Protein AF-A0A6V8KUE5-F1 (afdb_monomer_lite)

Structure (mmCIF, N/CA/C/O backbone):
data_AF-A0A6V8KUE5-F1
#
_entry.id   AF-A0A6V8KUE5-F1
#
loop_
_atom_site.group_PDB
_atom_site.id
_atom_site.type_symbol
_atom_site.label_atom_id
_atom_site.label_alt_id
_atom_site.label_comp_id
_atom_site.label_asym_id
_atom_site.label_entity_id
_atom_site.label_seq_id
_atom_site.pdbx_PDB_ins_code
_atom_site.Cartn_x
_atom_site.Cartn_y
_atom_site.Cartn_z
_atom_site.occupancy
_atom_site.B_iso_or_equiv
_atom_site.auth_seq_id
_atom_site.auth_comp_id
_atom_site.auth_asym_id
_atom_site.auth_atom_id
_atom_site.pdbx_PDB_model_num
ATOM 1 N N . MET A 1 1 ? 15.309 -4.506 -27.599 1.00 94.94 1 MET A N 1
ATOM 2 C CA . MET A 1 1 ? 16.251 -3.616 -26.887 1.00 94.94 1 MET A CA 1
ATOM 3 C C . MET A 1 1 ? 16.431 -4.130 -25.469 1.00 94.94 1 MET A C 1
ATOM 5 O O . MET A 1 1 ? 15.466 -4.629 -24.911 1.00 94.94 1 MET A O 1
ATOM 9 N N . VAL A 1 2 ? 17.632 -4.019 -24.901 1.00 95.69 2 VAL A N 1
ATOM 10 C CA . VAL A 1 2 ? 17.841 -4.177 -23.454 1.00 95.69 2 VAL A CA 1
ATOM 11 C C . VAL A 1 2 ? 18.150 -2.791 -22.902 1.00 95.69 2 VAL A C 1
ATOM 13 O O . VAL A 1 2 ? 19.095 -2.156 -23.371 1.00 95.69 2 VAL A O 1
ATOM 16 N N . TRP A 1 3 ? 17.320 -2.309 -21.984 1.00 95.88 3 TRP A N 1
ATOM 17 C CA . TRP A 1 3 ? 17.492 -1.045 -21.283 1.00 95.88 3 TRP A CA 1
ATOM 18 C C . TRP A 1 3 ? 17.856 -1.339 -19.831 1.00 95.88 3 TRP A C 1
ATOM 20 O O . TRP A 1 3 ? 16.985 -1.548 -18.994 1.00 95.88 3 TRP A O 1
ATOM 30 N N . GLU A 1 4 ? 19.158 -1.363 -19.559 1.00 93.38 4 GLU A N 1
ATOM 31 C CA . GLU A 1 4 ? 19.677 -1.472 -18.198 1.00 93.38 4 GLU A CA 1
ATOM 32 C C . GLU A 1 4 ? 19.906 -0.065 -17.640 1.00 93.38 4 GLU A C 1
ATOM 34 O O . GLU A 1 4 ? 20.695 0.698 -18.206 1.00 93.38 4 GLU A O 1
ATOM 39 N N . THR A 1 5 ? 19.224 0.298 -16.554 1.00 91.69 5 THR A N 1
ATOM 40 C CA . THR A 1 5 ? 19.422 1.595 -15.884 1.00 91.69 5 THR A CA 1
ATOM 41 C C . THR A 1 5 ? 20.644 1.594 -14.963 1.00 91.69 5 THR A C 1
ATOM 43 O O . THR A 1 5 ? 21.104 2.662 -14.570 1.00 91.69 5 THR A O 1
ATOM 46 N N . GLY A 1 6 ? 21.176 0.410 -14.637 1.00 86.62 6 GLY A N 1
ATOM 47 C CA . GLY A 1 6 ? 22.305 0.215 -13.729 1.00 86.62 6 GLY A CA 1
ATOM 48 C C . GLY A 1 6 ? 21.976 0.547 -12.271 1.00 86.62 6 GLY A C 1
ATOM 49 O O . GLY A 1 6 ? 20.821 0.467 -11.843 1.00 86.62 6 GLY A O 1
ATOM 50 N N . ASP A 1 7 ? 23.013 0.941 -11.530 1.00 85.06 7 ASP A N 1
ATOM 51 C CA . ASP A 1 7 ? 22.971 1.224 -10.087 1.00 85.06 7 ASP A CA 1
ATOM 52 C C . ASP A 1 7 ? 22.337 2.589 -9.755 1.00 85.06 7 ASP A C 1
ATOM 54 O O . ASP A 1 7 ? 22.101 2.904 -8.583 1.00 85.06 7 ASP A O 1
ATOM 58 N N . ASP A 1 8 ? 22.083 3.423 -10.769 1.00 81.62 8 ASP A N 1
ATOM 59 C CA . ASP A 1 8 ? 21.533 4.760 -10.580 1.00 81.62 8 ASP A CA 1
ATOM 60 C C . ASP A 1 8 ? 20.152 4.668 -9.921 1.00 81.62 8 ASP A C 1
ATOM 62 O O . ASP A 1 8 ? 19.253 3.976 -10.397 1.00 81.62 8 ASP A O 1
ATOM 66 N N . VAL A 1 9 ? 19.977 5.384 -8.807 1.00 85.81 9 VAL A N 1
ATOM 67 C CA . VAL A 1 9 ? 18.678 5.467 -8.122 1.00 85.81 9 VAL A CA 1
ATOM 68 C C . VAL A 1 9 ? 17.694 6.234 -8.997 1.00 85.81 9 VAL A C 1
ATOM 70 O O . VAL A 1 9 ? 16.587 5.774 -9.250 1.00 85.81 9 VAL A O 1
ATOM 73 N N . ILE A 1 10 ? 1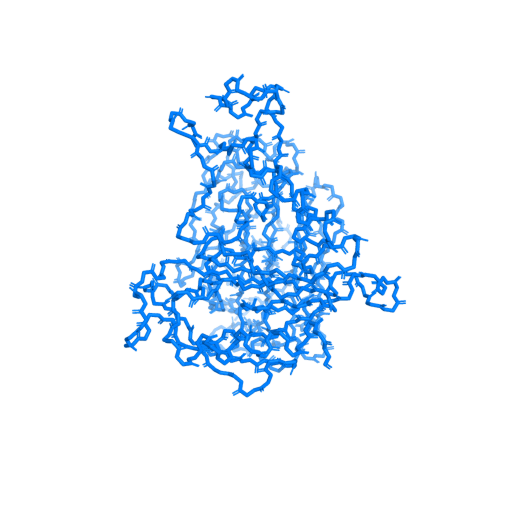8.121 7.408 -9.474 1.00 89.25 10 ILE A N 1
ATOM 74 C CA . ILE A 1 10 ? 17.367 8.302 -10.357 1.00 89.25 10 ILE A CA 1
ATOM 75 C C . ILE A 1 10 ? 18.366 9.070 -11.218 1.00 89.25 10 ILE A C 1
ATOM 77 O O . ILE A 1 10 ? 19.383 9.551 -10.711 1.00 89.25 10 ILE A O 1
ATOM 81 N N . MET A 1 11 ? 18.050 9.253 -12.500 1.00 89.81 11 MET A N 1
ATOM 82 C CA . MET A 1 11 ? 18.863 10.061 -13.408 1.00 89.81 11 MET A CA 1
ATOM 83 C C . MET A 1 11 ? 18.862 11.530 -12.962 1.00 89.81 11 MET A C 1
ATOM 85 O O . MET A 1 11 ? 17.816 12.187 -12.933 1.00 89.81 11 MET A O 1
ATOM 89 N N . ARG A 1 12 ? 20.037 12.044 -12.577 1.00 89.94 12 ARG A N 1
ATOM 90 C CA . ARG A 1 12 ? 20.210 13.403 -12.044 1.00 89.94 12 ARG A CA 1
ATOM 91 C C . ARG A 1 12 ? 21.480 14.062 -12.574 1.00 89.94 12 ARG A C 1
ATOM 93 O O . ARG A 1 12 ? 22.521 13.429 -12.716 1.00 89.94 12 ARG A O 1
ATOM 100 N N . SER A 1 13 ? 21.397 15.366 -12.809 1.00 89.06 13 SER A N 1
ATOM 101 C CA . SER A 1 13 ? 22.536 16.236 -13.086 1.00 89.06 13 SER A CA 1
ATOM 102 C C . SER A 1 13 ? 23.142 16.769 -11.790 1.00 89.06 13 SER A C 1
ATOM 104 O O . SER A 1 13 ? 22.464 16.941 -10.772 1.00 89.06 13 SER A O 1
ATOM 106 N N . GLN A 1 14 ? 24.436 17.088 -11.831 1.00 85.75 14 GLN A N 1
ATOM 107 C CA . GLN A 1 14 ? 25.131 17.694 -10.699 1.00 85.75 14 GLN A CA 1
ATOM 108 C C . GLN A 1 14 ? 24.443 19.003 -10.271 1.00 85.75 14 GLN A C 1
ATOM 110 O O . GLN A 1 14 ? 24.253 19.905 -11.083 1.00 85.75 14 GLN A O 1
ATOM 115 N N . GLY A 1 15 ? 24.116 19.115 -8.981 1.00 82.69 15 GLY A N 1
ATOM 116 C CA . GLY A 1 15 ? 23.504 20.314 -8.396 1.00 82.69 15 GLY A CA 1
ATOM 117 C C . GLY A 1 15 ? 21.974 20.310 -8.335 1.00 82.69 15 GLY A C 1
ATOM 118 O O . GLY A 1 15 ? 21.412 21.234 -7.757 1.00 82.69 15 GLY A O 1
ATOM 119 N N . GLN A 1 16 ? 21.301 19.284 -8.866 1.00 89.00 16 GLN A N 1
ATOM 120 C CA . GLN A 1 16 ? 19.860 19.110 -8.659 1.00 89.00 16 GLN A CA 1
ATOM 121 C C . GLN A 1 16 ? 19.529 18.843 -7.187 1.00 89.00 16 GLN A C 1
ATOM 123 O O . GLN A 1 16 ? 20.305 18.190 -6.486 1.00 89.00 16 GLN A O 1
ATOM 128 N N . VAL A 1 17 ? 18.356 19.281 -6.732 1.00 91.44 17 VAL A N 1
ATOM 129 C CA . VAL A 1 17 ? 17.856 19.080 -5.357 1.00 91.44 17 VAL A CA 1
ATOM 130 C C . VAL A 1 17 ? 17.047 17.777 -5.228 1.00 91.44 17 VAL A C 1
ATOM 132 O O . VAL A 1 17 ? 16.626 17.229 -6.250 1.00 91.44 17 VAL A O 1
ATOM 135 N N . PRO A 1 18 ? 16.875 17.203 -4.018 1.00 92.00 18 PRO A N 1
ATOM 136 C CA . PRO A 1 18 ? 15.968 16.067 -3.806 1.00 92.00 18 PRO A CA 1
ATOM 137 C C . PRO A 1 18 ? 14.569 16.319 -4.391 1.00 92.00 18 PRO A C 1
ATOM 139 O O . PRO A 1 18 ? 14.160 17.468 -4.519 1.00 92.00 18 PRO A O 1
ATOM 142 N N . GLY A 1 19 ? 13.868 15.255 -4.789 1.00 91.31 19 GLY A N 1
ATOM 143 C CA . GLY A 1 19 ? 12.568 15.374 -5.466 1.00 91.31 19 GLY A CA 1
ATOM 144 C C . GLY A 1 19 ? 12.653 15.819 -6.931 1.00 91.31 19 GLY A C 1
ATOM 145 O O . GLY A 1 19 ? 11.630 16.064 -7.554 1.00 91.31 19 GLY A O 1
ATOM 146 N N . THR A 1 20 ? 13.849 15.910 -7.527 1.00 94.44 20 THR A N 1
ATOM 147 C CA . THR A 1 20 ? 14.003 16.278 -8.947 1.00 94.44 20 THR A CA 1
ATOM 148 C C . THR A 1 20 ? 14.795 15.246 -9.751 1.00 94.44 20 THR A C 1
ATOM 150 O O . THR A 1 20 ? 15.644 14.528 -9.214 1.00 94.44 20 THR A O 1
ATOM 153 N N . THR A 1 21 ? 14.527 15.189 -11.055 1.00 94.94 21 THR A N 1
ATOM 154 C CA . THR A 1 21 ? 15.211 14.355 -12.056 1.00 94.94 21 THR A CA 1
ATOM 155 C C . THR A 1 21 ? 15.550 15.187 -13.294 1.00 94.94 21 THR A C 1
ATOM 157 O O . THR A 1 21 ? 15.060 16.309 -13.449 1.00 94.94 21 THR A O 1
ATOM 160 N N . THR A 1 22 ? 16.456 14.710 -14.147 1.00 94.81 22 THR A N 1
ATOM 161 C CA . THR A 1 22 ? 16.773 15.414 -15.395 1.00 94.81 22 THR A CA 1
ATOM 162 C C . THR A 1 22 ? 15.647 15.281 -16.406 1.00 94.81 22 THR A C 1
ATOM 164 O O . THR A 1 22 ? 14.980 14.250 -16.489 1.00 94.81 22 THR A O 1
ATOM 167 N N . ARG A 1 23 ? 15.509 16.272 -17.291 1.00 95.12 23 ARG A N 1
ATOM 168 C CA . ARG A 1 23 ? 14.635 16.147 -18.471 1.00 95.12 23 ARG A CA 1
ATOM 169 C C . ARG A 1 23 ? 14.938 14.895 -19.308 1.00 95.12 23 ARG A C 1
ATOM 171 O O . ARG A 1 23 ? 14.025 14.293 -19.869 1.00 95.12 23 ARG A O 1
ATOM 178 N N . SER A 1 24 ? 16.204 14.480 -19.378 1.00 93.88 24 SER A N 1
ATOM 179 C CA . SER A 1 24 ? 16.615 13.294 -20.138 1.00 93.88 24 SER A CA 1
ATOM 180 C C . SER A 1 24 ? 16.011 11.985 -19.617 1.00 93.88 24 SER A C 1
ATOM 182 O O . SER A 1 24 ? 15.927 11.028 -20.388 1.00 93.88 24 SER A O 1
ATOM 184 N N . ALA A 1 25 ? 15.569 11.930 -18.354 1.00 93.06 25 ALA A N 1
ATOM 185 C CA . ALA A 1 25 ? 14.845 10.779 -17.820 1.00 93.06 25 ALA A CA 1
ATOM 186 C C . ALA A 1 25 ? 13.533 10.562 -18.591 1.00 93.06 25 ALA A C 1
ATOM 188 O O . ALA A 1 25 ? 13.316 9.480 -19.140 1.00 93.06 25 ALA A O 1
ATOM 189 N N . LEU A 1 26 ? 12.730 11.624 -18.741 1.00 95.06 26 LEU A N 1
ATOM 190 C CA . LEU A 1 26 ? 11.504 11.593 -19.537 1.00 95.06 26 LEU A CA 1
ATOM 191 C C . LEU A 1 26 ? 11.799 11.379 -21.026 1.00 95.06 26 LEU A C 1
ATOM 193 O O . LEU A 1 26 ? 11.117 10.603 -21.683 1.00 95.06 26 LEU A O 1
ATOM 197 N N . GLU A 1 27 ? 12.806 12.046 -21.595 1.00 95.69 27 GLU A N 1
ATOM 198 C CA . GLU A 1 27 ? 13.107 11.868 -23.025 1.00 95.69 27 GLU A CA 1
ATOM 199 C C . GLU A 1 27 ? 13.500 10.427 -23.357 1.00 95.69 27 GLU A C 1
ATOM 201 O O . GLU A 1 27 ? 13.099 9.901 -24.395 1.00 95.69 27 GLU A O 1
ATOM 206 N N . THR A 1 28 ? 14.266 9.771 -22.483 1.00 94.88 28 THR A N 1
ATOM 207 C CA . THR A 1 28 ? 14.627 8.359 -22.658 1.00 94.88 28 THR A CA 1
ATOM 208 C C . THR A 1 28 ? 13.376 7.491 -22.649 1.00 94.88 28 THR A C 1
ATOM 210 O O . THR A 1 28 ? 13.173 6.712 -23.576 1.00 94.88 28 THR A O 1
ATOM 213 N N . GLU A 1 29 ? 12.507 7.683 -21.658 1.00 95.31 29 GLU A N 1
ATOM 214 C CA . GLU A 1 29 ? 11.228 6.986 -21.548 1.00 95.31 29 GLU A CA 1
ATOM 215 C C . GLU A 1 29 ? 10.353 7.162 -22.795 1.00 95.31 29 GLU A C 1
ATOM 217 O O . GLU A 1 29 ? 9.912 6.174 -23.379 1.00 95.31 29 GLU A O 1
ATOM 222 N N . LEU A 1 30 ? 10.157 8.400 -23.258 1.00 96.62 30 LEU A N 1
ATOM 223 C CA . LEU A 1 30 ? 9.349 8.688 -24.444 1.00 96.62 30 LEU A CA 1
ATOM 224 C C . LEU A 1 30 ? 9.916 8.012 -25.699 1.00 96.62 30 LEU A C 1
ATOM 226 O O . LEU A 1 30 ? 9.152 7.464 -26.488 1.00 96.62 30 LEU A O 1
ATOM 230 N N . ASN A 1 31 ? 11.242 7.977 -25.857 1.00 97.69 31 ASN A N 1
ATOM 231 C CA . ASN A 1 31 ? 11.876 7.274 -26.974 1.00 97.69 31 ASN A CA 1
ATOM 232 C C . ASN A 1 31 ? 11.668 5.751 -26.897 1.00 97.69 31 ASN A C 1
ATOM 234 O O . ASN A 1 31 ? 11.436 5.110 -27.923 1.00 97.69 31 ASN A O 1
ATOM 238 N N . VAL A 1 32 ? 11.739 5.155 -25.700 1.00 97.81 32 VAL A N 1
ATOM 239 C CA . VAL A 1 32 ? 11.449 3.721 -25.517 1.00 97.81 32 VAL A CA 1
ATOM 240 C C . VAL A 1 32 ? 9.978 3.426 -25.798 1.00 97.81 32 VAL A C 1
ATOM 242 O O . VAL A 1 32 ? 9.667 2.442 -26.469 1.00 97.81 32 VAL A O 1
ATOM 245 N N . ARG A 1 33 ? 9.076 4.290 -25.332 1.00 97.69 33 ARG A N 1
ATOM 246 C CA . ARG A 1 33 ? 7.642 4.193 -25.604 1.00 97.69 33 ARG A CA 1
ATOM 247 C C . ARG A 1 33 ? 7.346 4.250 -27.097 1.00 97.69 33 ARG A C 1
ATOM 249 O O . ARG A 1 33 ? 6.596 3.418 -27.598 1.00 97.69 33 ARG A O 1
ATOM 256 N N . ASP A 1 34 ? 7.949 5.193 -27.814 1.00 98.19 34 ASP A N 1
ATOM 257 C CA . ASP A 1 34 ? 7.776 5.317 -29.261 1.00 98.19 34 ASP A CA 1
ATOM 258 C C . ASP A 1 34 ? 8.316 4.072 -29.985 1.00 98.19 34 ASP A C 1
ATOM 260 O O . ASP A 1 34 ? 7.637 3.524 -30.851 1.00 98.19 34 ASP A O 1
ATOM 264 N N . TYR A 1 35 ? 9.459 3.532 -29.550 1.00 98.44 35 TYR A N 1
ATOM 265 C CA . TYR A 1 35 ? 9.980 2.259 -30.057 1.00 98.44 35 TYR A CA 1
ATOM 266 C C . TYR A 1 35 ? 9.016 1.078 -29.829 1.00 98.44 35 TYR A C 1
ATOM 268 O O . TYR A 1 35 ? 8.836 0.258 -30.731 1.00 98.44 35 TYR A O 1
ATOM 276 N N . LEU A 1 36 ? 8.371 0.983 -28.660 1.00 98.12 36 LEU A N 1
ATOM 277 C CA . LEU A 1 36 ? 7.344 -0.035 -28.394 1.00 98.12 36 LEU A CA 1
ATOM 278 C C . LEU A 1 36 ? 6.107 0.160 -29.278 1.00 98.12 36 LEU A C 1
ATOM 280 O O . LEU A 1 36 ? 5.619 -0.805 -29.863 1.00 98.12 36 LEU A O 1
ATOM 284 N N . ASN A 1 37 ? 5.650 1.402 -29.456 1.00 97.31 37 ASN A N 1
ATOM 285 C CA . ASN A 1 37 ? 4.520 1.726 -30.334 1.00 97.31 37 ASN A CA 1
ATOM 286 C C . ASN A 1 37 ? 4.782 1.349 -31.805 1.00 97.31 37 ASN A C 1
ATOM 288 O O . ASN A 1 37 ? 3.845 1.069 -32.551 1.00 97.31 37 ASN A O 1
ATOM 292 N N . GLU A 1 38 ? 6.048 1.301 -32.224 1.00 97.94 38 GLU A N 1
ATOM 293 C CA . GLU A 1 38 ? 6.480 0.833 -33.547 1.00 97.94 38 GLU A CA 1
ATOM 294 C C . GLU A 1 38 ? 6.637 -0.702 -33.641 1.00 97.94 38 GLU A C 1
ATOM 296 O O . GLU A 1 38 ? 7.093 -1.227 -34.660 1.00 97.94 38 GLU A O 1
ATOM 301 N N . GLY A 1 39 ? 6.239 -1.446 -32.603 1.00 97.31 39 GLY A N 1
ATOM 302 C CA . GLY A 1 39 ? 6.321 -2.908 -32.531 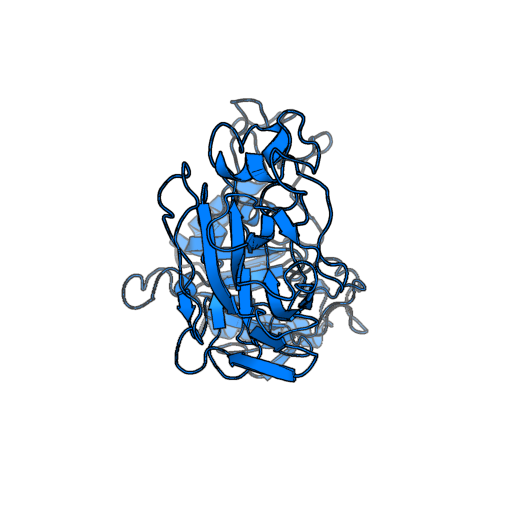1.00 97.31 39 GLY A CA 1
ATOM 303 C C . GLY A 1 39 ? 7.637 -3.434 -31.954 1.00 97.31 39 GLY A C 1
ATOM 304 O O . GLY A 1 39 ? 7.899 -4.643 -32.007 1.00 97.31 39 GLY A O 1
ATOM 305 N N . GLY A 1 40 ? 8.465 -2.543 -31.404 1.00 98.25 40 GLY A N 1
ATOM 306 C CA . GLY A 1 40 ? 9.672 -2.889 -30.670 1.00 98.25 40 GLY A CA 1
ATOM 307 C C . GLY A 1 40 ? 9.404 -3.804 -29.474 1.00 98.25 40 GLY A C 1
ATOM 308 O O . GLY A 1 40 ? 8.268 -4.046 -29.079 1.00 98.25 40 GLY A O 1
ATOM 309 N N . LYS A 1 41 ? 10.484 -4.347 -28.912 1.00 98.50 41 LYS A N 1
ATOM 310 C CA . LYS A 1 41 ? 10.452 -5.243 -27.748 1.00 98.50 41 LYS A CA 1
ATOM 311 C C . LYS A 1 41 ? 11.507 -4.815 -26.749 1.00 98.50 41 LYS A C 1
ATOM 313 O O . LYS A 1 41 ? 12.642 -4.546 -27.169 1.00 98.50 41 LYS A O 1
ATOM 318 N N . VAL A 1 42 ? 11.189 -4.757 -25.460 1.00 98.38 42 VAL A N 1
ATOM 319 C CA . VAL A 1 42 ? 12.138 -4.265 -24.449 1.00 98.38 42 VAL A CA 1
ATOM 320 C C . VAL A 1 42 ? 12.280 -5.211 -23.261 1.00 98.38 42 VAL A C 1
ATOM 322 O O . VAL A 1 42 ? 11.299 -5.683 -22.706 1.00 98.38 42 VAL A O 1
ATOM 325 N N . LEU A 1 43 ? 13.523 -5.459 -22.859 1.00 98.56 43 LEU A N 1
ATOM 326 C CA . LEU A 1 43 ? 13.860 -5.920 -21.516 1.00 98.56 43 LEU A CA 1
ATOM 327 C C . LEU A 1 43 ? 14.360 -4.701 -20.740 1.00 98.56 43 LEU A C 1
ATOM 329 O O . LEU A 1 43 ? 15.356 -4.106 -21.153 1.00 98.56 43 LEU A O 1
ATOM 333 N N . VAL A 1 44 ? 13.666 -4.319 -19.674 1.00 98.06 44 VAL A N 1
ATOM 334 C CA . VAL A 1 44 ? 14.055 -3.240 -18.761 1.00 98.06 44 VAL A CA 1
ATOM 335 C C . VAL A 1 44 ? 14.573 -3.866 -17.473 1.00 98.06 44 VAL A C 1
ATOM 337 O O . VAL A 1 44 ? 13.895 -4.711 -16.888 1.00 98.06 44 VAL A O 1
ATOM 340 N N . GLY A 1 45 ? 15.758 -3.449 -17.040 1.00 95.50 45 GLY A N 1
ATOM 341 C CA . GLY A 1 45 ? 16.377 -3.907 -15.802 1.00 95.50 45 GLY A CA 1
ATOM 342 C C . GLY A 1 45 ? 17.222 -2.824 -15.152 1.00 95.50 45 GLY A C 1
ATOM 343 O O . GLY A 1 45 ? 17.464 -1.762 -15.732 1.00 95.50 45 GLY A O 1
ATOM 344 N N . GLY A 1 46 ? 17.623 -3.070 -13.913 1.00 94.69 46 GLY A N 1
ATOM 345 C CA . GLY A 1 46 ? 18.463 -2.168 -13.133 1.00 94.69 46 GLY A CA 1
ATOM 346 C C . GLY A 1 46 ? 18.058 -2.163 -11.669 1.00 94.69 46 GLY A C 1
ATOM 347 O O . GLY A 1 46 ? 16.927 -2.497 -11.312 1.00 94.69 46 GLY A O 1
ATOM 348 N N . GLN A 1 47 ? 18.979 -1.762 -10.799 1.00 93.69 47 GLN A N 1
ATOM 349 C CA . GLN A 1 47 ? 18.761 -1.814 -9.356 1.00 93.69 47 GLN A CA 1
ATOM 350 C C . GLN A 1 47 ? 17.549 -0.986 -8.892 1.00 93.69 47 GLN A C 1
ATOM 352 O O . GLN A 1 47 ? 16.831 -1.398 -7.981 1.00 93.69 47 GLN A O 1
ATOM 357 N N . ASN A 1 48 ? 17.320 0.168 -9.520 1.00 94.56 48 ASN A N 1
ATOM 358 C CA . ASN A 1 48 ? 16.195 1.064 -9.235 1.00 94.56 48 ASN A CA 1
ATOM 359 C C . ASN A 1 48 ? 15.453 1.426 -10.526 1.00 94.56 48 ASN A C 1
ATOM 361 O O . ASN A 1 48 ? 15.005 2.561 -10.694 1.00 94.56 48 ASN A O 1
ATOM 365 N N . ALA A 1 49 ? 15.391 0.488 -11.476 1.00 95.38 49 ALA A N 1
ATOM 366 C CA . ALA A 1 49 ? 14.873 0.754 -12.809 1.00 95.38 49 ALA A CA 1
ATOM 367 C C . ALA A 1 49 ? 13.504 1.437 -12.738 1.00 95.38 49 ALA A C 1
ATOM 369 O O . ALA A 1 49 ? 12.557 0.869 -12.205 1.00 95.38 49 ALA A O 1
ATOM 370 N N . LEU A 1 50 ? 13.433 2.665 -13.261 1.00 95.25 50 LEU A N 1
ATOM 371 C CA . LEU A 1 50 ? 12.241 3.521 -13.313 1.00 95.25 50 LEU A CA 1
ATOM 372 C C . LEU A 1 50 ? 11.571 3.822 -11.960 1.00 95.25 50 LEU A C 1
ATOM 374 O O . LEU A 1 50 ? 10.385 4.141 -11.923 1.00 95.25 50 LEU A O 1
ATOM 378 N N . LEU A 1 51 ? 12.325 3.791 -10.854 1.00 94.44 51 LEU A N 1
ATOM 379 C CA . LEU A 1 51 ? 11.830 4.162 -9.522 1.00 94.44 51 LEU A CA 1
ATOM 380 C C . LEU A 1 51 ? 11.165 5.549 -9.516 1.00 94.44 51 LEU A C 1
ATOM 382 O O . LEU A 1 51 ? 10.111 5.724 -8.913 1.00 94.44 51 LEU A O 1
ATOM 386 N N . ALA A 1 52 ? 11.755 6.532 -10.206 1.00 92.88 52 ALA A N 1
ATOM 387 C CA . ALA A 1 52 ? 11.221 7.894 -10.238 1.00 92.88 52 ALA A CA 1
ATOM 388 C C . ALA A 1 52 ? 9.840 7.979 -10.906 1.00 92.88 52 ALA A C 1
ATOM 390 O O . ALA A 1 52 ? 8.965 8.683 -10.412 1.00 92.88 52 ALA A O 1
ATOM 391 N N . GLN A 1 53 ? 9.645 7.251 -12.008 1.00 93.31 53 GLN A N 1
ATOM 392 C CA . GLN A 1 53 ? 8.350 7.106 -12.668 1.00 93.31 53 GLN A CA 1
ATOM 393 C C . GLN A 1 53 ? 7.359 6.347 -11.785 1.00 93.31 53 GLN A C 1
ATOM 395 O O . GLN A 1 53 ? 6.209 6.753 -11.651 1.00 93.31 53 GLN A O 1
ATOM 400 N N . GLY A 1 54 ? 7.812 5.242 -11.183 1.00 91.50 54 GLY A N 1
ATOM 401 C CA . GLY A 1 54 ? 6.998 4.385 -10.321 1.00 91.50 54 GLY A CA 1
ATOM 402 C C . GLY A 1 54 ? 6.483 5.102 -9.073 1.00 91.50 54 GLY A C 1
ATOM 403 O O . GLY A 1 54 ? 5.379 4.814 -8.629 1.00 91.50 54 GLY A O 1
ATOM 404 N N . ALA A 1 55 ? 7.230 6.088 -8.568 1.00 89.94 55 ALA A N 1
ATOM 405 C CA . ALA A 1 55 ? 6.819 6.962 -7.467 1.00 89.94 55 ALA A CA 1
ATOM 406 C C . ALA A 1 55 ? 5.769 8.025 -7.864 1.00 89.94 55 ALA A C 1
ATOM 408 O O . ALA A 1 55 ? 5.481 8.920 -7.075 1.00 89.94 55 ALA A O 1
ATOM 409 N N . ASN A 1 56 ? 5.246 7.956 -9.092 1.00 90.31 56 ASN A N 1
ATOM 410 C CA . ASN A 1 56 ? 4.062 8.647 -9.599 1.00 90.31 56 ASN A CA 1
ATOM 411 C C . ASN A 1 56 ? 3.854 10.086 -9.091 1.00 90.31 56 ASN A C 1
ATOM 413 O O . ASN A 1 56 ? 2.972 10.370 -8.285 1.00 90.31 56 ASN A O 1
ATOM 417 N N . GLY A 1 57 ? 4.654 11.016 -9.601 1.00 89.69 57 GLY A N 1
ATOM 418 C CA . GLY A 1 57 ? 4.529 12.439 -9.296 1.00 89.69 57 GLY A CA 1
ATOM 419 C C . GLY A 1 57 ? 5.375 12.926 -8.123 1.00 89.69 57 GLY A C 1
ATOM 420 O O . GLY A 1 57 ? 5.436 14.130 -7.902 1.00 89.69 57 GLY A O 1
ATOM 421 N N . ALA A 1 58 ? 6.108 12.042 -7.440 1.00 90.00 58 ALA A N 1
ATOM 422 C CA . ALA A 1 58 ? 7.054 12.429 -6.389 1.00 90.00 58 ALA A CA 1
ATOM 423 C C . ALA A 1 58 ? 8.365 13.058 -6.914 1.00 90.00 58 ALA A C 1
ATOM 425 O O . ALA A 1 58 ? 9.139 13.628 -6.141 1.00 90.00 58 ALA A O 1
ATOM 426 N N . TYR A 1 59 ? 8.648 12.945 -8.218 1.00 93.56 59 TYR A N 1
ATOM 427 C CA . TYR A 1 59 ? 9.860 13.487 -8.835 1.00 93.56 59 TYR A CA 1
ATOM 428 C C . TYR A 1 59 ? 9.540 14.422 -9.990 1.00 93.56 59 TYR A C 1
ATOM 430 O O . TYR A 1 59 ? 8.735 14.098 -10.857 1.00 93.56 59 TYR A O 1
ATOM 438 N N . PHE A 1 60 ? 10.233 15.558 -10.036 1.00 95.88 60 PHE A N 1
ATOM 439 C CA . PHE A 1 60 ? 9.937 16.640 -10.968 1.00 95.88 60 PHE A CA 1
ATOM 440 C C . PHE A 1 60 ? 11.096 16.920 -11.928 1.00 95.88 60 PHE A C 1
ATOM 442 O O . PHE A 1 60 ? 12.270 16.862 -11.552 1.00 95.88 60 PHE A O 1
ATOM 449 N N . TYR A 1 61 ? 10.779 17.265 -13.174 1.00 95.94 61 TYR A N 1
ATOM 450 C CA . TYR A 1 61 ? 11.753 17.647 -14.200 1.00 95.94 61 TYR A CA 1
ATOM 451 C C . TYR A 1 61 ? 11.386 18.997 -14.821 1.00 95.94 61 TYR A C 1
ATOM 453 O O . TYR A 1 61 ? 10.223 19.396 -14.839 1.00 95.94 61 TYR A O 1
ATOM 461 N N . ASN A 1 62 ? 12.376 19.707 -15.370 1.00 95.75 62 ASN A N 1
ATOM 462 C CA . ASN A 1 62 ? 12.116 20.947 -16.098 1.00 95.75 62 ASN A CA 1
ATOM 463 C C . ASN A 1 62 ? 11.942 20.622 -17.595 1.00 95.75 62 ASN A C 1
ATOM 465 O O . ASN A 1 62 ? 12.923 20.260 -18.252 1.00 95.75 62 ASN A O 1
ATOM 469 N N . PRO A 1 63 ? 10.749 20.792 -18.193 1.00 95.44 63 PRO A N 1
ATOM 470 C CA . PRO A 1 63 ? 10.535 20.531 -19.615 1.00 95.44 63 PRO A CA 1
ATOM 471 C C . PRO A 1 63 ? 11.365 21.458 -20.518 1.00 95.44 63 PRO A C 1
ATOM 473 O O . PRO A 1 63 ? 11.641 21.119 -21.668 1.00 95.44 63 PRO A O 1
ATOM 476 N N . ALA A 1 64 ? 11.812 22.610 -20.015 1.00 94.75 64 ALA A N 1
ATOM 477 C CA . ALA A 1 64 ? 12.668 23.559 -20.720 1.00 94.75 64 ALA A CA 1
ATOM 478 C C . ALA A 1 64 ? 14.164 23.427 -20.370 1.00 94.75 64 ALA A C 1
ATOM 480 O O . ALA A 1 64 ? 14.943 24.285 -20.788 1.00 94.75 64 ALA A O 1
ATOM 481 N N . ALA A 1 65 ? 14.577 22.386 -19.631 1.00 93.12 65 ALA A N 1
ATOM 482 C CA . ALA A 1 65 ? 15.976 22.192 -19.250 1.00 93.12 65 ALA A CA 1
ATOM 483 C C . ALA A 1 65 ? 16.926 22.219 -20.467 1.00 93.12 65 ALA A C 1
ATOM 485 O O . ALA A 1 65 ? 16.568 21.702 -21.535 1.00 93.12 65 ALA A O 1
ATOM 486 N N . PRO A 1 66 ? 18.154 22.764 -20.313 1.00 91.94 66 PRO A N 1
ATOM 487 C CA . PRO A 1 66 ? 18.751 23.306 -19.078 1.00 91.94 66 PRO A CA 1
ATOM 488 C C . PRO A 1 66 ? 18.383 24.782 -18.754 1.00 91.94 66 PRO A C 1
ATOM 490 O O . PRO A 1 66 ? 18.106 25.552 -19.676 1.00 91.94 66 PRO A O 1
ATOM 493 N N . PRO A 1 67 ? 18.485 25.225 -17.474 1.00 91.69 67 PRO A N 1
ATOM 494 C CA . PRO A 1 67 ? 18.918 24.444 -16.310 1.00 91.69 67 PRO A CA 1
ATOM 495 C C . PRO A 1 67 ? 17.830 23.486 -15.809 1.00 91.69 67 PRO A C 1
ATOM 497 O O . PRO A 1 67 ? 16.645 23.688 -16.056 1.00 91.69 67 PRO A O 1
ATOM 500 N N . GLU A 1 68 ? 18.253 22.432 -15.116 1.00 94.56 68 GLU A N 1
ATOM 501 C CA . GLU A 1 68 ? 17.341 21.488 -14.464 1.00 94.56 68 GLU A CA 1
ATOM 502 C C . GLU A 1 68 ? 16.609 22.129 -13.275 1.00 94.56 68 GLU A C 1
ATOM 504 O O . GLU A 1 68 ? 17.011 23.191 -12.793 1.00 94.56 68 GLU A O 1
ATOM 509 N N . CYS A 1 69 ? 15.559 21.466 -12.782 1.00 92.88 69 CYS A N 1
ATOM 510 C CA . CYS A 1 69 ? 14.831 21.906 -11.593 1.00 92.88 69 CYS A CA 1
ATOM 511 C C . CYS A 1 69 ? 15.761 22.063 -10.385 1.00 92.88 69 CYS A C 1
ATOM 513 O O . CYS A 1 69 ? 16.522 21.156 -10.032 1.00 92.88 69 CYS A O 1
ATOM 515 N N . THR A 1 70 ? 15.664 23.224 -9.742 1.00 91.50 70 THR A N 1
ATOM 516 C CA . THR A 1 70 ? 16.330 23.531 -8.469 1.00 91.50 70 THR A CA 1
ATOM 517 C C . THR A 1 70 ? 15.354 23.616 -7.302 1.00 91.50 70 THR A C 1
ATOM 519 O O . THR A 1 70 ? 15.800 23.718 -6.165 1.00 91.50 70 THR A O 1
ATOM 522 N N . ASP A 1 71 ? 14.056 23.593 -7.590 1.00 92.00 71 ASP A N 1
ATOM 523 C CA . ASP A 1 71 ? 12.952 23.615 -6.638 1.00 92.00 71 ASP A CA 1
ATOM 524 C C . ASP A 1 71 ? 11.803 22.788 -7.249 1.00 92.00 71 ASP A C 1
ATOM 526 O O . ASP A 1 71 ? 11.336 23.157 -8.330 1.00 92.00 71 ASP A O 1
ATOM 530 N N . PRO A 1 72 ? 11.416 21.635 -6.667 1.00 89.56 72 PRO A N 1
ATOM 531 C CA . PRO A 1 72 ? 10.326 20.816 -7.198 1.00 89.56 72 PRO A CA 1
ATOM 532 C C . PRO A 1 72 ? 8.957 21.510 -7.113 1.00 89.56 72 PRO A C 1
ATOM 534 O O . PRO A 1 72 ? 8.088 21.183 -7.915 1.00 89.56 72 PRO A O 1
ATOM 537 N N . ASP A 1 73 ? 8.789 22.495 -6.222 1.00 91.31 73 ASP A N 1
ATOM 538 C CA . ASP A 1 73 ? 7.528 23.228 -6.047 1.00 91.31 73 ASP A CA 1
ATOM 539 C C . ASP A 1 73 ? 7.353 24.368 -7.072 1.00 91.31 73 ASP A C 1
ATOM 541 O O . ASP A 1 73 ? 6.309 25.028 -7.123 1.00 91.31 73 ASP A O 1
ATOM 545 N N . ASP A 1 74 ? 8.369 24.630 -7.906 1.00 92.81 74 ASP A N 1
ATOM 546 C CA . ASP A 1 74 ? 8.259 25.601 -8.993 1.00 92.81 74 ASP A CA 1
ATOM 547 C C . ASP A 1 74 ? 7.258 25.096 -10.040 1.00 92.81 74 ASP A C 1
ATOM 549 O O . ASP A 1 74 ? 7.386 24.002 -10.579 1.00 92.81 74 ASP A O 1
ATOM 553 N N . VAL A 1 75 ? 6.289 25.935 -10.405 1.00 92.75 75 VAL A N 1
ATOM 554 C CA . VAL A 1 75 ? 5.270 25.630 -11.423 1.00 92.75 75 VAL A CA 1
ATOM 555 C C . VAL A 1 75 ? 5.844 25.304 -12.808 1.00 92.75 75 VAL A C 1
ATOM 557 O O . VAL A 1 75 ? 5.129 24.779 -13.662 1.00 92.75 75 VAL A O 1
ATOM 560 N N . ALA A 1 76 ? 7.105 25.654 -13.075 1.00 94.12 76 ALA A N 1
ATOM 561 C CA . ALA A 1 76 ? 7.815 25.258 -14.285 1.00 94.12 76 ALA A CA 1
ATOM 562 C C . ALA A 1 76 ? 8.293 23.796 -14.247 1.00 94.12 76 ALA A C 1
ATOM 564 O O . ALA A 1 76 ? 8.552 23.225 -15.306 1.00 94.12 76 ALA A O 1
ATOM 565 N N . CYS A 1 77 ? 8.421 23.202 -13.062 1.00 95.31 77 CYS A N 1
ATOM 566 C CA . CYS A 1 77 ? 8.805 21.816 -12.852 1.00 95.31 77 CYS A CA 1
ATOM 567 C C . CYS A 1 77 ? 7.567 20.920 -12.927 1.00 95.31 77 CYS A C 1
ATOM 569 O O . CYS A 1 77 ? 6.575 21.128 -12.234 1.00 95.31 77 CYS A O 1
ATOM 571 N N . LEU A 1 78 ? 7.605 19.933 -13.820 1.00 96.12 78 LEU A N 1
ATOM 572 C CA . LEU A 1 78 ? 6.483 19.030 -14.056 1.00 96.12 78 LEU A CA 1
ATOM 573 C C . LEU A 1 78 ? 6.737 17.676 -13.393 1.00 96.12 78 LEU A C 1
ATOM 575 O O . LEU A 1 78 ? 7.877 17.200 -13.430 1.00 96.12 78 LEU A O 1
ATOM 579 N N . PRO A 1 79 ? 5.696 17.040 -12.830 1.00 95.12 79 PRO A N 1
ATOM 580 C CA . PRO A 1 79 ? 5.822 15.720 -12.236 1.00 95.12 79 PRO A CA 1
ATOM 581 C C . PRO A 1 79 ? 6.114 14.669 -13.309 1.00 95.12 79 PRO A C 1
ATOM 583 O O . PRO A 1 79 ? 5.565 14.703 -14.415 1.00 95.12 79 PRO A O 1
ATOM 586 N N . LEU A 1 80 ? 6.968 13.714 -12.963 1.00 94.31 80 LEU A N 1
ATOM 587 C CA . LEU A 1 80 ? 7.145 12.471 -13.694 1.00 94.31 80 LEU A CA 1
ATOM 588 C C . LEU A 1 80 ? 6.112 11.464 -13.185 1.00 94.31 80 LEU A C 1
ATOM 590 O O . LEU A 1 80 ? 6.065 11.181 -11.992 1.00 94.31 80 LEU A O 1
ATOM 594 N N . VAL A 1 81 ? 5.276 10.956 -14.084 1.00 93.94 81 VAL A N 1
ATOM 595 C CA . VAL A 1 81 ? 4.129 10.092 -13.756 1.00 93.94 81 VAL A CA 1
ATOM 596 C C . VAL A 1 81 ? 4.389 8.641 -14.159 1.00 93.94 81 VAL A C 1
ATOM 598 O O . VAL A 1 81 ? 5.320 8.354 -14.913 1.00 93.94 81 VAL A O 1
ATOM 601 N N . ASN A 1 82 ? 3.560 7.719 -13.675 1.00 94.12 82 ASN A N 1
ATOM 602 C CA . ASN A 1 82 ? 3.740 6.277 -13.867 1.00 94.12 82 ASN A CA 1
ATOM 603 C C . ASN A 1 82 ? 3.092 5.698 -15.144 1.00 94.12 82 ASN A C 1
ATOM 605 O O . ASN A 1 82 ? 3.120 4.480 -15.321 1.00 94.12 82 ASN A O 1
ATOM 609 N N . ASP A 1 83 ? 2.553 6.524 -16.050 1.00 95.19 83 ASP A N 1
ATOM 610 C CA . ASP A 1 83 ? 1.847 6.066 -17.260 1.00 95.19 83 ASP A CA 1
ATOM 611 C C . ASP A 1 83 ? 2.651 5.039 -18.078 1.00 95.19 83 ASP A C 1
ATOM 613 O O . ASP A 1 83 ? 2.106 4.040 -18.551 1.00 95.19 83 ASP A O 1
ATOM 617 N N . PHE A 1 84 ? 3.954 5.271 -18.269 1.00 97.25 84 PHE A N 1
ATOM 618 C CA . PHE A 1 84 ? 4.788 4.366 -19.058 1.00 97.25 84 PHE A CA 1
ATOM 619 C C . PHE A 1 84 ? 4.997 3.000 -18.374 1.00 97.25 84 PHE A C 1
ATOM 621 O O . PHE A 1 84 ? 4.652 1.988 -18.996 1.00 97.25 84 PHE A O 1
ATOM 628 N N . PRO A 1 85 ? 5.485 2.914 -17.116 1.00 97.31 85 PRO A N 1
ATOM 629 C CA . PRO A 1 85 ? 5.512 1.645 -16.389 1.00 97.31 85 PRO A CA 1
ATOM 630 C C . PRO A 1 85 ? 4.153 0.931 -16.351 1.00 97.31 85 PRO A C 1
ATOM 632 O O . PRO A 1 85 ? 4.084 -0.262 -16.646 1.00 97.31 85 PRO A O 1
ATOM 635 N N . GLN A 1 86 ? 3.072 1.665 -16.079 1.00 96.06 86 GLN A N 1
ATOM 636 C CA . GLN A 1 86 ? 1.731 1.107 -15.930 1.00 96.06 86 GLN A CA 1
ATOM 637 C C . GLN A 1 86 ? 1.188 0.524 -17.235 1.00 96.06 86 GLN A C 1
ATOM 639 O O . GLN A 1 86 ? 0.799 -0.644 -17.280 1.00 96.06 86 GLN A O 1
ATOM 644 N N . TYR A 1 87 ? 1.160 1.303 -18.314 1.00 96.88 87 TYR A N 1
ATOM 645 C CA . TYR A 1 87 ? 0.432 0.910 -19.523 1.00 96.88 87 TYR A CA 1
ATOM 646 C C . TYR A 1 87 ? 1.302 0.248 -20.595 1.00 96.88 87 TYR A C 1
ATOM 648 O O . TYR A 1 87 ? 0.763 -0.491 -21.415 1.00 96.88 87 TYR A O 1
ATOM 656 N N . TRP A 1 88 ? 2.621 0.476 -20.597 1.00 98.00 88 TRP A N 1
ATOM 657 C CA . TRP A 1 88 ? 3.537 -0.155 -21.560 1.00 98.00 88 TRP A CA 1
ATOM 658 C C . TRP A 1 88 ? 4.342 -1.299 -20.960 1.00 98.00 88 TRP A C 1
ATOM 660 O O . TRP A 1 88 ? 4.560 -2.291 -21.649 1.00 98.00 88 TRP A O 1
ATOM 670 N N . LEU A 1 89 ? 4.799 -1.180 -19.709 1.00 98.44 89 LEU A N 1
ATOM 671 C CA . LEU A 1 89 ? 5.575 -2.251 -19.069 1.00 98.44 89 LEU A CA 1
ATOM 672 C C . LEU A 1 89 ? 4.703 -3.236 -18.284 1.00 98.44 89 LEU A C 1
ATOM 674 O O . LEU A 1 89 ? 5.205 -4.269 -17.848 1.00 98.44 89 LEU A O 1
ATOM 678 N N . GLY A 1 90 ? 3.414 -2.927 -18.123 1.00 97.81 90 GLY A N 1
ATOM 679 C CA . GLY A 1 90 ? 2.458 -3.760 -17.404 1.00 97.81 90 GLY A CA 1
ATOM 680 C C . GLY A 1 90 ? 2.604 -3.707 -15.884 1.00 97.81 90 GLY A C 1
ATOM 681 O O . GLY A 1 90 ? 2.007 -4.552 -15.224 1.00 97.81 90 GLY A O 1
ATOM 682 N N . ALA A 1 91 ? 3.373 -2.756 -15.345 1.00 97.38 91 ALA A N 1
ATOM 683 C CA . ALA A 1 91 ? 3.633 -2.557 -13.920 1.00 97.38 91 ALA A CA 1
ATOM 684 C C . ALA A 1 91 ? 2.745 -1.436 -13.367 1.00 97.38 91 ALA A C 1
ATOM 686 O O . ALA A 1 91 ? 3.151 -0.274 -13.344 1.00 97.38 91 ALA A O 1
ATOM 687 N N . HIS A 1 92 ? 1.531 -1.772 -12.933 1.00 94.62 92 HIS A N 1
ATOM 688 C CA . HIS A 1 92 ? 0.580 -0.788 -12.410 1.00 94.62 92 HIS A CA 1
ATOM 689 C C . HIS A 1 92 ? 1.113 -0.063 -11.183 1.00 94.62 92 HIS A C 1
ATOM 691 O O . HIS A 1 92 ? 1.043 1.162 -11.094 1.00 94.62 92 HIS A O 1
ATOM 697 N N . THR A 1 93 ? 1.679 -0.836 -10.260 1.00 91.62 93 THR A N 1
ATOM 698 C CA . THR A 1 93 ? 2.260 -0.315 -9.028 1.00 91.62 93 THR A CA 1
ATOM 699 C C . THR A 1 93 ? 3.689 -0.811 -8.885 1.00 91.62 93 THR A C 1
ATOM 701 O O . THR A 1 93 ? 3.963 -1.992 -9.097 1.00 91.62 93 THR A O 1
ATOM 704 N N . TYR A 1 94 ? 4.585 0.104 -8.516 1.00 93.06 94 TYR A N 1
ATOM 705 C CA . TYR A 1 94 ? 5.971 -0.175 -8.159 1.00 93.06 94 TYR A CA 1
ATOM 706 C C . TYR A 1 94 ? 6.091 -0.250 -6.636 1.00 93.06 94 TYR A C 1
ATOM 708 O O . TYR A 1 94 ? 5.912 0.752 -5.949 1.00 93.06 94 TYR A O 1
ATOM 716 N N . VAL A 1 95 ? 6.431 -1.421 -6.106 1.00 90.31 95 VAL A N 1
ATOM 717 C CA . VAL A 1 95 ? 6.634 -1.644 -4.671 1.00 90.31 95 VAL A CA 1
ATOM 718 C C . VAL A 1 95 ? 8.128 -1.628 -4.378 1.00 90.31 95 VAL A C 1
ATOM 720 O O . VAL A 1 95 ? 8.842 -2.608 -4.616 1.00 90.31 95 VAL A O 1
ATOM 723 N N . SER A 1 96 ? 8.602 -0.491 -3.875 1.00 90.50 96 SER A N 1
ATOM 724 C CA . SER A 1 96 ? 9.999 -0.286 -3.482 1.00 90.50 96 SER A CA 1
ATOM 725 C C . SER A 1 96 ? 10.405 -1.248 -2.363 1.00 90.50 96 SER A C 1
ATOM 727 O O . SER A 1 96 ? 9.662 -1.460 -1.409 1.00 90.50 96 SER A O 1
ATOM 729 N N . GLY A 1 97 ? 11.577 -1.864 -2.487 1.00 89.44 97 GLY A N 1
ATOM 730 C CA . GLY A 1 97 ? 12.099 -2.829 -1.520 1.00 89.44 97 GLY A CA 1
ATOM 731 C C . GLY A 1 97 ? 11.374 -4.175 -1.471 1.00 89.44 97 GLY A C 1
ATOM 732 O O . GLY A 1 97 ? 11.641 -4.952 -0.560 1.00 89.44 97 GLY A O 1
ATOM 733 N N . GLY A 1 98 ? 10.472 -4.486 -2.409 1.00 88.25 98 GLY A N 1
ATOM 734 C CA . GLY A 1 98 ? 9.617 -5.666 -2.271 1.00 88.25 98 GLY A CA 1
ATOM 735 C C . GLY A 1 98 ? 10.375 -7.005 -2.186 1.00 88.25 98 GLY A C 1
ATOM 736 O O . GLY A 1 98 ? 9.970 -7.878 -1.436 1.00 88.25 98 GLY A O 1
ATOM 737 N N . GLY A 1 99 ? 11.532 -7.160 -2.829 1.00 91.38 99 GLY A N 1
ATOM 738 C CA . GLY A 1 99 ? 12.380 -8.356 -2.699 1.00 91.38 99 GLY A CA 1
ATOM 739 C C . GLY A 1 99 ? 13.415 -8.304 -1.564 1.00 91.38 99 GLY A C 1
ATOM 740 O O . GLY A 1 99 ? 14.242 -9.214 -1.461 1.00 91.38 99 GLY A O 1
ATOM 741 N N . THR A 1 100 ? 13.408 -7.259 -0.731 1.00 91.19 100 THR A N 1
ATOM 742 C CA . THR A 1 100 ? 14.417 -7.004 0.307 1.00 91.19 100 THR A CA 1
ATOM 743 C C . THR A 1 100 ? 13.871 -7.377 1.687 1.00 91.19 100 THR A C 1
ATOM 745 O O . THR A 1 100 ? 12.814 -6.913 2.107 1.00 91.19 100 THR A O 1
ATOM 748 N N . ALA A 1 101 ? 14.603 -8.210 2.420 1.00 86.25 101 ALA A N 1
ATOM 749 C CA . ALA A 1 101 ? 14.293 -8.601 3.788 1.00 86.25 101 ALA A CA 1
ATOM 750 C C . ALA A 1 101 ? 14.624 -7.477 4.797 1.00 86.25 101 ALA A C 1
ATOM 752 O O . ALA A 1 101 ? 15.472 -6.624 4.516 1.00 86.25 101 ALA A O 1
ATOM 753 N N . PRO A 1 102 ? 14.049 -7.496 6.018 1.00 81.31 102 PRO A N 1
ATOM 754 C CA . PRO A 1 102 ? 14.313 -6.476 7.042 1.00 81.31 102 PRO A CA 1
ATOM 755 C C . PRO A 1 102 ? 15.785 -6.325 7.459 1.00 81.31 102 PRO A C 1
ATOM 757 O O . PRO A 1 102 ? 16.189 -5.270 7.941 1.00 81.31 102 PRO A O 1
ATOM 760 N N . ASP A 1 103 ? 16.600 -7.369 7.290 1.00 86.38 103 ASP A N 1
ATOM 761 C CA . ASP A 1 103 ? 18.043 -7.340 7.564 1.00 86.38 103 ASP A CA 1
ATOM 762 C C . ASP A 1 103 ? 18.885 -6.829 6.376 1.00 86.38 103 ASP A C 1
ATOM 764 O O . ASP A 1 103 ? 20.116 -6.808 6.449 1.00 86.38 103 ASP A O 1
ATOM 768 N N . GLY A 1 104 ? 18.229 -6.407 5.290 1.00 87.44 104 GLY A N 1
ATOM 769 C CA . GLY A 1 104 ? 18.846 -5.915 4.061 1.00 87.44 104 GLY A CA 1
ATOM 770 C C . GLY A 1 104 ? 19.313 -7.013 3.102 1.00 87.44 104 GLY A C 1
ATOM 771 O O . GLY A 1 104 ? 19.897 -6.692 2.065 1.00 87.44 104 GLY A O 1
ATOM 772 N N . THR A 1 105 ? 19.093 -8.293 3.421 1.00 92.06 105 THR A N 1
ATOM 773 C CA . THR A 1 105 ? 19.324 -9.389 2.469 1.00 92.06 105 THR A CA 1
ATOM 774 C C . THR A 1 105 ? 18.220 -9.443 1.413 1.00 92.06 105 THR A C 1
ATOM 776 O O . THR A 1 105 ? 17.144 -8.885 1.598 1.00 92.06 105 THR A O 1
ATOM 779 N N . HIS A 1 106 ? 18.477 -10.109 0.287 1.00 94.38 106 HIS A N 1
ATOM 780 C CA . HIS A 1 106 ? 17.509 -10.213 -0.810 1.00 94.38 106 HIS A CA 1
ATOM 781 C C . HIS A 1 106 ? 16.943 -11.623 -0.886 1.00 94.38 106 HIS A C 1
ATOM 783 O O . HIS A 1 106 ? 17.698 -12.601 -0.841 1.00 94.38 106 HIS A O 1
ATOM 789 N N . TYR A 1 107 ? 15.628 -11.734 -1.044 1.00 94.75 107 TYR A N 1
ATOM 790 C CA . TYR A 1 107 ? 14.993 -13.025 -1.267 1.00 94.75 107 TYR A CA 1
ATOM 791 C C . TYR A 1 107 ? 15.414 -13.596 -2.634 1.00 94.75 107 TYR A C 1
ATOM 793 O O . TYR A 1 107 ? 15.575 -12.845 -3.601 1.00 94.75 107 TYR A O 1
ATOM 801 N N . PRO A 1 108 ? 15.607 -14.924 -2.758 1.00 96.56 108 PRO A N 1
ATOM 802 C CA . PRO A 1 108 ? 15.750 -15.557 -4.064 1.00 96.56 108 PRO A CA 1
ATOM 803 C C . PRO A 1 108 ? 14.514 -15.300 -4.925 1.00 96.56 108 PRO A C 1
ATOM 805 O O . PRO A 1 108 ? 13.429 -15.053 -4.404 1.00 96.56 108 PRO A O 1
ATOM 808 N N . ILE A 1 109 ? 14.661 -15.420 -6.238 1.00 97.06 109 ILE A N 1
ATOM 809 C CA . ILE A 1 109 ? 13.553 -15.265 -7.179 1.00 97.06 109 ILE A CA 1
ATOM 810 C C . ILE A 1 109 ? 13.358 -16.541 -7.993 1.00 97.06 109 ILE A C 1
ATOM 812 O O . ILE A 1 109 ? 14.327 -17.153 -8.450 1.00 97.06 109 ILE A O 1
ATOM 816 N N . GLN A 1 110 ? 12.106 -16.948 -8.172 1.00 97.81 110 GLN A N 1
ATOM 817 C CA . GLN A 1 110 ? 11.724 -18.096 -8.986 1.00 97.81 110 GLN A CA 1
ATOM 818 C C . GLN A 1 110 ? 10.946 -17.623 -10.208 1.00 97.81 110 GLN A C 1
ATOM 820 O O . GLN A 1 110 ? 9.953 -16.923 -10.076 1.00 97.81 110 GLN A O 1
ATOM 825 N N . GLY A 1 111 ? 11.384 -18.023 -11.399 1.00 97.88 111 GLY A N 1
ATOM 826 C CA . GLY A 1 111 ? 10.673 -17.721 -12.633 1.00 97.88 111 GLY A CA 1
ATOM 827 C C . GLY A 1 111 ? 9.363 -18.501 -12.741 1.00 97.88 111 GLY A C 1
ATOM 828 O O . GLY A 1 111 ? 9.332 -19.714 -12.503 1.00 97.88 111 GLY A O 1
ATOM 829 N N . THR A 1 112 ? 8.315 -17.809 -13.169 1.00 96.69 112 THR A N 1
ATOM 830 C CA . THR A 1 112 ? 6.965 -18.327 -13.431 1.00 96.69 112 THR A CA 1
ATOM 831 C C . THR A 1 112 ? 6.543 -18.021 -14.870 1.00 96.69 112 THR A C 1
ATOM 833 O O . THR A 1 112 ? 7.281 -17.371 -15.614 1.00 96.69 112 THR A O 1
ATOM 836 N N . GLY A 1 113 ? 5.412 -18.586 -15.311 1.00 95.88 113 GLY A N 1
ATOM 837 C CA . GLY A 1 113 ? 4.882 -18.390 -16.666 1.00 95.88 113 GLY A CA 1
ATOM 838 C C . GLY A 1 113 ? 5.947 -18.592 -17.763 1.00 95.88 113 GLY A C 1
ATOM 839 O O . GLY A 1 113 ? 6.540 -19.677 -17.836 1.00 95.88 113 GLY A O 1
ATOM 840 N N . PRO A 1 114 ? 6.241 -17.578 -18.598 1.00 96.94 114 PRO A N 1
ATOM 841 C CA . PRO A 1 114 ? 7.235 -17.675 -19.672 1.00 96.94 114 PRO A CA 1
ATOM 842 C C . PRO A 1 114 ? 8.677 -17.869 -19.173 1.00 96.94 114 PRO A C 1
ATOM 844 O O . PRO A 1 114 ? 9.535 -18.347 -19.917 1.00 96.94 114 PRO A O 1
ATOM 847 N N . LEU A 1 115 ? 8.959 -17.559 -17.906 1.00 98.31 115 LEU A N 1
ATOM 848 C CA . LEU A 1 115 ? 10.272 -17.734 -17.282 1.00 98.31 115 LEU A CA 1
ATOM 849 C C . LEU A 1 115 ? 10.355 -19.002 -16.414 1.00 98.31 115 LEU A C 1
ATOM 851 O O . LEU A 1 115 ? 11.355 -19.214 -15.724 1.00 98.31 115 LEU A O 1
ATOM 855 N N . ALA A 1 116 ? 9.348 -19.881 -16.474 1.00 97.81 116 ALA A N 1
ATOM 856 C CA . ALA A 1 116 ? 9.272 -21.086 -15.655 1.00 97.81 116 ALA A CA 1
ATOM 857 C C . ALA A 1 116 ? 10.563 -21.930 -15.678 1.00 97.81 116 ALA A C 1
ATOM 859 O O . ALA A 1 116 ? 11.135 -22.260 -16.727 1.00 97.81 116 ALA A O 1
ATOM 860 N N . GLY A 1 117 ? 11.019 -22.308 -14.482 1.00 97.00 117 GLY A N 1
ATOM 861 C CA . GLY A 1 117 ? 12.232 -23.104 -14.270 1.00 97.00 117 GLY A CA 1
ATOM 862 C C . GLY A 1 117 ? 13.531 -22.296 -14.200 1.00 97.00 117 GLY A C 1
ATOM 863 O O . GLY A 1 117 ? 14.576 -22.878 -13.902 1.00 97.00 117 GLY A O 1
ATOM 864 N N . TRP A 1 118 ? 13.489 -20.981 -14.429 1.00 98.50 118 TRP A N 1
ATOM 865 C CA . TRP A 1 118 ? 14.582 -20.084 -14.063 1.00 98.50 118 TRP A CA 1
ATOM 866 C C . TRP A 1 118 ? 14.583 -19.824 -12.549 1.00 98.50 118 TRP A C 1
ATOM 868 O O . TRP A 1 118 ? 13.526 -19.780 -11.926 1.00 98.50 118 TRP A O 1
ATOM 878 N N . ASN A 1 119 ? 15.761 -19.670 -11.939 1.00 97.94 119 ASN A N 1
ATOM 879 C CA . ASN A 1 119 ? 15.894 -19.291 -10.530 1.00 97.94 119 ASN A CA 1
ATOM 880 C C . ASN A 1 119 ? 17.081 -18.338 -10.369 1.00 97.94 119 ASN A C 1
ATOM 882 O O . ASN A 1 119 ? 18.169 -18.613 -10.880 1.00 97.94 119 ASN A O 1
ATOM 886 N N . GLY A 1 120 ? 16.875 -17.249 -9.634 1.00 97.19 120 GLY A N 1
ATOM 887 C CA . GLY A 1 120 ? 17.864 -16.215 -9.371 1.00 97.19 120 GLY A CA 1
ATOM 888 C C . GLY A 1 120 ? 18.201 -16.089 -7.890 1.00 97.19 120 GLY A C 1
ATOM 889 O O . GLY A 1 120 ? 17.355 -16.234 -7.011 1.00 97.19 120 GLY A O 1
ATOM 890 N N . THR A 1 121 ? 19.462 -15.786 -7.600 1.00 97.88 121 THR A N 1
ATOM 891 C CA . THR A 1 121 ? 19.902 -15.341 -6.274 1.00 97.88 121 THR A CA 1
ATOM 892 C C . THR A 1 121 ? 20.769 -14.112 -6.475 1.00 97.88 121 THR A C 1
ATOM 894 O O . THR A 1 121 ? 21.806 -14.188 -7.140 1.00 97.88 121 THR A O 1
ATOM 897 N N . LEU A 1 122 ? 20.311 -12.980 -5.945 1.00 97.50 122 LEU A N 1
ATOM 898 C CA . LEU A 1 122 ? 21.009 -11.705 -6.068 1.00 97.50 122 LEU A CA 1
ATOM 899 C C . LEU A 1 122 ? 22.243 -11.697 -5.164 1.00 97.50 122 LEU A C 1
ATOM 901 O O . LEU A 1 122 ? 22.245 -12.301 -4.092 1.00 97.50 122 LEU A O 1
ATOM 905 N N . ASN A 1 123 ? 23.305 -11.033 -5.614 1.00 96.88 123 ASN A N 1
ATOM 906 C CA . ASN A 1 123 ? 24.602 -10.977 -4.938 1.00 96.88 123 ASN A CA 1
ATOM 907 C C . ASN A 1 123 ? 25.235 -12.356 -4.659 1.00 96.88 123 ASN A C 1
ATOM 909 O O . ASN A 1 123 ? 26.083 -12.493 -3.776 1.00 96.88 123 ASN A O 1
ATOM 913 N N . ALA A 1 124 ? 24.860 -13.389 -5.423 1.00 96.12 124 ALA A N 1
ATOM 914 C CA . ALA A 1 124 ? 25.510 -14.694 -5.357 1.00 96.12 124 ALA A CA 1
ATOM 915 C C . ALA A 1 124 ? 26.989 -14.613 -5.783 1.00 96.12 124 ALA A C 1
ATOM 917 O O . ALA A 1 124 ? 27.411 -13.680 -6.474 1.00 96.12 124 ALA A O 1
ATOM 918 N N . GLU A 1 125 ? 27.784 -15.619 -5.404 1.00 96.06 125 GLU A N 1
ATOM 919 C CA . GLU A 1 125 ? 29.195 -15.704 -5.790 1.00 96.06 125 GLU A CA 1
ATOM 920 C C . GLU A 1 125 ? 29.366 -15.564 -7.315 1.00 96.06 125 GLU A C 1
ATOM 922 O O . GLU A 1 125 ? 28.722 -16.257 -8.104 1.00 96.06 125 GLU A O 1
ATOM 927 N N . GLY A 1 126 ? 30.239 -14.644 -7.732 1.00 94.31 126 GLY A N 1
ATOM 928 C CA . GLY A 1 126 ? 30.513 -14.359 -9.143 1.00 94.31 126 GLY A CA 1
ATOM 929 C C . GLY A 1 126 ? 29.596 -13.319 -9.799 1.00 94.31 126 GLY A C 1
ATOM 930 O O . GLY A 1 126 ? 29.854 -12.963 -10.948 1.00 94.31 126 GLY A O 1
ATOM 931 N N . SER A 1 127 ? 28.569 -12.817 -9.105 1.00 95.75 127 SER A N 1
ATOM 932 C CA . SER A 1 127 ? 27.842 -11.595 -9.499 1.00 95.75 127 SER A CA 1
ATOM 933 C C . SER A 1 127 ? 28.681 -10.331 -9.254 1.00 95.75 127 SER A C 1
ATOM 935 O O . SER A 1 127 ? 29.790 -10.405 -8.715 1.00 95.75 127 SER A O 1
ATOM 937 N N . ALA A 1 128 ? 28.157 -9.159 -9.627 1.00 94.62 128 ALA A N 1
ATOM 938 C CA . ALA A 1 128 ? 28.793 -7.884 -9.294 1.00 94.62 128 ALA A CA 1
ATOM 939 C C . ALA A 1 128 ? 28.753 -7.563 -7.784 1.00 94.62 128 ALA A C 1
ATOM 941 O O . ALA A 1 128 ? 29.587 -6.794 -7.305 1.00 94.62 128 ALA A O 1
ATOM 942 N N . GLY A 1 129 ? 27.841 -8.183 -7.022 1.00 94.62 129 GLY A N 1
ATOM 943 C CA . GLY A 1 129 ? 27.739 -8.012 -5.568 1.00 94.62 129 GLY A CA 1
ATOM 944 C C . GLY A 1 129 ? 27.301 -6.611 -5.128 1.00 94.62 129 GLY A C 1
ATOM 945 O O . GLY A 1 129 ? 27.552 -6.230 -3.986 1.00 94.62 129 GLY A O 1
ATOM 946 N N . ASN A 1 130 ? 26.709 -5.834 -6.034 1.00 93.00 130 ASN A N 1
ATOM 947 C CA . ASN A 1 130 ? 26.318 -4.441 -5.837 1.00 93.00 130 ASN A CA 1
ATOM 948 C C . ASN A 1 130 ? 24.800 -4.240 -5.724 1.00 93.00 130 ASN A C 1
ATOM 950 O O . ASN A 1 130 ? 24.386 -3.106 -5.522 1.00 93.00 130 ASN A O 1
ATOM 954 N N . GLN A 1 131 ? 23.976 -5.296 -5.774 1.00 95.25 131 GLN A N 1
ATOM 955 C CA . GLN A 1 131 ? 22.527 -5.152 -5.624 1.00 95.25 131 GLN A CA 1
ATOM 956 C C . GLN A 1 131 ? 22.195 -4.641 -4.216 1.00 95.25 131 GLN A C 1
ATOM 958 O O . GLN A 1 131 ? 22.354 -5.372 -3.235 1.00 95.25 131 GLN A O 1
ATOM 963 N N . ALA A 1 132 ? 21.717 -3.404 -4.112 1.00 93.62 132 ALA A N 1
ATOM 964 C CA . ALA A 1 132 ? 21.357 -2.780 -2.832 1.00 93.62 132 ALA A CA 1
ATOM 965 C C . ALA A 1 132 ? 19.851 -2.519 -2.656 1.00 93.62 132 ALA A C 1
ATOM 967 O O . ALA A 1 132 ? 19.402 -2.264 -1.544 1.00 93.62 132 ALA A O 1
ATOM 968 N N . HIS A 1 133 ? 19.071 -2.597 -3.729 1.00 94.19 133 HIS A N 1
ATOM 969 C CA . HIS A 1 133 ? 17.630 -2.357 -3.725 1.00 94.19 133 HIS A CA 1
ATOM 970 C C . HIS A 1 133 ? 16.935 -3.399 -4.600 1.00 94.19 133 HIS A C 1
ATOM 972 O O . HIS A 1 133 ? 17.554 -3.926 -5.517 1.00 94.19 133 HIS A O 1
ATOM 978 N N . THR A 1 134 ? 15.674 -3.702 -4.332 1.00 95.88 134 THR A N 1
ATOM 979 C CA . THR A 1 134 ? 14.834 -4.536 -5.195 1.00 95.88 134 THR A CA 1
ATOM 980 C C . THR A 1 134 ? 13.449 -3.918 -5.275 1.00 95.88 134 THR A C 1
ATOM 982 O O . THR A 1 134 ? 13.087 -3.112 -4.429 1.00 95.88 134 THR A O 1
ATOM 985 N N . ALA A 1 135 ? 12.654 -4.304 -6.257 1.00 95.12 135 ALA A N 1
ATOM 986 C CA . ALA A 1 135 ? 11.275 -3.887 -6.388 1.00 95.12 135 ALA A CA 1
ATOM 987 C C . ALA A 1 135 ? 10.384 -5.080 -6.685 1.00 95.12 135 ALA A C 1
ATOM 989 O O . ALA A 1 135 ? 10.830 -6.118 -7.175 1.00 95.12 135 ALA A O 1
ATOM 990 N N . SER A 1 136 ? 9.109 -4.907 -6.384 1.00 94.38 136 SER A N 1
ATOM 991 C CA . SER A 1 136 ? 8.058 -5.775 -6.896 1.00 94.38 136 SER A CA 1
ATOM 992 C C . SER A 1 136 ? 7.068 -4.960 -7.696 1.00 94.38 136 SER A C 1
ATOM 994 O O . SER A 1 136 ? 6.986 -3.741 -7.544 1.00 94.38 136 SER A O 1
ATOM 996 N N . PHE A 1 137 ? 6.324 -5.634 -8.551 1.00 95.81 137 PHE A N 1
ATOM 997 C CA . PHE A 1 137 ? 5.313 -5.028 -9.388 1.00 95.81 137 PHE A CA 1
ATOM 998 C C . PHE A 1 137 ? 3.985 -5.696 -9.123 1.00 95.81 137 PHE A C 1
ATOM 1000 O O . PHE A 1 137 ? 3.935 -6.907 -8.919 1.00 95.81 137 PHE A O 1
ATOM 1007 N N . LEU A 1 138 ? 2.921 -4.906 -9.181 1.00 94.25 138 LEU A N 1
ATOM 1008 C CA . LEU A 1 138 ? 1.579 -5.436 -9.355 1.00 94.25 138 LEU A CA 1
ATOM 1009 C C . LEU A 1 138 ? 1.227 -5.297 -10.835 1.00 94.25 138 LEU A C 1
ATOM 1011 O O . LEU A 1 138 ? 1.367 -4.191 -11.381 1.00 94.25 138 LEU A O 1
ATOM 1015 N N . PRO A 1 139 ? 0.800 -6.372 -11.517 1.00 96.38 139 PRO A N 1
ATOM 1016 C CA . PRO A 1 139 ? 0.550 -6.299 -12.936 1.00 96.38 139 PRO A CA 1
ATOM 1017 C C . PRO A 1 139 ? -0.720 -5.489 -13.196 1.00 96.38 139 PRO A C 1
ATOM 1019 O O . PRO A 1 139 ? -1.723 -5.624 -12.498 1.00 96.38 139 PRO A O 1
ATOM 1022 N N . THR A 1 140 ? -0.714 -4.678 -14.248 1.00 96.94 140 THR A N 1
ATOM 1023 C CA . THR A 1 140 ? -1.885 -3.927 -14.728 1.00 96.94 140 THR A CA 1
ATOM 1024 C C . THR A 1 140 ? -3.123 -4.789 -14.920 1.00 96.94 140 THR A C 1
ATOM 1026 O O . THR A 1 140 ? -4.220 -4.327 -14.617 1.00 96.94 140 THR A O 1
ATOM 1029 N N . SER A 1 141 ? -2.969 -6.062 -15.286 1.00 96.06 141 SER A N 1
ATOM 1030 C CA . SER A 1 141 ? -4.097 -7.000 -15.373 1.00 96.06 141 SER A CA 1
ATOM 1031 C C . SER A 1 141 ? -4.780 -7.340 -14.044 1.00 96.06 141 SER A C 1
ATOM 1033 O O . SER A 1 141 ? -5.922 -7.791 -14.066 1.00 96.06 141 SER A O 1
ATOM 1035 N N . SER A 1 142 ? -4.147 -7.078 -12.892 1.00 91.75 142 SER A N 1
ATOM 1036 C CA . SER A 1 142 ? -4.813 -7.178 -11.581 1.00 91.75 142 SER A CA 1
ATOM 1037 C C . SER A 1 142 ? -5.857 -6.078 -11.360 1.00 91.75 142 SER A C 1
ATOM 1039 O O . SER A 1 142 ? -6.773 -6.252 -10.564 1.00 91.75 142 SER A O 1
ATOM 1041 N N . PHE A 1 143 ? -5.739 -4.954 -12.072 1.00 89.94 143 PHE A N 1
ATOM 1042 C CA . PHE A 1 143 ? -6.621 -3.790 -11.926 1.00 89.94 143 PHE A CA 1
ATOM 1043 C C . PHE A 1 143 ? -7.490 -3.546 -13.161 1.00 89.94 143 PHE A C 1
ATOM 1045 O O . PHE A 1 143 ? -8.593 -3.015 -13.050 1.00 89.94 143 PHE A O 1
ATOM 1052 N N . LEU A 1 144 ? -6.999 -3.937 -14.337 1.00 93.62 144 LEU A N 1
ATOM 1053 C CA . LEU A 1 144 ? -7.664 -3.820 -15.629 1.00 93.62 144 LEU A CA 1
ATOM 1054 C C . LEU A 1 144 ? -7.817 -5.227 -16.227 1.00 93.62 144 LEU A C 1
ATOM 1056 O O . LEU A 1 144 ? -6.894 -5.699 -16.895 1.00 93.62 144 LEU A O 1
ATOM 1060 N N . PRO A 1 145 ? -8.955 -5.910 -15.991 1.00 91.94 145 PRO A N 1
ATOM 1061 C CA . PRO A 1 145 ? -9.155 -7.293 -16.414 1.00 91.94 145 PRO A CA 1
ATOM 1062 C C . PRO A 1 145 ? -8.904 -7.490 -17.920 1.00 91.94 145 PRO A C 1
ATOM 1064 O O . PRO A 1 145 ? -9.458 -6.733 -18.723 1.00 91.94 145 PRO A O 1
ATOM 1067 N N . PRO A 1 146 ? -8.104 -8.489 -18.345 1.00 94.31 146 PRO A N 1
ATOM 1068 C CA . PRO A 1 146 ? -7.757 -8.685 -19.758 1.00 94.31 146 PRO A CA 1
ATOM 1069 C C . PRO A 1 146 ? -8.938 -8.928 -20.709 1.00 94.31 146 PRO A C 1
ATOM 1071 O O . PRO A 1 146 ? -8.819 -8.698 -21.911 1.00 94.31 146 PRO A O 1
ATOM 1074 N N . ASP A 1 147 ? -10.076 -9.410 -20.211 1.00 95.88 147 ASP A N 1
ATOM 1075 C CA . ASP A 1 147 ? -11.295 -9.599 -21.001 1.00 95.88 147 ASP A CA 1
ATOM 1076 C C . ASP A 1 147 ? -12.008 -8.277 -21.333 1.00 95.88 147 ASP A C 1
ATOM 1078 O O . ASP A 1 147 ? -12.680 -8.188 -22.365 1.00 95.88 147 ASP A O 1
ATOM 1082 N N . GLU A 1 148 ? -11.805 -7.239 -20.519 1.00 97.31 148 GLU A N 1
ATOM 1083 C CA . GLU A 1 148 ? -12.278 -5.872 -20.764 1.00 97.31 148 GLU A CA 1
ATOM 1084 C C . GLU A 1 148 ? -11.194 -4.976 -21.390 1.00 97.31 148 GLU A C 1
ATOM 1086 O O . GLU A 1 148 ? -11.489 -4.147 -22.257 1.00 97.31 148 GLU A O 1
ATOM 1091 N N . PHE A 1 149 ? -9.931 -5.174 -20.999 1.00 97.38 149 PHE A N 1
ATOM 1092 C CA . PHE A 1 149 ? -8.775 -4.354 -21.372 1.00 97.38 149 PHE A CA 1
ATOM 1093 C C . PHE A 1 149 ? -7.618 -5.193 -21.948 1.00 97.38 149 PHE A C 1
ATOM 1095 O O . PHE A 1 149 ? -6.500 -5.163 -21.424 1.00 97.38 149 PHE A O 1
ATOM 1102 N N . PRO A 1 150 ? -7.827 -5.923 -23.059 1.00 96.38 150 PRO A N 1
ATOM 1103 C CA . PRO A 1 150 ? -6.837 -6.862 -23.592 1.00 96.38 150 PRO A CA 1
ATOM 1104 C C . PRO A 1 150 ? -5.499 -6.210 -23.972 1.00 96.38 150 PRO A C 1
ATOM 1106 O O . PRO A 1 150 ? -4.461 -6.870 -23.960 1.00 96.38 150 PRO A O 1
ATOM 1109 N N . GLN A 1 151 ? -5.493 -4.914 -24.290 1.00 94.94 151 GLN A N 1
ATOM 1110 C CA . GLN A 1 151 ? -4.286 -4.153 -24.616 1.00 94.94 151 GLN A CA 1
ATOM 1111 C C . GLN A 1 151 ? -3.336 -3.945 -23.427 1.00 94.94 151 GLN A C 1
ATOM 1113 O O . GLN A 1 151 ? -2.178 -3.617 -23.651 1.00 94.94 151 GLN A O 1
ATOM 1118 N N . PHE A 1 152 ? -3.810 -4.124 -22.190 1.00 96.94 152 PHE A N 1
ATOM 1119 C CA . PHE A 1 152 ? -3.012 -3.980 -20.966 1.00 96.94 152 PHE A CA 1
ATOM 1120 C C . PHE A 1 152 ? -2.735 -5.328 -20.291 1.00 96.94 152 PHE A C 1
ATOM 1122 O O . PHE A 1 152 ? -2.474 -5.387 -19.088 1.00 96.94 152 PHE A O 1
ATOM 1129 N N . THR A 1 153 ? -2.805 -6.414 -21.069 1.00 97.69 153 THR A N 1
ATOM 1130 C CA . THR A 1 153 ? -2.490 -7.756 -20.580 1.00 97.69 153 THR A CA 1
ATOM 1131 C C . THR A 1 153 ? -1.049 -7.799 -20.075 1.00 97.69 153 THR A C 1
ATOM 1133 O O . THR A 1 153 ? -0.106 -7.532 -20.825 1.00 97.69 153 THR A O 1
ATOM 1136 N N . SER A 1 154 ? -0.890 -8.159 -18.810 1.00 98.06 154 SER A N 1
ATOM 1137 C CA . SER A 1 154 ? 0.383 -8.337 -18.132 1.00 98.06 154 SER A CA 1
ATOM 1138 C C . SER A 1 154 ? 0.268 -9.432 -17.079 1.00 98.06 154 SER A C 1
ATOM 1140 O O . SER A 1 154 ? -0.811 -9.684 -16.550 1.00 98.06 154 SER A O 1
ATOM 1142 N N . GLU A 1 155 ? 1.377 -10.097 -16.789 1.00 97.19 155 GLU A N 1
ATOM 1143 C CA . GLU A 1 155 ? 1.435 -11.178 -15.802 1.00 97.19 155 GLU A CA 1
ATOM 1144 C C . GLU A 1 155 ? 2.751 -11.119 -15.026 1.00 97.19 155 GLU A C 1
ATOM 1146 O O . GLU A 1 155 ? 3.766 -10.615 -15.525 1.00 97.19 155 GLU A O 1
ATOM 1151 N N . ILE A 1 156 ? 2.740 -11.639 -13.800 1.00 97.38 156 ILE A N 1
ATOM 1152 C CA . ILE A 1 156 ? 3.973 -11.876 -13.053 1.00 97.38 156 ILE A CA 1
ATOM 1153 C C . ILE A 1 156 ? 4.702 -13.089 -13.639 1.00 97.38 156 ILE A C 1
ATOM 1155 O O . ILE A 1 156 ? 4.114 -14.140 -13.890 1.00 97.38 156 ILE A O 1
ATOM 1159 N N . ALA A 1 157 ? 6.008 -12.934 -13.858 1.00 98.12 157 ALA A N 1
ATOM 1160 C CA . ALA A 1 157 ? 6.890 -13.980 -14.374 1.00 98.12 157 ALA A CA 1
ATOM 1161 C C . ALA A 1 157 ? 8.081 -14.272 -13.444 1.00 98.12 157 ALA A C 1
ATOM 1163 O O . ALA A 1 157 ? 9.012 -14.989 -13.822 1.00 98.12 157 ALA A O 1
ATOM 1164 N N . GLY A 1 158 ? 8.093 -13.708 -12.236 1.00 97.12 158 GLY A N 1
ATOM 1165 C CA . GLY A 1 158 ? 9.160 -13.921 -11.267 1.00 97.12 158 GLY A CA 1
ATOM 1166 C C . GLY A 1 158 ? 8.716 -13.624 -9.844 1.00 97.12 158 GLY A C 1
ATOM 1167 O O . GLY A 1 158 ? 8.505 -12.465 -9.505 1.00 97.12 158 GLY A O 1
ATOM 1168 N N . ASP A 1 159 ? 8.673 -14.654 -9.006 1.00 93.56 159 ASP A N 1
ATOM 1169 C CA . ASP A 1 159 ? 8.154 -14.577 -7.642 1.00 93.56 159 ASP A CA 1
ATOM 1170 C C . ASP A 1 159 ? 9.296 -14.520 -6.630 1.00 93.56 159 ASP A C 1
ATOM 1172 O O . ASP A 1 159 ? 10.190 -15.382 -6.623 1.00 93.56 159 ASP A O 1
ATOM 1176 N N . TRP A 1 160 ? 9.247 -13.542 -5.724 1.00 93.88 160 TRP A N 1
ATOM 1177 C CA . TRP A 1 160 ? 10.151 -13.504 -4.579 1.00 93.88 160 TRP A CA 1
ATOM 1178 C C . TRP A 1 160 ? 9.861 -14.674 -3.641 1.00 93.88 160 TRP A C 1
ATOM 1180 O O . TRP A 1 160 ? 8.752 -14.846 -3.143 1.00 93.88 160 TRP A O 1
ATOM 1190 N N . GLN A 1 161 ? 10.883 -15.472 -3.352 1.00 92.50 161 GLN A N 1
ATOM 1191 C CA . GLN A 1 161 ? 10.798 -16.641 -2.483 1.00 92.50 161 GLN A CA 1
ATOM 1192 C C . GLN A 1 161 ? 10.894 -16.217 -1.013 1.00 92.50 161 GLN A C 1
ATOM 1194 O O . GLN A 1 161 ? 11.898 -16.454 -0.333 1.00 92.50 161 GLN A O 1
ATOM 1199 N N . ARG A 1 162 ? 9.847 -15.536 -0.542 1.00 86.31 162 ARG A N 1
ATOM 1200 C CA . ARG A 1 162 ? 9.707 -15.077 0.843 1.00 86.31 162 ARG A CA 1
ATOM 1201 C C . ARG A 1 162 ? 9.285 -16.245 1.751 1.00 86.31 162 ARG A C 1
ATOM 1203 O O . ARG A 1 162 ? 8.574 -17.146 1.309 1.00 86.31 162 ARG A O 1
ATOM 1210 N N . PRO A 1 163 ? 9.715 -16.276 3.023 1.00 78.12 163 PRO A N 1
ATOM 1211 C CA . PRO A 1 163 ? 9.214 -17.256 3.977 1.00 78.12 163 PRO A CA 1
ATOM 1212 C C . PRO A 1 163 ? 7.764 -16.936 4.371 1.00 78.12 163 PRO A C 1
ATOM 1214 O O . PRO A 1 163 ? 7.469 -15.812 4.759 1.00 78.12 163 PRO A O 1
ATOM 1217 N N . GLY A 1 164 ? 6.889 -17.945 4.360 1.00 75.44 164 GLY A N 1
ATOM 1218 C CA . GLY A 1 164 ? 5.472 -17.784 4.713 1.00 75.44 164 GLY A CA 1
ATOM 1219 C C . GLY A 1 164 ? 4.595 -17.415 3.514 1.00 75.44 164 GLY A C 1
ATOM 1220 O O . GLY A 1 164 ? 5.008 -17.595 2.371 1.00 75.44 164 GLY A O 1
ATOM 1221 N N . ALA A 1 165 ? 3.371 -16.954 3.784 1.00 75.75 165 ALA A N 1
ATOM 1222 C CA . ALA A 1 165 ? 2.518 -16.370 2.751 1.00 75.75 165 ALA A CA 1
ATOM 1223 C C . ALA A 1 165 ? 3.147 -15.066 2.239 1.00 75.75 165 ALA A C 1
ATOM 1225 O O . ALA A 1 165 ? 3.787 -14.343 3.013 1.00 75.75 165 ALA A O 1
ATOM 1226 N N . ALA A 1 166 ? 2.971 -14.760 0.950 1.00 81.00 166 ALA A N 1
ATOM 1227 C CA . ALA A 1 166 ? 3.380 -13.464 0.425 1.00 81.00 166 ALA A CA 1
ATOM 1228 C C . ALA A 1 166 ? 2.645 -12.341 1.188 1.00 81.00 166 ALA A C 1
ATOM 1230 O O . ALA A 1 166 ? 1.531 -12.563 1.671 1.00 81.00 166 ALA A O 1
ATOM 1231 N N . PRO A 1 167 ? 3.233 -11.135 1.313 1.00 83.44 167 PRO A N 1
ATOM 1232 C CA . PRO A 1 167 ? 2.664 -10.042 2.104 1.00 83.44 167 PRO A CA 1
ATOM 1233 C C . PRO A 1 167 ? 1.218 -9.691 1.769 1.00 83.44 167 PRO A C 1
ATOM 1235 O O . PRO A 1 167 ? 0.535 -9.109 2.602 1.00 83.44 167 PRO A O 1
ATOM 1238 N N . PHE A 1 168 ? 0.765 -10.001 0.558 1.00 86.62 168 PHE A N 1
ATOM 1239 C CA . PHE A 1 168 ? -0.545 -9.600 0.054 1.00 86.62 168 PHE A CA 1
ATOM 1240 C C . PHE A 1 168 ? -1.412 -10.790 -0.374 1.00 86.62 168 PHE A C 1
ATOM 1242 O O . PHE A 1 168 ? -2.513 -10.579 -0.880 1.00 86.62 168 PHE A O 1
ATOM 1249 N N . ASP A 1 169 ? -0.950 -12.018 -0.126 1.00 88.12 169 ASP A N 1
ATOM 1250 C CA . ASP A 1 169 ? -1.736 -13.243 -0.287 1.00 88.12 169 ASP A CA 1
ATOM 1251 C C . ASP A 1 169 ? -2.443 -13.603 1.028 1.00 88.12 169 ASP A C 1
ATOM 1253 O O . ASP A 1 169 ? -1.935 -13.243 2.097 1.00 88.12 169 ASP A O 1
ATOM 1257 N N . PRO A 1 170 ? -3.568 -14.349 0.987 1.00 91.88 170 PRO A N 1
ATOM 1258 C CA . PRO A 1 170 ? -4.193 -14.891 2.191 1.00 91.88 170 PRO A CA 1
ATOM 1259 C C . PRO A 1 170 ? -3.178 -15.628 3.068 1.00 91.88 170 PRO A C 1
ATOM 1261 O O . PRO A 1 170 ? -2.421 -16.476 2.584 1.00 91.88 170 PRO A O 1
ATOM 1264 N N . LEU A 1 171 ? -3.166 -15.316 4.364 1.00 93.12 171 LEU A N 1
ATOM 1265 C CA . LEU A 1 171 ? -2.254 -15.954 5.308 1.00 93.12 171 LEU A CA 1
ATOM 1266 C C . LEU A 1 171 ? -2.668 -17.408 5.546 1.00 93.12 171 LEU A C 1
ATOM 1268 O O . LEU A 1 171 ? -1.828 -18.314 5.530 1.00 93.12 171 LEU A O 1
ATOM 1272 N N . THR A 1 172 ? -3.968 -17.621 5.744 1.00 93.88 172 THR A N 1
ATOM 1273 C CA . THR A 1 172 ? -4.578 -18.932 5.918 1.00 93.88 172 THR A CA 1
ATOM 1274 C C . THR A 1 172 ? -5.585 -19.178 4.801 1.00 93.88 172 THR A C 1
ATOM 1276 O O . THR A 1 172 ? -6.447 -18.361 4.520 1.00 93.88 172 THR A O 1
ATOM 1279 N N . GLY A 1 173 ? -5.512 -20.356 4.179 1.00 92.88 173 GLY A N 1
ATOM 1280 C CA . GLY A 1 173 ? -6.517 -20.790 3.211 1.00 92.88 173 GLY A CA 1
ATOM 1281 C C . GLY A 1 173 ? -6.458 -20.023 1.892 1.00 92.88 173 GLY A C 1
ATOM 1282 O O . GLY A 1 173 ? -5.467 -20.109 1.169 1.00 92.88 173 GLY A O 1
ATOM 1283 N N . SER A 1 174 ? -7.565 -19.411 1.491 1.00 93.88 174 SER A N 1
ATOM 1284 C CA . SER A 1 174 ? -7.702 -18.766 0.179 1.00 93.88 174 SER A CA 1
ATOM 1285 C C . SER A 1 174 ? -8.520 -17.488 0.227 1.00 93.88 174 SER A C 1
ATOM 1287 O O . SER A 1 174 ? -8.898 -17.001 -0.835 1.00 93.88 174 SER A O 1
ATOM 1289 N N . TRP A 1 175 ? -8.852 -16.981 1.413 1.00 96.19 175 TRP A N 1
ATOM 1290 C CA . TRP A 1 175 ? -9.610 -15.751 1.572 1.00 96.19 175 TRP A CA 1
ATOM 1291 C C . TRP A 1 175 ? -9.076 -14.921 2.731 1.00 96.19 175 TRP A C 1
ATOM 1293 O O . TRP A 1 175 ? -8.640 -15.434 3.744 1.00 96.19 175 TRP A O 1
ATOM 1303 N N . TYR A 1 176 ? -9.195 -13.613 2.582 1.00 97.44 176 TYR A N 1
ATOM 1304 C CA . TYR A 1 176 ? -8.858 -12.598 3.577 1.00 97.44 176 TYR A CA 1
ATOM 1305 C C . TYR A 1 176 ? -9.759 -11.377 3.377 1.00 97.44 176 TYR A C 1
ATOM 1307 O O . TYR A 1 176 ? -10.604 -11.351 2.469 1.00 97.44 176 TYR A O 1
ATOM 1315 N N . VAL A 1 177 ? -9.596 -10.357 4.215 1.00 98.06 177 VAL A N 1
ATOM 1316 C CA . VAL A 1 177 ? -10.286 -9.072 4.063 1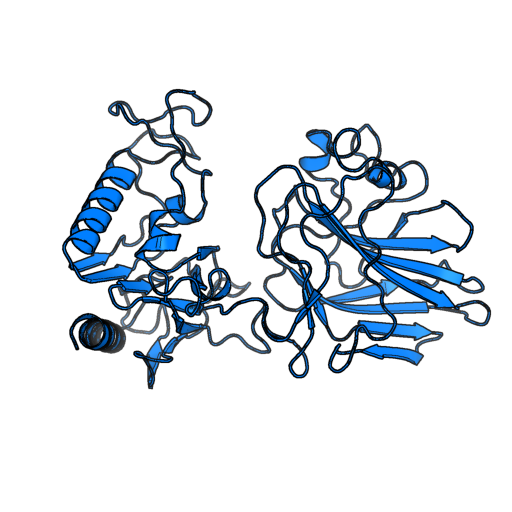.00 98.06 177 VAL A CA 1
ATOM 1317 C C . VAL A 1 177 ? -9.281 -7.998 3.674 1.00 98.06 177 VAL A C 1
ATOM 1319 O O . VAL A 1 177 ? -8.280 -7.807 4.350 1.00 98.06 177 VAL A O 1
ATOM 1322 N N . TYR A 1 178 ? -9.565 -7.286 2.590 1.00 97.69 178 TYR A N 1
ATOM 1323 C CA . TYR A 1 178 ? -8.715 -6.247 2.020 1.00 97.69 178 TYR A CA 1
ATOM 1324 C C . TYR A 1 178 ? -9.444 -4.905 2.024 1.00 97.69 178 TYR A C 1
ATOM 1326 O O . TYR A 1 178 ? -10.620 -4.835 1.668 1.00 97.69 178 TYR A O 1
ATOM 1334 N N . SER A 1 179 ? -8.762 -3.831 2.412 1.00 96.94 179 SER A N 1
ATOM 1335 C CA . SER A 1 179 ? -9.342 -2.490 2.481 1.00 96.94 179 SER A CA 1
ATOM 1336 C C . SER A 1 179 ? -9.612 -1.856 1.117 1.00 96.94 179 SER A C 1
ATOM 1338 O O . SER A 1 179 ? -10.401 -0.915 1.029 1.00 96.94 179 SER A O 1
ATOM 1340 N N . GLY A 1 180 ? -8.916 -2.281 0.059 1.00 90.75 180 GLY A N 1
ATOM 1341 C CA . GLY A 1 180 ? -8.818 -1.479 -1.161 1.00 90.75 180 GLY A CA 1
ATOM 1342 C C . GLY A 1 180 ? -7.946 -0.233 -0.974 1.00 90.75 180 GLY A C 1
ATOM 1343 O O . GLY A 1 180 ? -7.603 0.144 0.153 1.00 90.75 180 GLY A O 1
ATOM 1344 N N . GLN A 1 181 ? -7.690 0.463 -2.079 1.00 89.25 181 GLN A N 1
ATOM 1345 C CA . GLN A 1 181 ? -7.054 1.783 -2.114 1.00 89.25 181 GLN A CA 1
ATOM 1346 C C . GLN A 1 181 ? -8.117 2.858 -2.340 1.00 89.25 181 GLN A C 1
ATOM 1348 O O . GLN A 1 181 ? -9.026 2.659 -3.148 1.00 89.25 181 GLN A O 1
ATOM 1353 N N . SER A 1 182 ? -8.038 3.965 -1.607 1.00 89.69 182 SER A N 1
ATOM 1354 C CA . SER A 1 182 ? -8.870 5.148 -1.848 1.00 89.69 182 SER A CA 1
ATOM 1355 C C . SER A 1 182 ? -8.387 6.324 -1.014 1.00 89.69 182 SER A C 1
ATOM 1357 O O . SER A 1 182 ? -8.267 6.173 0.199 1.00 89.69 182 SER A O 1
ATOM 1359 N N . ASP A 1 183 ? -8.235 7.486 -1.638 1.00 92.81 183 ASP A N 1
ATOM 1360 C CA . ASP A 1 183 ? -7.981 8.742 -0.929 1.00 92.81 183 ASP A CA 1
ATOM 1361 C C . ASP A 1 183 ? -9.209 9.165 -0.102 1.00 92.81 183 ASP A C 1
ATOM 1363 O O . ASP A 1 183 ? -10.352 8.815 -0.431 1.00 92.81 183 ASP A O 1
ATOM 1367 N N . GLN A 1 184 ? -8.971 9.961 0.940 1.00 96.00 184 GLN A N 1
ATOM 1368 C CA . GLN A 1 184 ? -9.971 10.625 1.787 1.00 96.00 184 GLN A CA 1
ATOM 1369 C C . GLN A 1 184 ? -11.003 9.652 2.357 1.00 96.00 184 GLN A C 1
ATOM 1371 O O . GLN A 1 184 ? -12.208 9.921 2.384 1.00 96.00 184 GLN A O 1
ATOM 1376 N N . SER A 1 185 ? -10.533 8.483 2.784 1.00 97.19 185 SER A N 1
ATOM 1377 C CA . SER A 1 185 ? -11.392 7.385 3.205 1.00 97.19 185 SER A CA 1
ATOM 1378 C C . SER A 1 185 ? -11.203 7.062 4.677 1.00 97.19 185 SER A C 1
ATOM 1380 O O . SER A 1 185 ? -10.101 7.104 5.206 1.00 97.19 185 SER A O 1
ATOM 1382 N N . TYR A 1 186 ? -12.298 6.703 5.344 1.00 98.38 186 TYR A N 1
ATOM 1383 C CA . TYR A 1 186 ? -12.284 6.180 6.706 1.00 98.38 186 TYR A CA 1
ATOM 1384 C C . TYR A 1 186 ? -12.965 4.814 6.672 1.00 98.38 186 TYR A C 1
ATOM 1386 O O . TYR A 1 186 ? -14.183 4.692 6.770 1.00 98.38 186 TYR A O 1
ATOM 1394 N N . LYS A 1 187 ? -12.198 3.745 6.511 1.00 98.56 187 LYS A N 1
ATOM 1395 C CA . LYS A 1 187 ? -12.734 2.389 6.343 1.00 98.56 187 LYS A CA 1
ATOM 1396 C C . LYS A 1 187 ? -12.793 1.690 7.680 1.00 98.56 187 LYS A C 1
ATOM 1398 O O . LYS A 1 187 ? -11.794 1.645 8.387 1.00 98.56 187 LYS A O 1
ATOM 1403 N N . ARG A 1 188 ? -13.936 1.092 8.016 1.00 98.62 188 ARG A N 1
ATOM 1404 C CA . ARG A 1 188 ? -14.171 0.490 9.338 1.00 98.62 188 ARG A CA 1
ATOM 1405 C C . ARG A 1 188 ? -14.717 -0.924 9.225 1.00 98.62 188 ARG A C 1
ATOM 1407 O O . ARG A 1 188 ? -15.826 -1.124 8.723 1.00 98.62 188 ARG A O 1
ATOM 1414 N N . LEU A 1 189 ? -13.944 -1.895 9.707 1.00 98.62 189 LEU A N 1
ATOM 1415 C CA . LEU A 1 189 ? -14.371 -3.280 9.864 1.00 98.62 189 LEU A CA 1
ATOM 1416 C C . LEU A 1 189 ? -14.742 -3.487 11.334 1.00 98.62 189 LEU A C 1
ATOM 1418 O O . LEU A 1 189 ? -13.873 -3.659 12.184 1.00 98.62 189 LEU A O 1
ATOM 1422 N N . ALA A 1 190 ? -16.039 -3.434 11.633 1.00 98.44 190 ALA A N 1
ATOM 1423 C CA . ALA A 1 190 ? -16.560 -3.327 12.991 1.00 98.44 190 ALA A CA 1
ATOM 1424 C C . ALA A 1 190 ? -17.110 -4.647 13.545 1.00 98.44 190 ALA A C 1
ATOM 1426 O O . ALA A 1 190 ? -17.607 -5.503 12.804 1.00 98.44 190 ALA A O 1
ATOM 1427 N N . ARG A 1 191 ? -17.059 -4.788 14.872 1.00 98.00 191 ARG A N 1
ATOM 1428 C CA . ARG A 1 191 ? -17.647 -5.893 15.633 1.00 98.00 191 ARG A CA 1
ATOM 1429 C C . ARG A 1 191 ? -18.019 -5.443 17.046 1.00 98.00 191 ARG A C 1
ATOM 1431 O O . ARG A 1 191 ? -17.261 -4.739 17.703 1.00 98.00 191 ARG A O 1
ATOM 1438 N N . THR A 1 192 ? -19.135 -5.945 17.570 1.00 98.31 192 THR A N 1
ATOM 1439 C CA . THR A 1 192 ? -19.458 -5.854 19.004 1.00 98.31 192 THR A CA 1
ATOM 1440 C C . THR A 1 192 ? -18.999 -7.111 19.751 1.00 98.31 192 THR A C 1
ATOM 1442 O O . THR A 1 192 ? -19.248 -8.236 19.309 1.00 98.31 192 THR A O 1
ATOM 1445 N N . VAL A 1 193 ? -18.353 -6.932 20.903 1.00 97.94 193 VAL A N 1
ATOM 1446 C CA . VAL A 1 193 ? -17.899 -7.995 21.807 1.00 97.94 193 VAL A CA 1
ATOM 1447 C C . VAL A 1 193 ? -18.598 -7.862 23.161 1.00 97.94 193 VAL A C 1
ATOM 1449 O O . VAL A 1 193 ? -18.599 -6.797 23.779 1.00 97.94 193 VAL A O 1
ATOM 1452 N N . ASP A 1 194 ? -19.180 -8.963 23.639 1.00 97.81 194 ASP A N 1
ATOM 1453 C CA . ASP A 1 194 ? -19.818 -9.038 24.954 1.00 97.81 194 ASP A CA 1
ATOM 1454 C C . ASP A 1 194 ? -18.838 -9.543 26.024 1.00 97.81 194 ASP A C 1
ATOM 1456 O O . ASP A 1 194 ? -18.427 -10.705 26.017 1.00 97.81 194 ASP A O 1
ATOM 1460 N N . LEU A 1 195 ? -18.487 -8.665 26.967 1.00 98.38 195 LEU A N 1
ATOM 1461 C CA . LEU A 1 195 ? -17.632 -8.943 28.122 1.00 98.38 195 LEU A CA 1
ATOM 1462 C C . LEU A 1 195 ? -18.412 -8.862 29.446 1.00 98.38 195 LEU A C 1
ATOM 1464 O O . LEU A 1 195 ? -17.793 -8.832 30.510 1.00 98.38 195 LEU A O 1
ATOM 1468 N N . THR A 1 196 ? -19.753 -8.864 29.432 1.00 96.81 196 THR A N 1
ATOM 1469 C CA . THR A 1 196 ? -20.604 -8.624 30.622 1.00 96.81 196 THR A CA 1
ATOM 1470 C C . THR A 1 196 ? -20.355 -9.623 31.767 1.00 96.81 196 THR A C 1
ATOM 1472 O O . THR A 1 196 ? -20.545 -9.299 32.938 1.00 96.81 196 THR A O 1
ATOM 1475 N N . GLY A 1 197 ? -19.884 -10.836 31.455 1.00 96.38 197 GLY A N 1
ATOM 1476 C CA . GLY A 1 197 ? -19.481 -11.863 32.430 1.00 96.38 197 GLY A CA 1
ATOM 1477 C C . GLY A 1 197 ? -17.973 -12.134 32.494 1.00 96.38 197 GLY A C 1
ATOM 1478 O O . GLY A 1 197 ? -17.555 -13.118 33.105 1.00 96.38 197 GLY A O 1
ATOM 1479 N N . ALA A 1 198 ? -17.161 -11.319 31.825 1.00 98.00 198 ALA A N 1
ATOM 1480 C CA . ALA A 1 198 ? -15.731 -11.536 31.666 1.00 98.00 198 ALA A CA 1
ATOM 1481 C C . ALA A 1 198 ? -14.896 -10.751 32.685 1.00 98.00 198 ALA A C 1
ATOM 1483 O O . ALA A 1 198 ? -15.302 -9.703 33.179 1.00 98.00 198 ALA A O 1
ATOM 1484 N N . THR A 1 199 ? -13.695 -11.257 32.956 1.00 97.88 199 THR A N 1
ATOM 1485 C CA . THR A 1 199 ? -12.639 -10.557 33.705 1.00 97.88 199 THR A CA 1
ATOM 1486 C C . THR A 1 199 ? -11.556 -9.978 32.799 1.00 97.88 199 THR A C 1
ATOM 1488 O O . THR A 1 199 ? -10.848 -9.070 33.220 1.00 97.88 199 THR A O 1
ATOM 1491 N N . SER A 1 200 ? -11.438 -10.481 31.569 1.00 98.25 200 SER A N 1
ATOM 1492 C CA . SER A 1 200 ? -10.559 -9.944 30.531 1.00 98.25 200 SER A CA 1
ATOM 1493 C C . SER A 1 200 ? -11.117 -10.233 29.139 1.00 98.25 200 SER A C 1
ATOM 1495 O O . SER A 1 200 ? -11.900 -11.173 28.950 1.00 98.25 200 SER A O 1
ATOM 1497 N N . GLY A 1 201 ? -10.686 -9.431 28.171 1.00 98.50 201 GLY A N 1
ATOM 1498 C CA . GLY A 1 201 ? -10.953 -9.630 26.753 1.00 98.50 201 GLY A CA 1
ATOM 1499 C C . GLY A 1 201 ? -9.724 -9.253 25.934 1.00 98.50 201 GLY A C 1
ATOM 1500 O O . GLY A 1 201 ? -8.924 -8.435 26.377 1.00 98.50 201 GLY A O 1
ATOM 1501 N N . GLU A 1 202 ? -9.574 -9.841 24.756 1.00 98.75 202 GLU A N 1
ATOM 1502 C CA . GLU A 1 202 ? -8.470 -9.559 23.837 1.00 98.75 202 GLU A CA 1
ATOM 1503 C C . GLU A 1 202 ? -8.950 -9.763 22.396 1.00 98.75 202 GLU A C 1
ATOM 1505 O O . GLU A 1 202 ? -9.705 -10.697 22.111 1.00 98.75 202 GLU A O 1
ATOM 1510 N N . LEU A 1 203 ? -8.516 -8.889 21.494 1.00 98.81 203 LEU A N 1
ATOM 1511 C CA . LEU A 1 203 ? -8.639 -9.066 20.053 1.00 98.81 203 LEU A CA 1
ATOM 1512 C C . LEU A 1 203 ? -7.259 -9.429 19.502 1.00 98.81 203 LEU A C 1
ATOM 1514 O O . LEU A 1 203 ? -6.294 -8.709 19.741 1.00 98.81 203 LEU A O 1
ATOM 1518 N N . ARG A 1 204 ? -7.175 -10.517 18.739 1.00 98.75 204 ARG A N 1
ATOM 1519 C CA . ARG A 1 204 ? -5.998 -10.862 17.938 1.00 98.75 204 ARG A CA 1
ATOM 1520 C C . ARG A 1 204 ? -6.368 -10.933 16.474 1.00 98.75 204 ARG A C 1
ATOM 1522 O O . ARG A 1 204 ? -7.464 -11.380 16.153 1.00 98.75 204 ARG A O 1
ATOM 1529 N N . PHE A 1 205 ? -5.474 -10.521 15.598 1.00 98.81 205 PHE A N 1
ATOM 1530 C CA . PHE A 1 205 ? -5.613 -10.724 14.160 1.00 98.81 205 PHE A CA 1
ATOM 1531 C C . PHE A 1 205 ? -4.247 -10.608 13.511 1.00 98.81 205 PHE A C 1
ATOM 1533 O O . PHE A 1 205 ? -3.352 -9.950 14.042 1.00 98.81 205 PHE A O 1
ATOM 1540 N N . TRP A 1 206 ? -4.097 -11.234 12.356 1.00 98.56 206 TRP A N 1
ATOM 1541 C CA . TRP A 1 206 ? -2.958 -10.984 11.498 1.00 98.56 206 TRP A CA 1
ATOM 1542 C C . TRP A 1 206 ? -3.299 -9.845 10.554 1.00 98.56 206 TRP A C 1
ATOM 1544 O O . TRP A 1 206 ? -4.416 -9.758 10.040 1.00 98.56 206 TRP A O 1
ATOM 1554 N N . THR A 1 207 ? -2.340 -8.953 10.354 1.00 98.44 207 THR A N 1
ATOM 1555 C CA . THR A 1 207 ? -2.443 -7.864 9.396 1.00 98.44 207 THR A CA 1
ATOM 1556 C C . THR A 1 207 ? -1.174 -7.762 8.574 1.00 98.44 207 THR A C 1
ATOM 1558 O O . THR A 1 207 ? -0.074 -7.979 9.078 1.00 98.44 207 THR A O 1
ATOM 1561 N N . SER A 1 208 ? -1.336 -7.437 7.305 1.00 96.06 208 SER A N 1
ATOM 1562 C CA . SER A 1 208 ? -0.272 -6.941 6.447 1.00 96.06 208 SER A CA 1
ATOM 1563 C C . SER A 1 208 ? -0.773 -5.634 5.862 1.00 96.06 208 SER A C 1
ATOM 1565 O O . SER A 1 208 ? -1.942 -5.508 5.506 1.00 96.06 208 SER A O 1
ATOM 1567 N N . TYR A 1 209 ? 0.075 -4.624 5.825 1.00 94.81 209 TYR A N 1
ATOM 1568 C CA . TYR A 1 209 ? -0.298 -3.300 5.353 1.00 94.81 209 TYR A CA 1
ATOM 1569 C C . TYR A 1 209 ? 0.867 -2.604 4.662 1.00 94.81 209 TYR A C 1
ATOM 1571 O O . TYR A 1 209 ? 2.028 -2.793 5.035 1.00 94.81 209 TYR A O 1
ATOM 1579 N N . ASP A 1 210 ? 0.524 -1.813 3.654 1.00 92.56 210 ASP A N 1
ATOM 1580 C CA . ASP A 1 210 ? 1.388 -0.877 2.948 1.00 92.56 210 ASP A CA 1
ATOM 1581 C C . ASP A 1 210 ? 0.596 0.422 2.795 1.00 92.56 210 ASP A C 1
ATOM 1583 O O . ASP A 1 210 ? -0.372 0.489 2.039 1.00 92.56 210 ASP A O 1
ATOM 1587 N N . THR A 1 211 ? 0.945 1.420 3.603 1.00 94.81 211 THR A N 1
ATOM 1588 C CA . THR A 1 211 ? 0.257 2.714 3.661 1.00 94.81 211 THR A CA 1
ATOM 1589 C C . THR A 1 211 ? 1.266 3.851 3.549 1.00 94.81 211 THR A C 1
ATOM 1591 O O . THR A 1 211 ? 2.464 3.640 3.760 1.00 94.81 211 THR A O 1
ATOM 1594 N N . GLU A 1 212 ? 0.812 5.063 3.230 1.00 93.38 212 GLU A N 1
ATOM 1595 C CA . GLU A 1 212 ? 1.694 6.229 3.226 1.00 93.38 212 GLU A CA 1
ATOM 1596 C C . GLU A 1 212 ? 2.167 6.562 4.651 1.00 93.38 212 GLU A C 1
ATOM 1598 O O . GLU A 1 212 ? 1.373 6.852 5.548 1.00 93.38 212 GLU A O 1
ATOM 1603 N N . ALA A 1 213 ? 3.481 6.495 4.874 1.00 94.12 213 ALA A N 1
ATOM 1604 C CA . ALA A 1 213 ? 4.074 6.733 6.185 1.00 94.12 213 ALA A CA 1
ATOM 1605 C C . ALA A 1 213 ? 3.834 8.176 6.659 1.00 94.12 213 ALA A C 1
ATOM 1607 O O . ALA A 1 213 ? 4.140 9.109 5.927 1.00 94.12 213 ALA A O 1
ATOM 1608 N N . GLU A 1 214 ? 3.365 8.344 7.898 1.00 96.06 214 GLU A N 1
ATOM 1609 C CA . GLU A 1 214 ? 3.001 9.621 8.546 1.00 96.06 214 GLU A CA 1
ATOM 1610 C C . GLU A 1 214 ? 1.728 10.301 8.008 1.00 96.06 214 GLU A C 1
ATOM 1612 O O . GLU A 1 214 ? 1.298 11.309 8.576 1.00 96.06 214 GLU A O 1
ATOM 1617 N N . TRP A 1 215 ? 1.087 9.751 6.976 1.00 97.50 215 TRP A N 1
ATOM 1618 C CA . TRP A 1 215 ? -0.108 10.341 6.361 1.00 97.50 215 TRP A CA 1
ATOM 1619 C C . TRP A 1 215 ? -1.341 9.446 6.517 1.00 97.50 215 TRP A C 1
ATOM 1621 O O . TRP A 1 215 ? -2.400 9.898 6.963 1.00 97.50 215 TRP A O 1
ATOM 1631 N N . ASP A 1 216 ? -1.154 8.153 6.287 1.00 98.38 216 ASP A N 1
ATOM 1632 C CA . ASP A 1 216 ? -2.184 7.128 6.320 1.00 98.38 216 ASP A CA 1
ATOM 1633 C C . ASP A 1 216 ? -2.024 6.208 7.535 1.00 98.38 216 ASP A C 1
ATOM 1635 O O . ASP A 1 216 ? -0.915 5.763 7.850 1.00 98.38 216 ASP A O 1
ATOM 1639 N N . PHE A 1 217 ? -3.132 5.844 8.188 1.00 98.62 217 PHE A N 1
ATOM 1640 C CA . PHE A 1 217 ? -3.081 5.151 9.478 1.00 98.62 217 PHE A CA 1
ATOM 1641 C C . PHE A 1 217 ? -4.031 3.958 9.604 1.00 98.62 217 PHE A C 1
ATOM 1643 O O . PHE A 1 217 ? -5.234 4.071 9.368 1.00 98.62 217 PHE A O 1
ATOM 1650 N N . LEU A 1 218 ? -3.489 2.834 10.084 1.00 98.81 218 LEU A N 1
ATOM 1651 C CA . LEU A 1 218 ? -4.223 1.654 10.547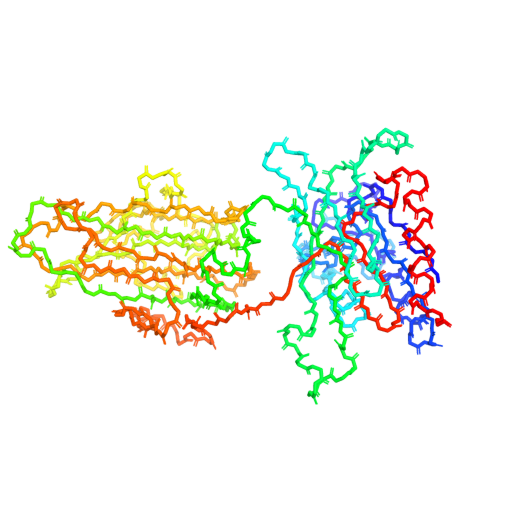 1.00 98.81 218 LEU A CA 1
ATOM 1652 C C . LEU A 1 218 ? -4.278 1.646 12.080 1.00 98.81 218 LEU A C 1
ATOM 1654 O O . LEU A 1 218 ? -3.249 1.766 12.742 1.00 98.81 218 LEU A O 1
ATOM 1658 N N . PHE A 1 219 ? -5.455 1.453 12.668 1.00 98.88 219 PHE A N 1
ATOM 1659 C CA . PHE A 1 219 ? -5.618 1.372 14.121 1.00 98.88 219 PHE A CA 1
ATOM 1660 C C . PHE A 1 219 ? -6.827 0.531 14.529 1.00 98.88 219 PHE A C 1
ATOM 1662 O O . PHE A 1 219 ? -7.697 0.215 13.718 1.00 98.88 219 PHE A O 1
ATOM 1669 N N . VAL A 1 220 ? -6.890 0.179 15.815 1.00 98.88 220 VAL A N 1
ATOM 1670 C CA . VAL A 1 220 ? -8.096 -0.385 16.430 1.00 98.88 220 VAL A CA 1
ATOM 1671 C C . VAL A 1 220 ? -8.746 0.676 17.298 1.00 98.88 220 VAL A C 1
ATOM 1673 O O . VAL A 1 220 ? -8.145 1.150 18.262 1.00 98.88 220 VAL A O 1
ATOM 1676 N N . GLU A 1 221 ? -9.980 1.033 16.973 1.00 97.94 221 GLU A N 1
ATOM 1677 C CA . GLU A 1 221 ? -10.812 1.920 17.784 1.00 97.94 221 GLU A CA 1
ATOM 1678 C C . GLU A 1 221 ? -11.830 1.122 18.600 1.00 97.94 221 GLU A C 1
ATOM 1680 O O . GLU A 1 221 ? -12.294 0.065 18.169 1.00 97.94 221 GLU A O 1
ATOM 1685 N N . ALA A 1 222 ? -12.166 1.613 19.794 1.00 98.50 222 ALA A N 1
ATOM 1686 C CA . ALA A 1 222 ? -13.116 0.963 20.687 1.00 98.50 222 ALA A CA 1
ATOM 1687 C C . ALA A 1 222 ? -13.877 1.960 21.568 1.00 98.50 222 ALA A C 1
ATOM 1689 O O . ALA A 1 222 ? -13.338 2.985 22.001 1.00 98.50 222 ALA A O 1
ATOM 1690 N N . HIS A 1 223 ? -15.117 1.612 21.910 1.00 98.38 223 HIS A N 1
ATOM 1691 C CA . HIS A 1 223 ? -15.919 2.323 22.905 1.00 98.38 223 HIS A CA 1
ATOM 1692 C C . HIS A 1 223 ? -16.910 1.387 23.614 1.00 98.38 223 HIS A C 1
ATOM 1694 O O . HIS A 1 223 ? -17.302 0.338 23.101 1.00 98.38 223 HIS A O 1
ATOM 1700 N N . GLU A 1 224 ? -17.339 1.769 24.820 1.00 98.38 224 GLU A N 1
ATOM 1701 C CA . GLU A 1 224 ? -18.443 1.080 25.494 1.00 98.38 224 GLU A CA 1
ATOM 1702 C C . GLU A 1 224 ? -19.751 1.357 24.746 1.00 98.38 224 GLU A C 1
ATOM 1704 O O . GLU A 1 224 ? -20.092 2.518 24.489 1.00 98.38 224 GLU A O 1
ATOM 1709 N N . VAL A 1 225 ? -20.507 0.301 24.440 1.00 98.19 225 VAL A N 1
ATOM 1710 C CA . VAL A 1 225 ? -21.779 0.408 23.717 1.00 98.19 225 VAL A CA 1
ATOM 1711 C C . VAL A 1 225 ? -22.722 1.380 24.432 1.00 98.19 225 VAL A C 1
ATOM 1713 O O . VAL A 1 225 ? -22.973 1.273 25.631 1.00 98.19 225 VAL A O 1
ATOM 1716 N N . GLY A 1 226 ? -23.282 2.325 23.673 1.00 97.00 226 GLY A N 1
ATOM 1717 C CA . GLY A 1 226 ? -24.172 3.367 24.194 1.00 97.00 226 GLY A CA 1
ATOM 1718 C C . GLY A 1 226 ? -23.455 4.607 24.738 1.00 97.00 226 GLY A C 1
ATOM 1719 O O . GLY A 1 226 ? -24.121 5.526 25.216 1.00 97.00 226 GLY A O 1
ATOM 1720 N N . THR A 1 227 ? -22.126 4.658 24.649 1.00 97.25 227 THR A N 1
ATOM 1721 C CA . THR A 1 227 ? -21.320 5.850 24.944 1.00 97.25 227 THR A CA 1
ATOM 1722 C C . THR A 1 227 ? -20.709 6.420 23.667 1.00 97.25 227 THR A C 1
ATOM 1724 O O . THR A 1 227 ? -20.617 5.723 22.663 1.00 97.25 227 THR A O 1
ATOM 1727 N N . ASP A 1 228 ? -20.254 7.669 23.722 1.00 95.94 228 ASP A N 1
ATOM 1728 C CA . ASP A 1 228 ? -19.463 8.309 22.657 1.00 95.94 228 ASP A CA 1
ATOM 1729 C C . ASP A 1 228 ? -17.973 8.411 23.048 1.00 95.94 228 ASP A C 1
ATOM 1731 O O . ASP A 1 228 ? -17.225 9.257 22.570 1.00 95.94 228 ASP A O 1
ATOM 1735 N N . ALA A 1 229 ? -17.546 7.585 24.010 1.00 96.88 229 ALA A N 1
ATOM 1736 C CA . ALA A 1 229 ? -16.210 7.627 24.595 1.00 96.88 229 ALA A CA 1
ATOM 1737 C C . ALA A 1 229 ? -15.226 6.775 23.781 1.00 96.88 229 ALA A C 1
ATOM 1739 O O . ALA A 1 229 ? -14.727 5.756 24.262 1.00 96.88 229 ALA A O 1
ATOM 1740 N N . TRP A 1 230 ? -14.988 7.184 22.536 1.00 98.38 230 TRP A N 1
ATOM 1741 C CA . TRP A 1 230 ? -14.067 6.505 21.630 1.00 98.38 230 TRP A CA 1
ATOM 1742 C C . TRP A 1 230 ? -12.608 6.747 22.007 1.00 98.38 230 TRP A C 1
ATOM 1744 O O . TRP A 1 230 ? -12.212 7.851 22.393 1.00 98.38 230 TRP A O 1
ATOM 1754 N N . THR A 1 231 ? -11.806 5.699 21.862 1.00 98.69 231 THR A N 1
ATOM 1755 C CA . THR A 1 231 ? -10.346 5.730 21.946 1.00 98.69 231 THR A CA 1
ATOM 1756 C C . THR A 1 231 ? -9.768 4.774 20.914 1.00 98.69 231 THR A C 1
ATOM 1758 O O . THR A 1 231 ? -10.454 3.852 20.473 1.00 98.69 231 THR A O 1
ATOM 1761 N N . THR A 1 232 ? -8.495 4.948 20.577 1.00 98.75 232 THR A N 1
ATOM 1762 C CA . THR A 1 232 ? -7.725 3.890 19.912 1.00 98.75 232 THR A CA 1
ATOM 1763 C C . THR A 1 232 ? -6.947 3.080 20.948 1.00 98.75 232 THR A C 1
ATOM 1765 O O . THR A 1 232 ? -6.609 3.597 22.023 1.00 98.75 232 THR A O 1
ATOM 1768 N N . LEU A 1 233 ? -6.700 1.808 20.653 1.00 98.75 233 LEU A N 1
ATOM 1769 C CA . LEU A 1 233 ? -6.033 0.864 21.545 1.00 98.75 233 LEU A CA 1
ATOM 1770 C C . LEU A 1 233 ? -4.672 0.451 20.965 1.00 98.75 233 LEU A C 1
ATOM 1772 O O . LEU A 1 233 ? -4.586 0.201 19.763 1.00 98.75 233 LEU A O 1
ATOM 1776 N N . PRO A 1 234 ? -3.617 0.360 21.793 1.00 98.56 234 PRO A N 1
ATOM 1777 C CA . PRO A 1 234 ? -2.310 -0.075 21.327 1.00 98.56 234 PRO A CA 1
ATOM 1778 C C . PRO A 1 234 ? -2.299 -1.571 21.011 1.00 98.56 234 PRO A C 1
ATOM 1780 O O . PRO A 1 234 ? -2.928 -2.378 21.702 1.00 98.56 234 PRO A O 1
ATOM 1783 N N . ASP A 1 235 ? -1.499 -1.938 20.018 1.00 98.56 235 ASP A N 1
ATOM 1784 C CA . ASP A 1 235 ? -1.066 -3.312 19.821 1.00 98.56 235 ASP A CA 1
ATOM 1785 C C . ASP A 1 235 ? 0.050 -3.668 20.822 1.00 98.56 235 ASP A C 1
ATOM 1787 O O . ASP A 1 235 ? 1.113 -3.043 20.858 1.00 98.56 235 ASP A O 1
ATOM 1791 N N . ALA A 1 236 ? -0.172 -4.711 21.624 1.00 98.12 236 ALA A N 1
ATOM 1792 C CA . ALA A 1 236 ? 0.782 -5.198 22.615 1.00 98.12 236 ALA A CA 1
ATOM 1793 C C . ALA A 1 236 ? 2.056 -5.807 22.000 1.00 98.12 236 ALA A C 1
ATOM 1795 O O . ALA A 1 236 ? 3.056 -5.940 22.710 1.00 98.12 236 ALA A O 1
ATOM 1796 N N . ASN A 1 237 ? 2.044 -6.147 20.706 1.00 98.12 237 ASN A N 1
ATOM 1797 C CA . ASN A 1 237 ? 3.231 -6.600 19.980 1.00 98.12 237 ASN A CA 1
ATOM 1798 C C . ASN A 1 237 ? 4.114 -5.439 19.479 1.00 98.12 237 ASN A C 1
ATOM 1800 O O . ASN A 1 237 ? 5.220 -5.682 19.000 1.00 98.12 237 ASN A O 1
ATOM 1804 N N . GLY A 1 238 ? 3.692 -4.184 19.683 1.00 97.06 238 GLY A N 1
ATOM 1805 C CA . GLY A 1 238 ? 4.532 -3.001 19.499 1.00 97.06 238 GLY A CA 1
ATOM 1806 C C . GLY A 1 238 ? 4.528 -2.410 18.091 1.00 97.06 238 GLY A C 1
ATOM 1807 O O . GLY A 1 238 ? 5.442 -1.653 17.772 1.00 97.06 238 GLY A O 1
ATOM 1808 N N . HIS A 1 239 ? 3.529 -2.724 17.260 1.00 97.69 239 HIS A N 1
ATOM 1809 C CA . HIS A 1 239 ? 3.431 -2.182 15.899 1.00 97.69 239 HIS A CA 1
ATOM 1810 C C . HIS A 1 239 ? 2.738 -0.807 15.820 1.00 97.69 239 HIS A C 1
ATOM 1812 O O . HIS A 1 239 ? 2.825 -0.139 14.794 1.00 97.69 239 HIS A O 1
ATOM 1818 N N . THR A 1 240 ? 2.064 -0.362 16.887 1.00 98.56 240 THR A N 1
ATOM 1819 C CA . THR A 1 240 ? 1.399 0.953 16.954 1.00 98.56 240 THR A CA 1
ATOM 1820 C C . THR A 1 240 ? 2.198 1.960 17.780 1.00 98.56 240 THR A C 1
ATOM 1822 O O . THR A 1 240 ? 2.716 1.611 18.843 1.00 98.56 240 THR A O 1
ATOM 1825 N N . GLY A 1 241 ? 2.219 3.221 17.351 1.00 98.19 241 GLY A N 1
ATOM 1826 C CA . GLY A 1 241 ? 2.808 4.352 18.070 1.00 98.19 241 GLY A CA 1
ATOM 1827 C C . GLY A 1 241 ? 1.806 5.479 18.319 1.00 98.19 241 GLY A C 1
ATOM 1828 O O . GLY A 1 241 ? 0.662 5.428 17.874 1.00 98.19 241 GLY A O 1
ATOM 1829 N N . THR A 1 242 ? 2.248 6.509 19.041 1.00 98.44 242 THR A N 1
ATOM 1830 C CA . THR A 1 242 ? 1.426 7.678 19.400 1.00 98.44 242 THR A CA 1
ATOM 1831 C C . THR A 1 242 ? 1.672 8.890 18.501 1.00 98.44 242 THR A C 1
ATOM 1833 O O . THR A 1 242 ? 1.154 9.961 18.787 1.00 98.44 242 THR A O 1
ATOM 1836 N N . GLU A 1 243 ? 2.476 8.778 17.448 1.00 97.94 243 GLU A N 1
ATOM 1837 C CA . GLU A 1 243 ? 2.702 9.897 16.528 1.00 97.94 243 GLU A CA 1
ATOM 1838 C C . GLU A 1 243 ? 1.458 10.116 15.654 1.00 97.94 243 GLU A C 1
ATOM 1840 O O . GLU A 1 243 ? 0.887 9.168 15.114 1.00 97.94 243 GLU A O 1
ATOM 1845 N N . THR A 1 244 ? 0.990 11.364 15.568 1.00 97.50 244 THR A N 1
ATOM 1846 C CA . THR A 1 244 ? -0.245 11.746 14.853 1.00 97.50 244 THR A CA 1
ATOM 1847 C C . THR A 1 244 ? -0.017 12.078 13.378 1.00 97.50 244 THR A C 1
ATOM 1849 O O . THR A 1 244 ? -0.994 12.258 12.649 1.00 97.50 244 THR A O 1
ATOM 1852 N N . GLY A 1 245 ? 1.248 12.117 12.952 1.00 96.69 245 GLY A N 1
ATOM 1853 C CA . GLY A 1 245 ? 1.660 12.267 11.563 1.00 96.69 245 GLY A CA 1
ATOM 1854 C C . GLY A 1 245 ? 1.506 13.664 10.969 1.00 96.69 245 GLY A C 1
ATOM 1855 O O . GLY A 1 245 ? 0.914 14.581 11.553 1.00 96.69 245 GLY A O 1
ATOM 1856 N N . GLU A 1 246 ? 2.011 13.799 9.748 1.00 97.56 246 GLU A N 1
ATOM 1857 C CA . GLU A 1 246 ? 1.909 14.999 8.916 1.00 97.56 246 GLU A CA 1
ATOM 1858 C C . GLU A 1 246 ? 0.465 15.267 8.468 1.00 97.56 246 GLU A C 1
ATOM 1860 O O . GLU A 1 246 ? 0.068 16.427 8.324 1.00 97.56 246 GLU A O 1
ATOM 1865 N N . SER A 1 247 ? -0.371 14.229 8.364 1.00 97.44 247 SER A N 1
ATOM 1866 C CA . SER A 1 247 ? -1.812 14.386 8.126 1.00 97.44 247 SER A CA 1
ATOM 1867 C C . SER A 1 247 ? -2.495 15.244 9.188 1.00 97.44 247 SER A C 1
ATOM 1869 O O . SER A 1 247 ? -3.324 16.110 8.870 1.00 97.44 247 SER A O 1
ATOM 1871 N N . CYS A 1 248 ? -2.118 15.078 10.462 1.00 97.81 248 CYS A N 1
ATOM 1872 C CA . CYS A 1 248 ? -2.646 15.934 11.514 1.00 97.81 248 CYS A CA 1
ATOM 1873 C C . CYS A 1 248 ? -2.218 17.389 11.320 1.00 97.81 248 CYS A C 1
ATOM 1875 O O . CYS A 1 248 ? -3.073 18.282 11.316 1.00 97.81 248 CYS A O 1
ATOM 1877 N N . ALA A 1 249 ? -0.919 17.625 11.114 1.00 97.12 249 ALA A N 1
ATOM 1878 C CA . ALA A 1 249 ? -0.373 18.965 10.912 1.00 97.12 249 ALA A CA 1
ATOM 1879 C C . ALA A 1 249 ? -0.977 19.664 9.678 1.00 97.12 249 ALA A C 1
ATOM 1881 O O . ALA A 1 249 ? -1.193 20.879 9.692 1.00 97.12 249 ALA A O 1
ATOM 1882 N N . SER A 1 250 ? -1.327 18.883 8.655 1.00 96.81 250 SER A N 1
ATOM 1883 C CA . SER A 1 250 ? -1.986 19.322 7.419 1.00 96.81 250 SER A CA 1
ATOM 1884 C C . SER A 1 250 ? -3.495 19.550 7.578 1.00 96.81 250 SER A C 1
ATOM 1886 O O . SER A 1 250 ? -4.151 20.122 6.705 1.00 96.81 250 SER A O 1
ATOM 1888 N N . GLY A 1 251 ? -4.060 19.182 8.730 1.00 97.19 251 GLY A N 1
ATOM 1889 C CA . GLY A 1 251 ? -5.422 19.517 9.119 1.00 97.19 251 GLY A CA 1
ATOM 1890 C C . GLY A 1 251 ? -6.477 18.526 8.637 1.00 97.19 251 GLY A C 1
ATOM 1891 O O . GLY A 1 251 ? -7.600 18.952 8.361 1.00 97.19 251 GLY A O 1
ATOM 1892 N N . TRP A 1 252 ? -6.161 17.231 8.557 1.00 97.69 252 TRP A N 1
ATOM 1893 C CA . TRP A 1 252 ? -7.131 16.207 8.146 1.00 97.69 252 TRP A CA 1
ATOM 1894 C C . TRP A 1 252 ? -8.313 16.064 9.123 1.00 97.69 252 TRP A C 1
ATOM 1896 O O . TRP A 1 252 ? -9.432 15.801 8.694 1.00 97.69 252 TRP A O 1
ATOM 1906 N N . VAL A 1 253 ? -8.127 16.348 10.422 1.00 98.12 253 VAL A N 1
ATOM 1907 C CA . VAL A 1 253 ? -9.199 16.309 11.433 1.00 98.12 253 VAL A CA 1
ATOM 1908 C C . VAL A 1 253 ? -10.315 17.306 11.079 1.00 98.12 253 VAL A C 1
ATOM 1910 O O . VAL A 1 253 ? -11.457 16.885 10.919 1.00 98.12 253 VAL A O 1
ATOM 1913 N N . PRO A 1 254 ? -10.055 18.621 10.923 1.00 97.00 254 PRO A N 1
ATOM 1914 C CA . PRO A 1 254 ? -11.112 19.568 10.572 1.00 97.00 254 PRO A CA 1
ATOM 1915 C C . PRO A 1 254 ? -11.591 19.495 9.114 1.00 97.00 254 PRO A C 1
ATOM 1917 O O . PRO A 1 254 ? -12.642 20.067 8.826 1.00 97.00 254 PRO A O 1
ATOM 1920 N N . GLN A 1 255 ? -10.838 18.872 8.199 1.00 97.56 255 GLN A N 1
ATOM 1921 C CA . GLN A 1 255 ? -11.128 18.913 6.757 1.00 97.56 255 GLN A CA 1
ATOM 1922 C C . GLN A 1 255 ? -11.724 17.619 6.196 1.00 97.56 255 GLN A C 1
ATOM 1924 O O . GLN A 1 255 ? -12.597 17.705 5.339 1.00 97.56 255 GLN A O 1
ATOM 1929 N N . LEU A 1 256 ? -11.267 16.456 6.664 1.00 97.62 256 LEU A N 1
ATOM 1930 C CA . LEU A 1 256 ? -11.634 15.143 6.124 1.00 97.62 256 LEU A CA 1
ATOM 1931 C C . LEU A 1 256 ? -12.382 14.293 7.150 1.00 97.62 256 LEU A C 1
ATOM 1933 O O . LEU A 1 256 ? -13.456 13.764 6.872 1.00 97.62 256 LEU A O 1
ATOM 1937 N N . HIS A 1 257 ? -11.826 14.175 8.355 1.00 98.19 257 HIS A N 1
ATOM 1938 C CA . HIS A 1 257 ? -12.220 13.149 9.316 1.00 98.19 257 HIS A CA 1
ATOM 1939 C C . HIS A 1 257 ? -12.417 13.745 10.720 1.00 98.19 257 HIS A C 1
ATOM 1941 O O . HIS A 1 257 ? -11.626 13.486 11.631 1.00 98.19 257 HIS A O 1
ATOM 1947 N N . PRO A 1 258 ? -13.500 14.512 10.956 1.00 98.31 258 PRO A N 1
ATOM 1948 C CA . PRO A 1 258 ? -13.749 15.168 12.245 1.00 98.31 258 PRO A CA 1
ATOM 1949 C C . PRO A 1 258 ? -13.905 14.185 13.407 1.00 98.31 258 PRO A C 1
ATOM 1951 O O . PRO A 1 258 ? -13.664 14.550 14.557 1.00 98.31 258 PRO A O 1
ATOM 1954 N N . PHE A 1 259 ? -14.249 12.928 13.119 1.00 98.44 259 PHE A N 1
ATOM 1955 C CA . PHE A 1 259 ? -14.289 11.859 14.111 1.00 98.44 259 PHE A CA 1
ATOM 1956 C C . PHE A 1 259 ? -12.922 11.600 14.770 1.00 98.44 259 PHE A C 1
ATOM 1958 O O . PHE A 1 259 ? -12.866 11.209 15.935 1.00 98.44 259 PHE A O 1
ATOM 1965 N N . LEU A 1 260 ? -11.808 11.912 14.092 1.00 98.50 260 LEU A N 1
ATOM 1966 C CA . LEU A 1 260 ? -10.478 11.771 14.685 1.00 98.50 260 LEU A CA 1
ATOM 1967 C C . LEU A 1 260 ? -10.254 12.665 15.919 1.00 98.50 260 LEU A C 1
ATOM 1969 O O . LEU A 1 260 ? -9.389 12.371 16.743 1.00 98.50 260 LEU A O 1
ATOM 1973 N N . ALA A 1 261 ? -11.074 13.704 16.122 1.00 98.31 261 ALA A N 1
ATOM 1974 C CA . ALA A 1 261 ? -11.016 14.562 17.307 1.00 98.31 261 ALA A CA 1
ATOM 1975 C C . ALA A 1 261 ? -11.327 13.827 18.630 1.00 98.31 261 ALA A C 1
ATOM 1977 O O . ALA A 1 261 ? -11.107 14.373 19.718 1.00 98.31 261 ALA A O 1
ATOM 1978 N N . HIS A 1 262 ? -11.841 12.592 18.579 1.00 98.69 262 HIS A N 1
ATOM 1979 C CA . HIS A 1 262 ? -11.956 11.737 19.761 1.00 98.69 262 HIS A CA 1
ATOM 1980 C C . HIS A 1 262 ? -10.589 11.377 20.353 1.00 98.69 262 HIS A C 1
ATOM 1982 O O . HIS A 1 262 ? -10.464 11.300 21.576 1.00 98.69 262 HIS A O 1
ATOM 1988 N N . TYR A 1 263 ? -9.560 11.229 19.516 1.00 98.00 263 TYR A N 1
ATOM 1989 C CA . TYR A 1 263 ? -8.249 10.703 19.909 1.00 98.00 263 TYR A CA 1
ATOM 1990 C C . TYR A 1 263 ? -7.050 11.579 19.499 1.00 98.00 263 TYR A C 1
ATOM 1992 O O . TYR A 1 263 ? -5.989 11.423 20.099 1.00 98.00 263 TYR A O 1
ATOM 2000 N N . GLN A 1 264 ? -7.208 12.535 18.576 1.00 98.31 264 GLN A N 1
ATOM 2001 C CA . GLN A 1 264 ? -6.206 13.564 18.264 1.00 98.31 264 GLN A CA 1
ATOM 2002 C C . GLN A 1 264 ? -6.657 14.950 18.745 1.00 98.31 264 GLN A C 1
ATOM 2004 O O . GLN A 1 264 ? -7.805 15.358 18.544 1.00 98.31 264 GLN A O 1
ATOM 2009 N N . GLY A 1 265 ? -5.747 15.690 19.375 1.00 97.38 265 GLY A N 1
ATOM 2010 C CA . GLY A 1 265 ? -5.962 17.078 19.769 1.00 97.38 265 GLY A CA 1
ATOM 2011 C C . GLY A 1 265 ? -5.857 18.035 18.580 1.00 97.38 265 GLY A C 1
ATOM 2012 O O . GLY A 1 265 ? -5.198 17.749 17.585 1.00 97.38 265 GLY A O 1
ATOM 2013 N N . ALA A 1 266 ? -6.463 19.222 18.692 1.00 95.19 266 ALA A N 1
ATOM 2014 C CA . ALA A 1 266 ? -6.359 20.264 17.659 1.00 95.19 266 ALA A CA 1
ATOM 2015 C C . ALA A 1 266 ? -4.924 20.802 17.468 1.00 95.19 266 ALA A C 1
ATOM 2017 O O . ALA A 1 266 ? -4.639 21.479 16.486 1.00 95.19 266 ALA A O 1
ATOM 2018 N N . ASP A 1 267 ? -4.041 20.529 18.427 1.00 96.56 267 ASP A N 1
ATOM 2019 C CA . ASP A 1 267 ? -2.605 20.801 18.410 1.00 96.56 267 ASP A CA 1
ATOM 2020 C C . ASP A 1 267 ? -1.772 19.581 17.978 1.00 96.56 267 ASP A C 1
ATOM 2022 O O . ASP A 1 267 ? -0.559 19.569 18.175 1.00 96.56 267 ASP A O 1
ATOM 2026 N N . CYS A 1 268 ? -2.422 18.549 17.435 1.00 97.81 268 CYS A N 1
ATOM 2027 C CA . CYS A 1 268 ? -1.832 17.263 17.073 1.00 97.81 268 CYS A CA 1
ATOM 2028 C C . CYS A 1 268 ? -1.247 16.460 18.234 1.00 97.81 268 CYS A C 1
ATOM 2030 O O . CYS A 1 268 ? -0.498 15.508 18.018 1.00 97.81 268 CYS A O 1
ATOM 2032 N N . SER A 1 269 ? -1.637 16.774 19.473 1.00 98.00 269 SER A N 1
ATOM 2033 C CA . SER A 1 269 ? -1.353 15.893 20.603 1.00 98.00 269 SER A CA 1
ATOM 2034 C C . SER A 1 269 ? -2.071 14.540 20.446 1.00 98.00 269 SER A C 1
ATOM 2036 O O . SER A 1 269 ? -3.192 14.488 19.928 1.00 98.00 269 SER A O 1
ATOM 2038 N N . PRO A 1 270 ? -1.484 13.429 20.930 1.00 98.25 270 PRO A N 1
ATOM 2039 C CA . PRO A 1 270 ? -2.071 12.088 20.822 1.00 98.25 270 PRO A CA 1
ATOM 2040 C C . PRO A 1 270 ? -3.175 11.836 21.855 1.00 98.25 270 PRO A C 1
ATOM 2042 O O . PRO A 1 270 ? -3.308 10.754 22.433 1.00 98.25 270 PRO A O 1
ATOM 2045 N N . THR A 1 271 ? -3.925 12.878 22.189 1.00 98.19 271 THR A N 1
ATOM 2046 C CA . THR A 1 271 ? -5.038 12.838 23.126 1.00 98.19 271 THR A CA 1
ATOM 2047 C C . THR A 1 271 ? -6.114 13.773 22.613 1.00 98.19 271 THR A C 1
ATOM 2049 O O . THR A 1 271 ? -5.885 14.968 22.443 1.00 98.19 271 THR A O 1
ATOM 2052 N N . GLY A 1 272 ? -7.292 13.214 22.371 1.00 97.88 272 GLY A N 1
ATOM 2053 C CA . GLY A 1 272 ? -8.441 13.956 21.891 1.00 97.88 272 GLY A CA 1
ATOM 2054 C C . GLY A 1 272 ? -9.439 14.251 23.000 1.00 97.88 272 GLY A C 1
ATOM 2055 O O . GLY A 1 272 ? -9.128 14.299 24.191 1.00 97.88 272 GLY A O 1
ATOM 2056 N N . THR A 1 273 ? -10.680 14.466 22.583 1.00 98.06 273 THR A N 1
ATOM 2057 C CA . THR A 1 273 ? -11.786 14.809 23.482 1.00 98.06 273 THR A CA 1
ATOM 2058 C C . THR A 1 273 ? -12.184 13.678 24.431 1.00 98.06 273 THR A C 1
ATOM 2060 O O . THR A 1 273 ? -12.650 13.965 25.537 1.00 98.06 273 THR A O 1
ATOM 2063 N N . THR A 1 274 ? -12.004 12.414 24.036 1.00 98.00 274 THR A N 1
ATOM 2064 C CA . THR A 1 274 ? -12.451 11.247 24.817 1.00 98.00 274 THR A CA 1
ATOM 2065 C C . THR A 1 274 ? -11.378 10.192 25.042 1.00 98.00 274 THR A C 1
ATOM 2067 O O . THR A 1 274 ? -11.450 9.482 26.045 1.00 98.00 274 THR A O 1
ATOM 2070 N N . GLY A 1 275 ? -10.394 10.083 24.152 1.00 97.38 275 GLY A N 1
ATOM 2071 C CA . GLY A 1 275 ? -9.427 8.993 24.150 1.00 97.38 275 GLY A CA 1
ATOM 2072 C C . GLY A 1 275 ? -8.029 9.407 23.711 1.00 97.38 275 GLY A C 1
ATOM 2073 O O . GLY A 1 275 ? -7.713 10.588 23.555 1.00 97.38 275 GLY A O 1
ATOM 2074 N N . THR A 1 276 ? -7.180 8.402 23.527 1.00 98.31 276 THR A N 1
ATOM 2075 C CA . THR A 1 276 ? -5.790 8.563 23.088 1.00 98.31 276 THR A CA 1
ATOM 2076 C C . THR A 1 276 ? -5.579 7.962 21.707 1.00 98.31 276 THR A C 1
ATOM 2078 O O . THR A 1 276 ? -6.360 7.111 21.269 1.00 98.31 276 THR A O 1
ATOM 2081 N N . TRP A 1 277 ? -4.511 8.398 21.043 1.00 98.69 277 TRP A N 1
ATOM 2082 C CA . TRP A 1 277 ? -4.084 7.924 19.729 1.00 98.69 277 TRP A CA 1
ATOM 2083 C C . TRP A 1 277 ? -3.003 6.841 19.829 1.00 98.69 277 TRP A C 1
ATOM 2085 O O . TRP A 1 277 ? -2.006 7.023 20.522 1.00 98.69 277 TRP A O 1
ATOM 2095 N N . ASN A 1 278 ? -3.220 5.732 19.128 1.00 98.69 278 ASN A N 1
ATOM 2096 C CA . ASN A 1 278 ? -2.330 4.603 18.911 1.00 98.69 278 ASN A CA 1
ATOM 2097 C C . ASN A 1 278 ? -2.639 4.054 17.517 1.00 98.69 278 ASN A C 1
ATOM 2099 O O . ASN A 1 278 ? -3.739 3.550 17.285 1.00 98.69 278 ASN A O 1
ATOM 2103 N N . ALA A 1 279 ? -1.686 4.156 16.600 1.00 98.75 279 ALA A N 1
ATOM 2104 C CA . ALA A 1 279 ? -1.867 3.721 15.223 1.00 98.75 279 ALA A CA 1
ATOM 2105 C C . ALA A 1 279 ? -0.547 3.253 14.607 1.00 98.75 279 ALA A C 1
ATOM 2107 O O . ALA A 1 279 ? 0.533 3.583 15.096 1.00 98.75 279 ALA A O 1
ATOM 2108 N N . ALA A 1 280 ? -0.647 2.472 13.539 1.00 98.62 280 ALA A N 1
ATOM 2109 C CA . ALA A 1 280 ? 0.458 2.121 12.662 1.00 98.62 280 ALA A CA 1
ATOM 2110 C C . ALA A 1 280 ? 0.357 2.915 11.356 1.00 98.62 280 ALA A C 1
ATOM 2112 O O . ALA A 1 280 ? -0.739 3.266 10.922 1.00 98.62 280 ALA A O 1
ATOM 2113 N N . THR A 1 281 ? 1.501 3.172 10.734 1.00 97.94 281 THR A N 1
ATOM 2114 C CA . THR A 1 281 ? 1.632 3.862 9.447 1.00 97.94 281 THR A CA 1
ATOM 2115 C C . THR A 1 281 ? 2.853 3.312 8.706 1.00 97.94 281 THR A C 1
ATOM 2117 O O . THR A 1 281 ? 3.754 2.753 9.342 1.00 97.94 281 THR A O 1
ATOM 2120 N N . GLY A 1 282 ? 2.894 3.448 7.381 1.00 93.50 282 GLY A N 1
ATOM 2121 C CA . GLY A 1 282 ? 3.955 2.889 6.547 1.00 93.50 282 GLY A CA 1
ATOM 2122 C C . GLY A 1 282 ? 3.802 1.384 6.291 1.00 93.50 282 GLY A C 1
ATOM 2123 O O . GLY A 1 282 ? 2.847 0.760 6.750 1.00 93.50 282 GLY A O 1
ATOM 2124 N N . PRO A 1 283 ? 4.743 0.762 5.564 1.00 90.38 283 PRO A N 1
ATOM 2125 C CA . PRO A 1 283 ? 4.707 -0.669 5.294 1.00 90.38 283 PRO A CA 1
ATOM 2126 C C . PRO A 1 283 ? 5.056 -1.522 6.520 1.00 90.38 283 PRO A C 1
ATOM 2128 O O . PRO A 1 283 ? 6.059 -1.309 7.197 1.00 90.38 283 PRO A O 1
ATOM 2131 N N . SER A 1 284 ? 4.269 -2.573 6.732 1.00 91.81 284 SER A N 1
ATOM 2132 C CA . SER A 1 284 ? 4.510 -3.649 7.711 1.00 91.81 284 SER A CA 1
ATOM 2133 C C . SER A 1 284 ? 5.642 -4.610 7.324 1.00 91.81 284 SER A C 1
ATOM 2135 O O . SER A 1 284 ? 6.212 -5.278 8.185 1.00 91.81 284 SER A O 1
ATOM 2137 N N . GLY A 1 285 ? 5.963 -4.709 6.029 1.00 82.25 285 GLY A N 1
ATOM 2138 C CA . GLY A 1 285 ? 6.926 -5.685 5.505 1.00 82.25 285 GLY A CA 1
ATOM 2139 C C . GLY A 1 285 ? 6.404 -7.128 5.448 1.00 82.25 285 GLY A C 1
ATOM 2140 O O . GLY A 1 285 ? 7.199 -8.048 5.249 1.00 82.25 285 GLY A O 1
ATOM 2141 N N . GLY A 1 286 ? 5.093 -7.336 5.605 1.00 87.06 286 GLY A N 1
ATOM 2142 C CA . GLY A 1 286 ? 4.441 -8.644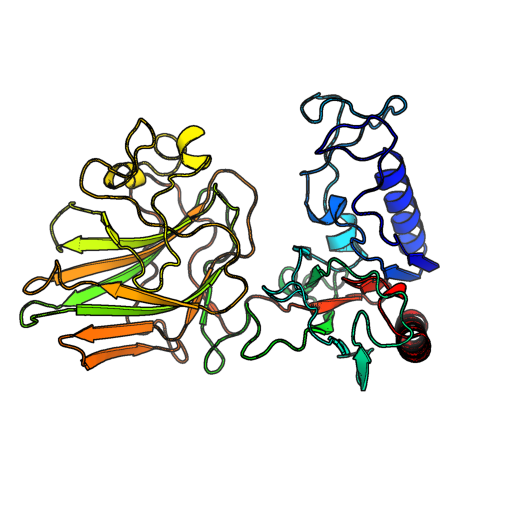 5.568 1.00 87.06 286 GLY A CA 1
ATOM 2143 C C . GLY A 1 286 ? 3.478 -8.856 6.731 1.00 87.06 286 GLY A C 1
ATOM 2144 O O . GLY A 1 286 ? 3.175 -7.944 7.495 1.00 87.06 286 GLY A O 1
ATOM 2145 N N . TRP A 1 287 ? 3.011 -10.095 6.871 1.00 93.75 287 TRP A N 1
ATOM 2146 C CA . TRP A 1 287 ? 2.069 -10.475 7.918 1.00 93.75 287 TRP A CA 1
ATOM 2147 C C . TRP A 1 287 ? 2.678 -10.346 9.320 1.00 93.75 287 TRP A C 1
ATOM 2149 O O . TRP A 1 287 ? 3.644 -11.032 9.664 1.00 93.75 287 TRP A O 1
ATOM 2159 N N . VAL A 1 288 ? 2.055 -9.511 10.149 1.00 96.12 288 VAL A N 1
ATOM 2160 C CA . VAL A 1 288 ? 2.336 -9.345 11.577 1.00 96.12 288 VAL A CA 1
ATOM 2161 C C . VAL A 1 288 ? 1.075 -9.615 12.396 1.00 96.12 288 VAL A C 1
ATOM 2163 O O . VAL A 1 288 ? -0.033 -9.275 11.988 1.00 96.12 288 VAL A O 1
ATOM 2166 N N . GLU A 1 289 ? 1.219 -10.239 13.564 1.00 98.25 289 GLU A N 1
ATOM 2167 C CA . GLU A 1 289 ? 0.094 -10.438 14.482 1.00 98.25 289 GLU A CA 1
ATOM 2168 C C . GLU A 1 289 ? -0.067 -9.201 15.372 1.00 98.25 289 GLU A C 1
ATOM 2170 O O . GLU A 1 289 ? 0.900 -8.748 15.990 1.00 98.25 289 GLU A O 1
ATOM 2175 N N . TRP A 1 290 ? -1.286 -8.680 15.479 1.00 98.69 290 TRP A N 1
ATOM 2176 C CA . TRP A 1 290 ? -1.668 -7.678 16.471 1.00 98.69 290 TRP A CA 1
ATOM 2177 C C . TRP A 1 290 ? -2.401 -8.338 17.637 1.00 98.69 290 TRP A C 1
ATOM 2179 O O . TRP A 1 290 ? -3.196 -9.261 17.450 1.00 98.69 290 TRP A O 1
ATOM 2189 N N . SER A 1 291 ? -2.152 -7.838 18.846 1.00 98.69 291 SER A N 1
ATOM 2190 C CA . SER A 1 291 ? -2.752 -8.297 20.096 1.00 98.69 291 SER A CA 1
ATOM 2191 C C . SER A 1 291 ? -3.242 -7.096 20.904 1.00 98.69 291 SER A C 1
ATOM 2193 O O . SER A 1 291 ? -2.458 -6.389 21.531 1.00 98.69 291 SER A O 1
ATOM 2195 N N . VAL A 1 292 ? -4.551 -6.858 20.900 1.00 98.81 292 VAL A N 1
ATOM 2196 C CA . VAL A 1 292 ? -5.186 -5.666 21.476 1.00 98.81 292 VAL A CA 1
ATOM 2197 C C . VAL A 1 292 ? -5.945 -6.028 22.752 1.00 98.81 292 VAL A C 1
ATOM 2199 O O . VAL A 1 292 ? -6.878 -6.835 22.727 1.00 98.81 292 VAL A O 1
ATOM 2202 N N . ASP A 1 293 ? -5.560 -5.422 23.879 1.00 98.62 293 ASP A N 1
ATOM 2203 C CA . ASP A 1 293 ? -6.192 -5.657 25.182 1.00 98.62 293 ASP A CA 1
ATOM 2204 C C . ASP A 1 293 ? -7.549 -4.943 25.292 1.00 98.62 293 ASP A C 1
ATOM 2206 O O . ASP A 1 293 ? -7.653 -3.725 25.148 1.00 98.62 293 ASP A O 1
ATOM 2210 N N . LEU A 1 294 ? -8.595 -5.707 25.610 1.00 98.69 294 LEU A N 1
ATOM 2211 C CA . LEU A 1 294 ? -9.953 -5.209 25.841 1.00 98.69 294 LEU A CA 1
ATOM 2212 C C . LEU A 1 294 ? -10.341 -5.266 27.325 1.00 98.69 294 LEU A C 1
ATOM 2214 O O . LEU A 1 294 ? -11.498 -5.026 27.672 1.00 98.69 294 LEU A O 1
ATOM 2218 N N . SER A 1 295 ? -9.411 -5.580 28.231 1.00 98.31 295 SER A N 1
ATOM 2219 C CA . SER A 1 295 ? -9.701 -5.782 29.658 1.00 98.31 295 SER A CA 1
ATOM 2220 C C . SER A 1 295 ? -10.257 -4.535 30.353 1.00 98.31 295 SER A C 1
ATOM 2222 O O . SER A 1 295 ? -10.999 -4.661 31.328 1.00 98.31 295 SER A O 1
ATOM 2224 N N . ALA A 1 296 ? -10.001 -3.333 29.822 1.00 97.75 296 ALA A N 1
ATOM 2225 C CA . ALA A 1 296 ? -10.642 -2.093 30.276 1.00 97.75 296 ALA A CA 1
ATOM 2226 C C . ALA A 1 296 ? -12.181 -2.104 30.121 1.00 97.75 296 ALA A C 1
ATOM 2228 O O . ALA A 1 296 ? -12.885 -1.356 30.805 1.00 97.75 296 ALA A O 1
ATOM 2229 N N . TYR A 1 297 ? -12.706 -2.980 29.260 1.00 98.38 297 TYR A N 1
ATOM 2230 C CA . TYR A 1 297 ? -14.131 -3.170 28.996 1.00 98.38 297 TYR A CA 1
ATOM 2231 C C . TYR A 1 297 ? -14.714 -4.418 29.684 1.00 98.38 297 TYR A C 1
ATOM 2233 O O . TYR A 1 297 ? -15.856 -4.791 29.414 1.00 98.38 297 TYR A O 1
ATOM 2241 N N . ALA A 1 298 ? -13.975 -5.070 30.591 1.00 98.31 298 ALA A N 1
ATOM 2242 C CA . ALA A 1 298 ? -14.497 -6.188 31.376 1.00 98.31 298 ALA A CA 1
ATOM 2243 C C . ALA A 1 298 ? -15.797 -5.801 32.113 1.00 98.31 298 ALA A C 1
ATOM 2245 O O . ALA A 1 298 ? -15.892 -4.742 32.738 1.00 98.31 298 ALA A O 1
ATOM 2246 N N . GLY A 1 299 ? -16.813 -6.661 32.031 1.00 98.19 299 GLY A N 1
ATOM 2247 C CA . GLY A 1 299 ? -18.148 -6.409 32.577 1.00 98.19 299 GLY A CA 1
ATOM 2248 C C . GLY A 1 299 ? -19.068 -5.557 31.692 1.00 98.19 299 GLY A C 1
ATOM 2249 O O . GLY A 1 299 ? -20.170 -5.232 32.132 1.00 98.19 299 GLY A O 1
ATOM 2250 N N . LYS A 1 300 ? -18.656 -5.204 30.467 1.00 98.19 300 LYS A N 1
ATOM 2251 C CA . LYS A 1 300 ? -19.406 -4.338 29.539 1.00 98.19 300 LYS A CA 1
ATOM 2252 C C . LYS A 1 300 ? -19.587 -4.992 28.167 1.00 98.19 300 LYS A C 1
ATOM 2254 O O . LYS A 1 300 ? -19.004 -6.032 27.884 1.00 98.19 300 LYS A O 1
ATOM 2259 N N . GLN A 1 301 ? -20.365 -4.356 27.295 1.00 98.31 301 GLN A N 1
ATOM 2260 C CA . GLN A 1 301 ? -20.290 -4.598 25.853 1.00 98.31 301 GLN A CA 1
ATOM 2261 C C . GLN A 1 301 ? -19.426 -3.508 25.218 1.00 98.31 301 GLN A C 1
ATOM 2263 O O . GLN A 1 301 ? -19.595 -2.327 25.529 1.00 98.31 301 GLN A O 1
ATOM 2268 N N . VAL A 1 302 ? -18.509 -3.908 24.344 1.00 98.44 302 VAL A N 1
ATOM 2269 C CA . VAL A 1 302 ? -17.608 -3.011 23.615 1.00 98.44 302 VAL A CA 1
ATOM 2270 C C . VAL A 1 302 ? -17.867 -3.156 22.124 1.00 98.44 302 VAL A C 1
ATOM 2272 O O . VAL A 1 302 ? -17.972 -4.271 21.618 1.00 98.44 302 VAL A O 1
ATOM 2275 N N . GLU A 1 303 ? -18.002 -2.042 21.421 1.00 98.38 303 GLU A N 1
ATOM 2276 C CA . GLU A 1 303 ? -17.915 -2.022 19.964 1.00 98.38 303 GLU A CA 1
ATOM 2277 C C . GLU A 1 303 ? -16.496 -1.609 19.593 1.00 98.38 303 GLU A C 1
ATOM 2279 O O . GLU A 1 303 ? -15.938 -0.677 20.177 1.00 98.38 303 GLU A O 1
ATOM 2284 N N . LEU A 1 304 ? -15.902 -2.366 18.677 1.00 97.50 304 LEU A N 1
ATOM 2285 C CA . LEU A 1 304 ? -14.560 -2.142 18.170 1.00 97.50 304 LEU A CA 1
ATOM 2286 C C . LEU A 1 304 ? -14.565 -2.130 16.644 1.00 97.50 304 LEU A C 1
ATOM 2288 O O . LEU A 1 304 ? -15.422 -2.760 16.017 1.00 97.50 304 LEU A O 1
ATOM 2292 N N . SER A 1 305 ? -13.600 -1.437 16.052 1.00 98.50 305 SER A N 1
ATOM 2293 C CA . SER A 1 305 ? -13.354 -1.453 14.614 1.00 98.50 305 SER A CA 1
ATOM 2294 C C . SER A 1 305 ? -11.861 -1.524 14.328 1.00 98.50 305 SER A C 1
ATOM 2296 O O . SER A 1 305 ? -11.070 -0.844 14.979 1.00 98.50 305 SER A O 1
ATOM 2298 N N . ILE A 1 306 ? -11.490 -2.358 13.356 1.00 98.81 306 ILE A N 1
ATOM 2299 C CA . ILE A 1 306 ? -10.189 -2.280 12.691 1.00 98.81 306 ILE A CA 1
ATOM 2300 C C . ILE A 1 306 ? -10.356 -1.256 11.572 1.00 98.81 306 ILE A C 1
ATOM 2302 O O . ILE A 1 306 ? -11.172 -1.448 10.663 1.00 98.81 306 ILE A O 1
ATOM 2306 N N . SER A 1 307 ? -9.628 -0.153 11.678 1.00 98.75 307 SER A N 1
ATOM 2307 C CA . SER A 1 307 ? -9.890 1.049 10.900 1.00 98.75 307 SER A CA 1
ATOM 2308 C C . SER A 1 307 ? -8.658 1.492 10.128 1.00 98.75 307 SER A C 1
ATOM 2310 O O . SER A 1 307 ? -7.570 1.563 10.691 1.00 98.75 307 SER A O 1
ATOM 2312 N N . TYR A 1 308 ? -8.844 1.788 8.843 1.00 98.62 308 TYR A N 1
ATOM 2313 C CA . TYR A 1 308 ? -7.825 2.369 7.969 1.00 98.62 308 TYR A CA 1
ATOM 2314 C C . TYR A 1 308 ? -8.320 3.732 7.487 1.00 98.62 308 TYR A C 1
ATOM 2316 O O . TYR A 1 308 ? -9.407 3.820 6.909 1.00 98.62 308 TYR A O 1
ATOM 2324 N N . VAL A 1 309 ? -7.552 4.782 7.773 1.00 98.25 309 VAL A N 1
ATOM 2325 C CA . VAL A 1 309 ? -7.875 6.166 7.417 1.00 98.25 309 VAL A CA 1
ATOM 2326 C C . VAL A 1 309 ? -6.791 6.732 6.515 1.00 98.25 309 VAL A C 1
ATOM 2328 O O . VAL A 1 309 ? -5.612 6.572 6.837 1.00 98.25 309 VAL A O 1
ATOM 2331 N N . SER A 1 310 ? -7.205 7.392 5.433 1.00 97.69 310 SER A N 1
ATOM 2332 C CA . SER A 1 310 ? -6.308 8.020 4.463 1.00 97.69 310 SER A CA 1
ATOM 2333 C C . SER A 1 310 ? -6.473 9.531 4.350 1.00 97.69 310 SER A C 1
ATOM 2335 O O . SER A 1 310 ? -7.506 10.090 4.723 1.00 97.69 310 SER A O 1
ATOM 2337 N N . ASP A 1 311 ? -5.432 10.195 3.859 1.00 96.50 311 ASP A N 1
ATOM 2338 C CA . ASP A 1 311 ? -5.385 11.643 3.672 1.00 96.50 311 ASP A CA 1
ATOM 2339 C C . ASP A 1 311 ? -5.914 12.070 2.274 1.00 96.50 311 ASP A C 1
ATOM 2341 O O . ASP A 1 311 ? -6.829 11.449 1.734 1.00 96.50 311 ASP A O 1
ATOM 2345 N N . TRP A 1 312 ? -5.452 13.187 1.701 1.00 94.25 312 TRP A N 1
ATOM 2346 C CA . TRP A 1 312 ? -5.918 13.675 0.402 1.00 94.25 312 TRP A CA 1
ATOM 2347 C C . TRP A 1 312 ? -5.371 12.924 -0.811 1.00 94.25 312 TRP A C 1
ATOM 2349 O O . TRP A 1 312 ? -5.969 13.082 -1.883 1.00 94.25 312 TRP A O 1
ATOM 2359 N N . ALA A 1 313 ? -4.240 12.227 -0.694 1.00 86.38 313 ALA A N 1
ATOM 2360 C CA . ALA A 1 313 ? -3.500 11.722 -1.846 1.00 86.38 313 ALA A CA 1
ATOM 2361 C C . ALA A 1 313 ? -2.642 10.491 -1.496 1.00 86.38 313 ALA A C 1
ATOM 2363 O O . ALA A 1 313 ? -2.835 9.870 -0.471 1.00 86.38 313 ALA A O 1
ATOM 2364 N N . THR A 1 314 ? -1.731 10.124 -2.409 1.00 84.00 314 THR A N 1
ATOM 2365 C CA . THR A 1 314 ? -0.710 9.069 -2.269 1.00 84.00 314 THR A CA 1
ATOM 2366 C C . THR A 1 314 ? -1.159 7.828 -1.495 1.00 84.00 314 THR A C 1
ATOM 2368 O O . THR A 1 314 ? -0.936 7.667 -0.305 1.00 84.00 314 THR A O 1
ATOM 2371 N N . GLN A 1 315 ? -1.673 6.840 -2.213 1.00 83.25 315 GLN A N 1
ATOM 2372 C CA . GLN A 1 315 ? -2.034 5.572 -1.592 1.00 83.25 315 GLN A CA 1
ATOM 2373 C C . GLN A 1 315 ? -0.862 4.587 -1.594 1.00 83.25 315 GLN A C 1
ATOM 2375 O O . GLN A 1 315 ? -0.198 4.388 -2.614 1.00 83.25 315 GLN A O 1
ATOM 2380 N N . GLY A 1 316 ? -0.673 3.898 -0.467 1.00 88.00 316 GLY A N 1
ATOM 2381 C CA . GLY A 1 316 ? -0.032 2.581 -0.468 1.00 88.00 316 GLY A CA 1
ATOM 2382 C C . GLY A 1 316 ? -0.981 1.502 -1.003 1.00 88.00 316 GLY A C 1
ATOM 2383 O O . GLY A 1 316 ? -2.089 1.792 -1.464 1.00 88.00 316 GLY A O 1
ATOM 2384 N N . LEU A 1 317 ? -0.591 0.230 -0.925 1.00 90.62 317 LEU A N 1
ATOM 2385 C CA . LEU A 1 317 ? -1.452 -0.873 -1.367 1.00 90.62 317 LEU A CA 1
ATOM 2386 C C . LEU A 1 317 ? -2.696 -1.077 -0.495 1.00 90.62 317 LEU A C 1
ATOM 2388 O O . LEU A 1 317 ? -3.642 -1.707 -0.959 1.00 90.62 317 LEU A O 1
ATOM 2392 N N . GLY A 1 318 ? -2.721 -0.542 0.725 1.00 94.44 318 GLY A N 1
ATOM 2393 C CA . GLY A 1 318 ? -3.815 -0.672 1.683 1.00 94.44 318 GLY A CA 1
ATOM 2394 C C . GLY A 1 318 ? -3.525 -1.704 2.773 1.00 94.44 318 GLY A C 1
ATOM 2395 O O . GLY A 1 318 ? -2.374 -2.004 3.089 1.00 94.44 318 GLY A O 1
ATOM 2396 N N . VAL A 1 319 ? -4.590 -2.231 3.379 1.00 97.62 319 VAL A N 1
ATOM 2397 C CA . VAL A 1 319 ? -4.532 -3.099 4.561 1.00 97.62 319 VAL A CA 1
ATOM 2398 C C . VAL A 1 319 ? -5.233 -4.428 4.299 1.00 97.62 319 VAL A C 1
ATOM 2400 O O . VAL A 1 319 ? -6.331 -4.474 3.743 1.00 97.62 319 VAL A O 1
ATOM 2403 N N . PHE A 1 320 ? -4.616 -5.504 4.771 1.00 97.88 320 PHE A N 1
ATOM 2404 C CA . PHE A 1 320 ? -5.066 -6.884 4.670 1.00 97.88 320 PHE A CA 1
ATOM 2405 C C . PHE A 1 320 ? -5.217 -7.468 6.067 1.00 97.88 320 PHE A C 1
ATOM 2407 O O . PHE A 1 320 ? -4.315 -7.329 6.883 1.00 97.88 320 PHE A O 1
ATOM 2414 N N . ILE A 1 321 ? -6.338 -8.130 6.340 1.00 98.44 321 ILE A N 1
ATOM 2415 C CA . ILE A 1 321 ? -6.652 -8.739 7.633 1.00 98.44 321 ILE A CA 1
ATOM 2416 C C . ILE A 1 321 ? -6.987 -10.210 7.425 1.00 98.44 321 ILE A C 1
ATOM 2418 O O . ILE A 1 321 ? -7.818 -10.550 6.579 1.00 98.44 321 ILE A O 1
ATOM 2422 N N . ASP A 1 322 ? -6.388 -11.065 8.246 1.00 98.25 322 ASP A N 1
ATOM 2423 C CA . ASP A 1 322 ? -6.676 -12.494 8.291 1.00 98.25 322 ASP A CA 1
ATOM 2424 C C . ASP A 1 322 ? -6.602 -13.030 9.734 1.00 98.25 322 ASP A C 1
ATOM 2426 O O . ASP A 1 322 ? -6.149 -12.343 10.654 1.00 98.25 322 ASP A O 1
ATOM 2430 N N . ASP A 1 323 ? -7.094 -14.249 9.952 1.00 98.19 323 ASP A N 1
ATOM 2431 C CA . ASP A 1 323 ? -6.998 -14.989 11.214 1.00 98.19 323 ASP A CA 1
ATOM 2432 C C . ASP A 1 323 ? -7.439 -14.185 12.460 1.00 98.19 323 ASP A C 1
ATOM 2434 O O . ASP A 1 323 ? -6.808 -14.224 13.522 1.00 98.19 323 ASP A O 1
ATOM 2438 N N . ALA A 1 324 ? -8.560 -13.464 12.356 1.00 98.56 324 ALA A N 1
ATOM 2439 C CA . ALA A 1 324 ? -9.108 -12.641 13.430 1.00 98.56 324 ALA A CA 1
ATOM 2440 C C . ALA A 1 324 ? -9.785 -13.484 14.523 1.00 98.56 324 ALA A C 1
ATOM 2442 O O . ALA A 1 324 ? -10.612 -14.356 14.245 1.00 98.56 324 ALA A O 1
ATOM 2443 N N . ARG A 1 325 ? -9.481 -13.195 15.793 1.00 98.31 325 ARG A N 1
ATOM 2444 C CA . ARG A 1 325 ? -9.946 -13.931 16.976 1.00 98.31 325 ARG A CA 1
ATOM 2445 C C . ARG A 1 325 ? -10.296 -12.992 18.119 1.00 98.31 325 ARG A C 1
ATOM 2447 O O . ARG A 1 325 ? -9.550 -12.075 18.442 1.00 98.31 325 ARG A O 1
ATOM 2454 N N . VAL A 1 326 ? -11.401 -13.281 18.796 1.00 98.56 326 VAL A N 1
ATOM 2455 C CA . VAL A 1 326 ? -11.782 -12.627 20.051 1.00 98.56 326 VAL A CA 1
ATOM 2456 C C . VAL A 1 326 ? -11.634 -13.631 21.180 1.00 98.56 326 VAL A C 1
ATOM 2458 O O . VAL A 1 326 ? -12.258 -14.698 21.158 1.00 98.56 326 VAL A O 1
ATOM 2461 N N . LEU A 1 327 ? -10.826 -13.284 22.176 1.00 98.62 327 LEU A N 1
ATOM 2462 C CA . LEU A 1 327 ? -10.605 -14.083 23.368 1.00 98.62 327 LEU A CA 1
ATOM 2463 C C . LEU A 1 327 ? -11.312 -13.444 24.562 1.00 98.62 327 LEU A C 1
ATOM 2465 O O . LEU A 1 327 ? -11.238 -12.238 24.780 1.00 98.62 327 LEU A O 1
ATOM 2469 N N . VAL A 1 328 ? -11.969 -14.272 25.369 1.00 98.38 328 VAL A N 1
ATOM 2470 C CA . VAL A 1 328 ? -12.606 -13.885 26.631 1.00 98.38 328 VAL A CA 1
ATOM 2471 C C . VAL A 1 328 ? -12.049 -14.769 27.732 1.00 98.38 328 VAL A C 1
ATOM 2473 O O . VAL A 1 328 ? -12.103 -15.995 27.637 1.00 98.38 328 VAL A O 1
ATOM 2476 N N . ASN A 1 329 ? -11.486 -14.161 28.779 1.00 97.88 329 ASN A N 1
ATOM 2477 C CA . ASN A 1 329 ? -10.779 -14.881 29.846 1.00 97.88 329 ASN A CA 1
ATOM 2478 C C . ASN A 1 329 ? -9.711 -15.863 29.309 1.00 97.88 329 ASN A C 1
ATOM 2480 O O . ASN A 1 329 ? -9.521 -16.949 29.858 1.00 97.88 329 ASN A O 1
ATOM 2484 N N . GLY A 1 330 ? -9.044 -15.497 28.208 1.00 96.31 330 GLY A N 1
ATOM 2485 C CA . GLY A 1 330 ? -8.012 -16.305 27.548 1.00 96.31 330 GLY A CA 1
ATOM 2486 C C . GLY A 1 330 ? -8.523 -17.445 26.657 1.00 96.31 330 GLY A C 1
ATOM 2487 O O . GLY A 1 330 ? -7.706 -18.184 26.114 1.00 96.31 330 GLY A O 1
ATOM 2488 N N . ALA A 1 331 ? -9.838 -17.608 26.483 1.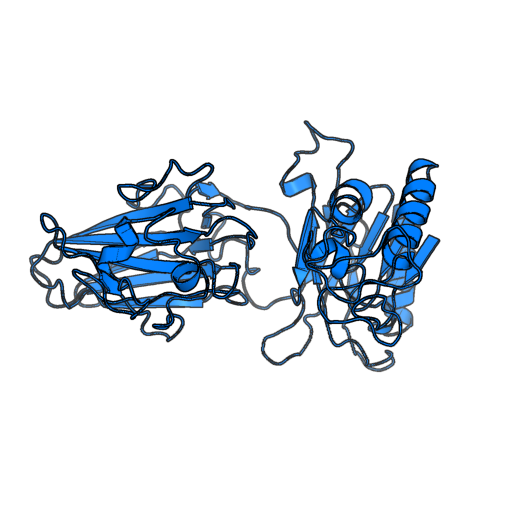00 97.50 331 ALA A N 1
ATOM 2489 C CA . ALA A 1 331 ? -10.420 -18.598 25.576 1.00 97.50 331 ALA A CA 1
ATOM 2490 C C . ALA A 1 331 ? -11.008 -17.921 24.332 1.00 97.50 331 ALA A C 1
ATOM 2492 O O . ALA A 1 331 ? -11.757 -16.954 24.461 1.00 97.50 331 ALA A O 1
ATOM 2493 N N . ALA A 1 332 ? -10.708 -18.442 23.140 1.00 97.50 332 ALA A N 1
ATOM 2494 C CA . ALA A 1 332 ? -11.321 -17.966 21.902 1.00 97.50 332 ALA A CA 1
ATOM 2495 C C . ALA A 1 332 ? -12.839 -18.222 21.927 1.00 97.50 332 ALA A C 1
ATOM 2497 O O . ALA A 1 332 ? -13.284 -19.354 22.120 1.00 97.50 332 ALA A O 1
ATOM 2498 N N . VAL A 1 333 ? -13.627 -17.159 21.754 1.00 97.38 333 VAL A N 1
ATOM 2499 C CA . VAL A 1 333 ? -15.100 -17.213 21.668 1.00 97.38 333 VAL A CA 1
ATOM 2500 C C . VAL A 1 333 ? -15.617 -16.890 20.268 1.00 97.38 333 VAL A C 1
ATOM 2502 O O . VAL A 1 333 ? -16.774 -17.168 19.960 1.00 97.38 333 VAL A O 1
ATOM 2505 N N . ALA A 1 334 ? -14.766 -16.313 19.421 1.00 97.38 334 ALA A N 1
ATOM 2506 C CA . ALA A 1 334 ? -15.004 -16.120 18.000 1.00 97.38 334 ALA A CA 1
ATOM 2507 C C . ALA A 1 334 ? -13.670 -16.162 17.253 1.00 97.38 334 ALA A C 1
ATOM 2509 O O . ALA A 1 334 ? -12.682 -15.615 17.740 1.00 97.38 334 ALA A O 1
ATOM 2510 N N . GLU A 1 335 ? -13.661 -16.782 16.078 1.00 97.88 335 GLU A N 1
ATOM 2511 C CA . GLU A 1 335 ? -12.500 -16.870 15.194 1.00 97.88 335 GLU A CA 1
ATOM 2512 C C . GLU A 1 335 ? -12.950 -16.931 13.731 1.00 97.88 335 GLU A C 1
ATOM 2514 O O . GLU A 1 335 ? -14.020 -17.463 13.430 1.00 97.88 335 GLU A O 1
ATOM 2519 N N . THR A 1 336 ? -12.153 -16.357 12.833 1.00 98.38 336 THR A N 1
ATOM 2520 C CA . THR A 1 336 ? -12.368 -16.420 11.387 1.00 98.38 336 THR A CA 1
ATOM 2521 C C . THR A 1 336 ? -11.047 -16.236 10.646 1.00 98.38 336 THR A C 1
ATOM 2523 O O . THR A 1 336 ? -10.281 -15.339 10.978 1.00 98.38 336 THR A O 1
ATOM 2526 N N . SER A 1 337 ? -10.817 -17.055 9.622 1.00 97.19 337 SER A N 1
ATOM 2527 C CA . SER A 1 337 ? -9.833 -16.813 8.554 1.00 97.19 337 SER A CA 1
ATOM 2528 C C . SER A 1 337 ? -10.545 -16.434 7.247 1.00 97.19 337 SER A C 1
ATOM 2530 O O . SER A 1 337 ? -10.125 -16.757 6.150 1.00 97.19 337 SER A O 1
ATOM 2532 N N . PHE A 1 338 ? -11.763 -15.897 7.370 1.00 98.06 338 PHE A N 1
ATOM 2533 C CA . PHE A 1 338 ? -12.587 -15.389 6.275 1.00 98.06 338 PHE A CA 1
ATOM 2534 C C . PHE A 1 338 ? -12.898 -16.380 5.139 1.00 98.06 338 PHE A C 1
ATOM 2536 O O . PHE A 1 338 ? -13.337 -15.982 4.068 1.00 98.06 338 PHE A O 1
ATOM 2543 N N . GLU A 1 339 ? -12.802 -17.690 5.356 1.00 97.69 339 GLU A N 1
ATOM 2544 C CA . GLU A 1 339 ? -13.006 -18.703 4.302 1.00 97.69 339 GLU A CA 1
ATOM 2545 C C . GLU A 1 339 ? -14.443 -18.839 3.786 1.00 97.69 339 GLU A C 1
ATOM 2547 O O . GLU A 1 339 ? -14.669 -19.387 2.707 1.00 97.69 339 GLU A O 1
ATOM 2552 N N . THR A 1 340 ? -15.433 -18.323 4.515 1.00 96.25 340 THR A N 1
ATOM 2553 C CA . THR A 1 340 ? -16.852 -18.448 4.126 1.00 96.25 340 THR A CA 1
ATOM 2554 C C . THR A 1 340 ? -17.600 -17.122 4.128 1.00 96.25 340 THR A C 1
ATOM 2556 O O . THR A 1 340 ? -18.382 -16.861 3.215 1.00 96.25 340 THR A O 1
ATOM 2559 N N . ASP A 1 341 ? -17.341 -16.269 5.115 1.00 97.31 341 ASP A N 1
ATOM 2560 C CA . ASP A 1 341 ? -17.950 -14.952 5.272 1.00 97.31 341 ASP A CA 1
ATOM 2561 C C . ASP A 1 341 ? -17.019 -14.013 6.066 1.00 97.31 341 ASP A C 1
ATOM 2563 O O . ASP A 1 341 ? -15.823 -14.275 6.200 1.00 97.31 341 ASP A O 1
ATOM 2567 N N . LEU A 1 342 ? -17.552 -12.894 6.570 1.00 98.19 342 LEU A N 1
ATOM 2568 C CA . LEU A 1 342 ? -16.814 -11.938 7.401 1.00 98.19 342 LEU A CA 1
ATOM 2569 C C . LEU A 1 342 ? -16.679 -12.371 8.874 1.00 98.19 342 LEU A C 1
ATOM 2571 O O . LEU A 1 342 ? -16.239 -11.584 9.701 1.00 98.19 342 LEU A O 1
ATOM 2575 N N . GLY A 1 343 ? -17.081 -13.581 9.261 1.00 96.31 343 GLY A N 1
ATOM 2576 C CA . GLY A 1 343 ? -16.894 -14.118 10.612 1.00 96.31 343 GLY A CA 1
ATOM 2577 C C . GLY A 1 343 ? -17.592 -13.331 11.723 1.00 96.31 343 GLY A C 1
ATOM 2578 O O . GLY A 1 343 ? -17.136 -13.335 12.866 1.00 96.31 343 GLY A O 1
ATOM 2579 N N . GLY A 1 344 ? -18.678 -12.621 11.404 1.00 96.31 344 GLY A N 1
ATOM 2580 C CA . GLY A 1 344 ? -19.395 -11.728 12.323 1.00 96.31 344 GLY A CA 1
ATOM 2581 C C . GLY A 1 344 ? -18.843 -10.300 12.400 1.00 96.31 344 GLY A C 1
ATOM 2582 O O . GLY A 1 344 ? -19.316 -9.528 13.230 1.00 96.31 344 GLY A O 1
ATOM 2583 N N . TRP A 1 345 ? -17.866 -9.953 11.562 1.00 98.38 345 TRP A N 1
ATOM 2584 C CA . TRP A 1 345 ? -17.487 -8.568 11.296 1.00 98.38 345 TRP A CA 1
ATOM 2585 C C . TRP A 1 345 ? -18.426 -7.930 10.270 1.00 98.38 345 TRP A C 1
ATOM 2587 O O . TRP A 1 345 ? -19.013 -8.613 9.426 1.00 98.38 345 TRP A O 1
ATOM 2597 N N . THR A 1 346 ? -18.555 -6.610 10.330 1.00 98.44 346 THR A N 1
ATOM 2598 C CA . THR A 1 346 ? -19.377 -5.821 9.409 1.00 98.44 346 THR A CA 1
ATOM 2599 C C . THR A 1 346 ? -18.594 -4.643 8.860 1.00 98.44 346 THR A C 1
ATOM 2601 O O . THR A 1 346 ? -17.927 -3.942 9.615 1.00 98.44 346 THR A O 1
ATOM 2604 N N . VAL A 1 347 ? -18.730 -4.384 7.562 1.00 98.38 347 VAL A N 1
ATOM 2605 C CA . VAL A 1 347 ? -18.207 -3.169 6.929 1.00 98.38 347 VAL A CA 1
ATOM 2606 C C . VAL A 1 347 ? -19.120 -2.007 7.317 1.00 98.38 347 VAL A C 1
ATOM 2608 O O . VAL A 1 347 ? -20.262 -1.937 6.863 1.00 98.38 347 VAL A O 1
ATOM 2611 N N . ALA A 1 348 ? -18.656 -1.149 8.224 1.00 97.31 348 ALA A N 1
ATOM 2612 C CA . ALA A 1 348 ? -19.472 -0.100 8.840 1.00 97.31 348 ALA A CA 1
ATOM 2613 C C . ALA A 1 348 ? -19.502 1.207 8.031 1.00 97.31 348 ALA A C 1
ATOM 2615 O O . ALA A 1 348 ? -20.316 2.087 8.321 1.00 97.31 348 ALA A O 1
ATOM 2616 N N . GLY A 1 349 ? -18.634 1.337 7.025 1.00 96.69 349 GLY A N 1
ATOM 2617 C CA . GLY A 1 349 ? -18.464 2.577 6.278 1.00 96.69 349 GLY A CA 1
ATOM 2618 C C . GLY A 1 349 ? -17.763 3.677 7.086 1.00 96.69 349 GLY A C 1
ATOM 2619 O O . GLY A 1 349 ? -17.293 3.438 8.208 1.00 96.69 349 GLY A O 1
ATOM 2620 N N . PRO A 1 350 ? -17.721 4.905 6.542 1.00 97.31 350 PRO A N 1
ATOM 2621 C CA . PRO A 1 350 ? -17.026 6.026 7.158 1.00 97.31 350 PRO A CA 1
ATOM 2622 C C . PRO A 1 350 ? -17.580 6.422 8.515 1.00 97.31 350 PRO A C 1
ATOM 2624 O O . PRO A 1 350 ? -18.775 6.290 8.803 1.00 97.31 350 PRO A O 1
ATOM 2627 N N . ALA A 1 351 ? -16.684 6.920 9.365 1.00 95.94 351 ALA A N 1
ATOM 2628 C CA . ALA A 1 351 ? -17.060 7.519 10.631 1.00 95.94 351 ALA A CA 1
ATOM 2629 C C . ALA A 1 351 ? -17.856 8.821 10.414 1.00 95.94 351 ALA A C 1
ATOM 2631 O O . ALA A 1 351 ? -17.648 9.509 9.407 1.00 95.94 351 ALA A O 1
ATOM 2632 N N . PRO A 1 352 ? -18.767 9.185 11.341 1.00 94.69 352 PRO A N 1
ATOM 2633 C CA . PRO A 1 352 ? -19.590 10.382 11.209 1.00 94.69 352 PRO A CA 1
ATOM 2634 C C . PRO A 1 352 ? -18.784 11.637 10.856 1.00 94.69 352 PRO A C 1
ATOM 2636 O O . PRO A 1 352 ? -17.803 11.974 11.514 1.00 94.69 352 PRO A O 1
ATOM 2639 N N . GLY A 1 353 ? -19.241 12.344 9.822 1.00 96.00 353 GLY A N 1
ATOM 2640 C CA . GLY A 1 353 ? -18.622 13.578 9.338 1.00 96.00 353 GLY A CA 1
ATOM 2641 C C . GLY A 1 353 ? -17.504 13.389 8.313 1.00 96.00 353 GLY A C 1
ATOM 2642 O O . GLY A 1 353 ? -17.047 14.396 7.791 1.00 96.00 353 GLY A O 1
ATOM 2643 N N . SER A 1 354 ? -17.111 12.150 8.002 1.00 97.19 354 SER A N 1
ATOM 2644 C CA . SER A 1 354 ? -16.266 11.856 6.836 1.00 97.19 354 SER A CA 1
ATOM 2645 C C . SER A 1 354 ? -17.118 11.636 5.585 1.00 97.19 354 SER A C 1
ATOM 2647 O O . SER A 1 354 ? -18.282 11.226 5.686 1.00 97.19 354 SER A O 1
ATOM 2649 N N . ASP A 1 355 ? -16.536 11.883 4.414 1.00 95.94 355 ASP A N 1
ATOM 2650 C CA . ASP A 1 355 ? -17.185 11.612 3.132 1.00 95.94 355 ASP A CA 1
ATOM 2651 C C . ASP A 1 355 ? -17.364 10.099 2.875 1.00 95.94 355 ASP A C 1
ATOM 2653 O O . ASP A 1 355 ? -16.693 9.269 3.496 1.00 95.94 355 ASP A O 1
ATOM 2657 N N . PRO A 1 356 ? -18.299 9.698 1.987 1.00 96.44 356 PRO A N 1
ATOM 2658 C CA . PRO A 1 356 ? -18.458 8.305 1.581 1.00 96.44 356 PRO A CA 1
ATOM 2659 C C . PRO A 1 356 ? -17.167 7.709 1.010 1.00 96.44 356 PRO A C 1
ATOM 2661 O O . PRO A 1 356 ? -16.594 8.258 0.073 1.00 96.44 356 PRO A O 1
ATOM 2664 N N . ASN A 1 357 ? -16.778 6.533 1.506 1.00 94.88 357 ASN A N 1
ATOM 2665 C CA . ASN A 1 357 ? -15.646 5.787 0.962 1.00 94.88 357 ASN A CA 1
ATOM 2666 C C . ASN A 1 357 ? -15.909 5.410 -0.509 1.00 94.88 357 ASN A C 1
ATOM 2668 O O . ASN A 1 357 ? -16.943 4.816 -0.825 1.00 94.88 357 ASN A O 1
ATOM 2672 N N . SER A 1 358 ? -14.967 5.717 -1.405 1.00 88.50 358 SER A N 1
ATOM 2673 C CA . SER A 1 358 ? -15.026 5.291 -2.814 1.00 88.50 358 SER A CA 1
ATOM 2674 C C . SER A 1 358 ? -14.759 3.787 -2.989 1.00 88.50 358 SER A C 1
ATOM 2676 O O . SER A 1 358 ? -15.244 3.186 -3.947 1.00 88.50 358 SER A O 1
ATOM 2678 N N . GLY A 1 359 ? -14.068 3.168 -2.025 1.00 89.31 359 GLY A N 1
ATOM 2679 C CA . GLY A 1 359 ? -13.926 1.723 -1.846 1.00 89.31 359 GLY A CA 1
ATOM 2680 C C . GLY A 1 359 ? -13.801 1.373 -0.360 1.00 89.31 359 GLY A C 1
ATOM 2681 O O . GLY A 1 359 ? -13.323 2.184 0.426 1.00 89.31 359 GLY A O 1
ATOM 2682 N N . ASP A 1 360 ? -14.238 0.181 0.043 1.00 95.50 360 ASP A N 1
ATOM 2683 C CA . ASP A 1 360 ? -14.260 -0.243 1.451 1.00 95.50 360 ASP A CA 1
ATOM 2684 C C . ASP A 1 360 ? -13.818 -1.708 1.597 1.00 95.50 360 ASP A C 1
ATOM 2686 O O . ASP A 1 360 ? -13.587 -2.408 0.604 1.00 95.50 360 ASP A O 1
ATOM 2690 N N . TRP A 1 361 ? -13.721 -2.173 2.842 1.00 97.81 361 TRP A N 1
ATOM 2691 C CA . TRP A 1 361 ? -13.331 -3.534 3.188 1.00 97.81 361 TRP A CA 1
ATOM 2692 C C . TRP A 1 361 ? -14.103 -4.576 2.379 1.00 97.81 361 TRP A C 1
ATOM 2694 O O . TRP A 1 361 ? -15.333 -4.625 2.383 1.00 97.81 361 TRP A O 1
ATOM 2704 N N . THR A 1 362 ? -13.362 -5.449 1.708 1.00 96.88 362 THR A N 1
ATOM 2705 C CA . THR A 1 362 ? -13.908 -6.491 0.847 1.00 96.88 362 THR A CA 1
ATOM 2706 C C . THR A 1 362 ? -13.229 -7.816 1.143 1.00 96.88 362 THR A C 1
ATOM 2708 O O . THR A 1 362 ? -12.009 -7.909 1.244 1.00 96.88 362 THR A O 1
ATOM 2711 N N . ARG A 1 363 ? -14.034 -8.871 1.257 1.00 96.81 363 ARG A N 1
ATOM 2712 C CA . ARG A 1 363 ? -13.547 -10.247 1.333 1.00 96.81 363 ARG A CA 1
ATOM 2713 C C . ARG A 1 363 ? -13.169 -10.723 -0.070 1.00 96.81 363 ARG A C 1
ATOM 2715 O O . ARG A 1 363 ? -14.038 -10.776 -0.938 1.00 96.81 363 ARG A O 1
ATOM 2722 N N . THR A 1 364 ? -11.912 -11.093 -0.283 1.00 93.94 364 THR A N 1
ATOM 2723 C CA . THR A 1 364 ? -11.389 -11.499 -1.602 1.00 93.94 364 THR A CA 1
ATOM 2724 C C . THR A 1 364 ? -10.426 -12.684 -1.490 1.00 93.94 364 THR A C 1
ATOM 2726 O O . THR A 1 364 ? -10.050 -13.053 -0.383 1.00 93.94 364 THR A O 1
ATOM 2729 N N . GLN A 1 365 ? -10.107 -13.338 -2.610 1.00 88.06 365 GLN A N 1
ATOM 2730 C CA . GLN A 1 365 ? -9.137 -14.443 -2.653 1.00 88.06 365 GLN A CA 1
ATOM 2731 C C . GLN A 1 365 ? -7.725 -13.953 -2.942 1.00 88.06 365 GLN A C 1
ATOM 2733 O O . GLN A 1 365 ? -6.760 -14.415 -2.351 1.00 88.06 365 GLN A O 1
ATOM 2738 N N . THR A 1 366 ? -7.636 -12.989 -3.847 1.00 81.00 366 THR A N 1
ATOM 2739 C CA . THR A 1 366 ? -6.404 -12.335 -4.258 1.00 81.00 366 THR A CA 1
ATOM 2740 C C . THR A 1 366 ? -6.807 -10.913 -4.606 1.00 81.00 366 THR A C 1
ATOM 2742 O O . THR A 1 366 ? -7.709 -10.710 -5.421 1.00 81.00 366 THR A O 1
ATOM 2745 N N . ALA A 1 367 ? -6.230 -9.926 -3.929 1.00 78.81 367 ALA A N 1
ATOM 2746 C CA . ALA A 1 367 ? -6.466 -8.524 -4.259 1.00 78.81 367 ALA A CA 1
ATOM 2747 C C . ALA A 1 367 ? -5.762 -8.146 -5.565 1.00 78.81 367 ALA A C 1
ATOM 2749 O O . ALA A 1 367 ? -6.318 -7.399 -6.364 1.00 78.81 367 ALA A O 1
ATOM 2750 N N . PHE A 1 368 ? -4.556 -8.678 -5.764 1.00 83.44 368 PHE A N 1
ATOM 2751 C CA . PHE A 1 368 ? -3.709 -8.497 -6.936 1.00 83.44 368 PHE A CA 1
ATOM 2752 C C . PHE A 1 368 ? -2.570 -9.522 -6.904 1.00 83.44 368 PHE A C 1
ATOM 2754 O O . PHE A 1 368 ? -2.243 -10.052 -5.843 1.00 83.44 368 PHE A O 1
ATOM 2761 N N . GLU A 1 369 ? -1.959 -9.783 -8.056 1.00 88.44 369 GLU A N 1
ATOM 2762 C CA . GLU A 1 369 ? -0.684 -10.502 -8.123 1.00 88.44 369 GLU A CA 1
ATOM 2763 C C . GLU A 1 369 ? 0.481 -9.560 -7.780 1.00 88.44 369 GLU A C 1
ATOM 2765 O O . GLU A 1 369 ? 0.412 -8.355 -8.025 1.00 88.44 369 GLU A O 1
ATOM 2770 N N . GLU A 1 370 ? 1.571 -10.105 -7.242 1.00 91.62 370 GLU A N 1
ATOM 2771 C CA . GLU A 1 370 ? 2.800 -9.368 -6.940 1.00 91.62 370 GLU A CA 1
ATOM 2772 C C . GLU A 1 370 ? 4.028 -10.213 -7.287 1.00 91.62 370 GLU A C 1
ATOM 2774 O O . GLU A 1 370 ? 4.062 -11.409 -7.007 1.00 91.62 370 GLU A O 1
ATOM 2779 N N . GLY A 1 371 ? 5.057 -9.595 -7.871 1.00 93.94 371 GLY A N 1
ATOM 2780 C CA . GLY A 1 371 ? 6.343 -10.265 -8.052 1.00 93.94 371 GLY A CA 1
ATOM 2781 C C . GLY A 1 371 ? 7.470 -9.369 -8.551 1.00 93.94 371 GLY A C 1
ATOM 2782 O O . GLY A 1 371 ? 7.272 -8.220 -8.938 1.00 93.94 371 GLY A O 1
ATOM 2783 N N . GLY A 1 372 ? 8.689 -9.905 -8.550 1.00 96.38 372 GLY A N 1
ATOM 2784 C CA . GLY A 1 372 ? 9.920 -9.213 -8.940 1.00 96.38 372 GLY A CA 1
ATOM 2785 C C . GLY A 1 372 ? 10.163 -9.107 -10.447 1.00 96.38 372 GLY A C 1
ATOM 2786 O O . GLY A 1 372 ? 11.103 -8.424 -10.862 1.00 96.38 372 GLY A O 1
ATOM 2787 N N . ILE A 1 373 ? 9.360 -9.781 -11.275 1.00 98.56 373 ILE A N 1
ATOM 2788 C CA . ILE A 1 373 ? 9.384 -9.636 -12.736 1.00 98.56 373 ILE A CA 1
ATOM 2789 C C . ILE A 1 373 ? 7.952 -9.570 -13.244 1.00 98.56 373 ILE A C 1
ATOM 2791 O O . ILE A 1 373 ? 7.164 -10.473 -12.974 1.00 98.56 373 ILE A O 1
ATOM 2795 N N . VAL A 1 374 ? 7.650 -8.547 -14.037 1.00 98.69 374 VAL A N 1
ATOM 2796 C CA . VAL A 1 374 ? 6.389 -8.433 -14.774 1.00 98.69 374 VAL A CA 1
ATOM 2797 C C . VAL A 1 374 ? 6.662 -8.459 -16.270 1.00 98.69 374 VAL A C 1
ATOM 2799 O O . VAL A 1 374 ? 7.682 -7.947 -16.747 1.00 98.69 374 VAL A O 1
ATOM 2802 N N . VAL A 1 375 ? 5.763 -9.093 -17.014 1.00 98.69 375 VAL A N 1
ATOM 2803 C CA . VAL A 1 375 ? 5.852 -9.192 -18.469 1.00 98.69 375 VAL A CA 1
ATOM 2804 C C . VAL A 1 375 ? 4.557 -8.748 -19.128 1.00 98.69 375 VAL A C 1
ATOM 2806 O O . VAL A 1 375 ? 3.465 -8.910 -18.588 1.00 98.69 375 VAL A O 1
ATOM 2809 N N . THR A 1 376 ? 4.696 -8.212 -20.332 1.00 98.56 376 THR A N 1
ATOM 2810 C CA . THR A 1 376 ? 3.618 -8.055 -21.317 1.00 98.56 376 THR A CA 1
ATOM 2811 C C . THR A 1 376 ? 4.012 -8.859 -22.560 1.00 98.56 376 THR A C 1
ATOM 2813 O O . THR A 1 376 ? 5.141 -9.359 -22.622 1.00 98.56 376 THR A O 1
ATOM 2816 N N . PRO A 1 377 ? 3.172 -8.963 -23.604 1.00 97.31 377 PRO A N 1
ATOM 2817 C CA . PRO A 1 377 ? 3.612 -9.533 -24.879 1.00 97.31 377 PRO A CA 1
ATOM 2818 C C . PRO A 1 377 ? 4.856 -8.851 -25.480 1.00 97.31 377 PRO A C 1
ATOM 2820 O O . PRO A 1 377 ? 5.585 -9.471 -26.253 1.00 97.31 377 PRO A O 1
ATOM 2823 N N . ASP A 1 378 ? 5.110 -7.586 -25.126 1.00 98.19 378 ASP A N 1
ATOM 2824 C CA . ASP A 1 378 ? 6.148 -6.762 -25.746 1.00 98.19 378 ASP A CA 1
ATOM 2825 C C . ASP A 1 378 ? 7.299 -6.381 -24.803 1.00 98.19 378 ASP A C 1
ATOM 2827 O O . ASP A 1 378 ? 8.313 -5.821 -25.247 1.00 98.19 378 ASP A O 1
ATOM 2831 N N . THR A 1 379 ? 7.171 -6.683 -23.510 1.00 98.69 379 THR A N 1
ATOM 2832 C CA . THR A 1 379 ? 8.100 -6.213 -22.481 1.00 98.69 379 THR A CA 1
ATOM 2833 C C . THR A 1 379 ? 8.420 -7.276 -21.435 1.00 98.69 379 THR A C 1
ATOM 2835 O O . THR A 1 379 ? 7.583 -8.099 -21.072 1.00 98.69 379 THR A O 1
ATOM 2838 N N . VAL A 1 380 ? 9.640 -7.213 -20.908 1.00 98.81 380 VAL A N 1
ATOM 2839 C CA . VAL A 1 380 ? 10.035 -7.840 -19.642 1.00 98.81 380 VAL A CA 1
ATOM 2840 C C . VAL A 1 380 ? 10.610 -6.743 -18.762 1.00 98.81 380 VAL A C 1
ATOM 2842 O O . VAL A 1 380 ? 11.469 -5.991 -19.221 1.00 98.81 380 VAL A O 1
ATOM 2845 N N . TYR A 1 381 ? 10.151 -6.635 -17.522 1.00 98.69 381 TYR A N 1
ATOM 2846 C CA . TYR A 1 381 ? 10.603 -5.612 -16.587 1.00 98.69 381 TYR A CA 1
ATOM 2847 C C . TYR A 1 381 ? 10.981 -6.249 -15.250 1.00 98.69 381 TYR A C 1
ATOM 2849 O O . TYR A 1 381 ? 10.165 -6.929 -14.627 1.00 98.69 381 TYR A O 1
ATOM 2857 N N . THR A 1 382 ? 12.239 -6.073 -14.837 1.00 98.38 382 THR A N 1
ATOM 2858 C CA . THR A 1 382 ? 12.788 -6.657 -13.608 1.00 98.38 382 THR A CA 1
ATOM 2859 C C . THR A 1 382 ? 12.905 -5.615 -12.502 1.00 98.38 382 THR A C 1
ATOM 2861 O O . THR A 1 382 ? 13.384 -4.503 -12.715 1.00 98.38 382 THR A O 1
ATOM 2864 N N . GLY A 1 383 ? 12.528 -5.999 -11.283 1.00 97.19 383 GLY A N 1
ATOM 2865 C CA . GLY A 1 383 ? 12.686 -5.194 -10.072 1.00 97.19 383 GLY A CA 1
ATOM 2866 C C . GLY A 1 383 ? 14.090 -5.291 -9.476 1.00 97.19 383 GLY A C 1
ATOM 2867 O O . GLY A 1 383 ? 14.279 -5.100 -8.284 1.00 97.19 383 GLY A O 1
ATOM 2868 N N . PHE A 1 384 ? 15.079 -5.679 -10.268 1.00 97.56 384 PHE A N 1
ATOM 2869 C CA . PHE A 1 384 ? 16.460 -5.867 -9.846 1.00 97.56 384 PHE A CA 1
ATOM 2870 C C . PHE A 1 384 ? 17.387 -5.653 -11.042 1.00 97.56 384 PHE A C 1
ATOM 2872 O O . PHE A 1 384 ? 16.955 -5.685 -12.201 1.00 97.56 384 PHE A O 1
ATOM 2879 N N . GLY A 1 385 ? 18.668 -5.447 -10.746 1.00 96.62 385 GLY A N 1
ATOM 2880 C CA . GLY A 1 385 ? 19.704 -5.264 -11.749 1.00 96.62 385 GLY A CA 1
ATOM 2881 C C . GLY A 1 385 ? 20.178 -6.601 -12.290 1.00 96.62 385 GLY A C 1
ATOM 2882 O O . GLY A 1 385 ? 20.391 -7.558 -11.535 1.00 96.62 385 GLY A O 1
ATOM 2883 N N . LEU A 1 386 ? 20.359 -6.693 -13.605 1.00 96.56 386 LEU A N 1
ATOM 2884 C CA . LEU A 1 386 ? 20.853 -7.926 -14.220 1.00 96.56 386 LEU A CA 1
ATOM 2885 C C . LEU A 1 386 ? 22.270 -8.265 -13.719 1.00 96.56 386 LEU A C 1
ATOM 2887 O O . LEU A 1 386 ? 22.639 -9.437 -13.628 1.00 96.56 386 LEU A O 1
ATOM 2891 N N . GLU A 1 387 ? 23.063 -7.257 -13.355 1.00 94.25 387 GLU A N 1
ATOM 2892 C CA . GLU A 1 387 ? 24.388 -7.363 -12.736 1.00 94.25 387 GLU A CA 1
ATOM 2893 C C . GLU A 1 387 ? 24.387 -8.023 -11.351 1.00 94.25 387 GLU A C 1
ATOM 2895 O O . GLU A 1 387 ? 25.391 -8.640 -10.970 1.00 94.25 387 GLU A O 1
ATOM 2900 N N . GLY A 1 388 ? 23.258 -7.966 -10.636 1.00 95.38 388 GLY A N 1
ATOM 2901 C CA . GLY A 1 388 ? 23.070 -8.628 -9.347 1.00 95.38 388 GLY A CA 1
ATOM 2902 C C . GLY A 1 388 ? 23.086 -10.156 -9.448 1.00 95.38 388 GLY A C 1
ATOM 2903 O O . GLY A 1 388 ? 23.286 -10.842 -8.446 1.00 95.38 388 GLY A O 1
ATOM 2904 N N . LEU A 1 389 ? 22.930 -10.714 -10.652 1.00 97.75 389 LEU A N 1
ATOM 2905 C CA . LEU A 1 389 ? 22.953 -12.150 -10.913 1.00 97.75 389 LEU A CA 1
ATOM 2906 C C . LEU A 1 389 ? 24.346 -12.635 -11.340 1.00 97.75 389 LEU A C 1
ATOM 2908 O O . LEU A 1 389 ? 25.087 -11.966 -12.064 1.00 97.75 389 LEU A O 1
ATOM 2912 N N . ALA A 1 390 ? 24.687 -13.868 -10.956 1.00 97.81 390 ALA A N 1
ATOM 2913 C CA . ALA A 1 390 ? 25.868 -14.539 -11.494 1.00 97.81 390 ALA A CA 1
ATOM 2914 C C . ALA A 1 390 ? 25.743 -14.706 -13.028 1.00 97.81 390 ALA A C 1
ATOM 2916 O O . ALA A 1 390 ? 24.643 -14.983 -13.513 1.00 97.81 390 ALA A O 1
ATOM 2917 N N . PRO A 1 391 ? 26.840 -14.612 -13.810 1.00 97.75 391 PRO A N 1
ATOM 2918 C CA . PRO A 1 391 ? 26.782 -14.541 -15.272 1.00 97.75 391 PRO A CA 1
ATOM 2919 C C . PRO A 1 391 ? 25.927 -15.617 -15.946 1.00 97.75 391 PRO A C 1
ATOM 2921 O O . PRO A 1 391 ? 25.075 -15.283 -16.754 1.00 97.75 391 PRO A O 1
ATOM 2924 N N . ALA A 1 392 ? 26.076 -16.891 -15.572 1.00 98.00 392 ALA A N 1
ATOM 2925 C CA . ALA A 1 392 ? 25.292 -17.970 -16.179 1.00 98.00 392 ALA A CA 1
ATOM 2926 C C . ALA A 1 392 ? 23.782 -17.858 -15.886 1.00 98.00 392 ALA A C 1
ATOM 2928 O O . ALA A 1 392 ? 22.964 -18.212 -16.729 1.00 98.00 392 ALA A O 1
ATOM 2929 N N . VAL A 1 393 ? 23.418 -17.355 -14.703 1.00 98.44 393 VAL A N 1
ATOM 2930 C CA . VAL A 1 393 ? 22.021 -17.157 -14.289 1.00 98.44 393 VAL A CA 1
ATOM 2931 C C . VAL A 1 393 ? 21.413 -15.950 -15.003 1.00 98.44 393 VAL A C 1
ATOM 2933 O O . VAL A 1 393 ? 20.277 -16.023 -15.470 1.00 98.44 393 VAL A O 1
ATOM 2936 N N . ARG A 1 394 ? 22.186 -14.864 -15.133 1.00 98.00 394 ARG A N 1
ATOM 2937 C CA . ARG A 1 394 ? 21.819 -13.683 -15.925 1.00 98.00 394 ARG A CA 1
ATOM 2938 C C . ARG A 1 394 ? 21.618 -14.042 -17.393 1.00 98.00 394 ARG A C 1
ATOM 2940 O O . ARG A 1 394 ? 20.627 -13.637 -17.986 1.00 98.00 394 ARG A O 1
ATOM 2947 N N . ASP A 1 395 ? 22.547 -14.796 -17.973 1.00 98.25 395 ASP A N 1
ATOM 2948 C CA . ASP A 1 395 ? 22.496 -15.174 -19.384 1.00 98.25 395 ASP A CA 1
ATOM 2949 C C . ASP A 1 395 ? 21.271 -16.061 -19.673 1.00 98.25 395 ASP A C 1
ATOM 2951 O O . ASP A 1 395 ? 20.633 -15.890 -20.712 1.00 98.25 395 ASP A O 1
ATOM 2955 N N . ASP A 1 396 ? 20.894 -16.957 -18.748 1.00 98.62 396 ASP A N 1
ATOM 2956 C CA . ASP A 1 396 ? 19.654 -17.743 -18.858 1.00 98.62 396 ASP A CA 1
ATOM 2957 C C . ASP A 1 396 ? 18.399 -16.863 -18.748 1.00 98.62 396 ASP A C 1
ATOM 2959 O O . ASP A 1 396 ? 17.477 -17.028 -19.545 1.00 98.62 396 ASP A O 1
ATOM 2963 N N . LEU A 1 397 ? 18.377 -15.883 -17.831 1.00 98.56 397 LEU A N 1
ATOM 2964 C CA . LEU A 1 397 ? 17.269 -14.924 -17.729 1.00 98.56 397 LEU A CA 1
ATOM 2965 C C . LEU A 1 397 ? 17.107 -14.139 -19.030 1.00 98.56 397 LEU A C 1
ATOM 2967 O O . LEU A 1 397 ? 16.032 -14.136 -19.617 1.00 98.56 397 LEU A O 1
ATOM 2971 N N . VAL A 1 398 ? 18.186 -13.516 -19.514 1.00 98.25 398 VAL A N 1
ATOM 2972 C CA . VAL A 1 398 ? 18.167 -12.724 -20.751 1.00 98.25 398 VAL A CA 1
ATOM 2973 C C . VAL A 1 398 ? 17.730 -13.585 -21.929 1.00 98.25 398 VAL A C 1
ATOM 2975 O O . VAL A 1 398 ? 16.925 -13.137 -22.740 1.00 98.25 398 VAL A O 1
ATOM 2978 N N . LYS A 1 399 ? 18.213 -14.829 -22.020 1.00 98.25 399 LYS A N 1
ATOM 2979 C CA . LYS A 1 399 ? 17.779 -15.759 -23.062 1.00 98.25 399 LYS A CA 1
ATOM 2980 C C . LYS A 1 399 ? 16.270 -16.000 -23.012 1.00 98.25 399 LYS A C 1
ATOM 2982 O O . LYS A 1 399 ? 15.616 -15.845 -24.035 1.00 98.25 399 LYS A O 1
ATOM 2987 N N . ARG A 1 400 ? 15.720 -16.342 -21.847 1.00 98.56 400 ARG A N 1
ATOM 2988 C CA . ARG A 1 400 ? 14.282 -16.611 -21.687 1.00 98.56 400 ARG A CA 1
ATOM 2989 C C . ARG A 1 400 ? 13.433 -15.372 -21.946 1.00 98.56 400 ARG A C 1
ATOM 2991 O O . ARG A 1 400 ? 12.395 -15.480 -22.587 1.00 98.56 400 ARG A O 1
ATOM 2998 N N . SER A 1 401 ? 13.904 -14.196 -21.532 1.00 98.44 401 SER A N 1
ATOM 2999 C CA . SER A 1 401 ? 13.271 -12.922 -21.872 1.00 98.44 401 SER A CA 1
ATOM 3000 C C . SER A 1 401 ? 13.241 -12.697 -23.383 1.00 98.44 401 SER A C 1
ATOM 3002 O O . SER A 1 401 ? 12.236 -12.244 -23.913 1.00 98.44 401 SER A O 1
ATOM 3004 N N . LEU A 1 402 ? 14.315 -13.028 -24.106 1.00 97.81 402 LEU A N 1
ATOM 3005 C CA . LEU A 1 402 ? 14.328 -12.930 -25.568 1.00 97.81 402 LEU A CA 1
ATOM 3006 C C . LEU A 1 402 ? 13.403 -13.957 -26.230 1.00 97.81 402 LEU A C 1
ATOM 3008 O O . LEU A 1 402 ? 12.718 -13.589 -27.178 1.00 97.81 402 LEU A O 1
ATOM 3012 N N . ASP A 1 403 ? 13.361 -15.194 -25.730 1.00 98.06 403 ASP A N 1
ATOM 3013 C CA . ASP A 1 403 ? 12.441 -16.231 -26.218 1.00 98.06 403 ASP A CA 1
ATOM 3014 C C . ASP A 1 403 ? 10.974 -15.777 -26.025 1.00 98.06 403 ASP A C 1
ATOM 3016 O O . ASP A 1 403 ? 10.175 -15.836 -26.954 1.00 98.06 403 ASP A O 1
ATOM 3020 N N . HIS A 1 404 ? 10.632 -15.206 -24.863 1.00 97.81 404 HIS A N 1
ATOM 3021 C CA . HIS A 1 404 ? 9.313 -14.602 -24.610 1.00 97.81 404 HIS A CA 1
ATOM 3022 C C . HIS A 1 404 ? 8.977 -13.472 -25.594 1.00 97.81 404 HIS A C 1
ATOM 3024 O O . HIS A 1 404 ? 7.902 -13.450 -26.187 1.00 97.81 404 HIS A O 1
ATOM 3030 N N . LEU A 1 405 ? 9.912 -12.540 -25.795 1.00 98.00 405 LEU A N 1
ATOM 3031 C CA . LEU A 1 405 ? 9.690 -11.332 -26.594 1.00 98.00 405 LEU A CA 1
ATOM 3032 C C . LEU A 1 405 ? 9.656 -11.575 -28.109 1.00 98.00 405 LEU A C 1
ATOM 3034 O O . LEU A 1 405 ? 9.124 -10.745 -28.851 1.00 98.00 405 LEU A O 1
ATOM 3038 N N . LEU A 1 406 ? 10.299 -12.642 -28.589 1.00 96.12 406 LEU A N 1
ATOM 3039 C CA . LEU A 1 406 ? 10.527 -12.876 -30.018 1.00 96.12 406 LEU A CA 1
ATOM 3040 C C . LEU A 1 406 ? 9.808 -14.114 -30.571 1.00 96.12 406 LEU A C 1
ATOM 3042 O O . LEU A 1 406 ? 9.688 -14.206 -31.796 1.00 96.12 406 LEU A O 1
ATOM 3046 N N . GLY A 1 407 ? 9.304 -15.005 -29.710 1.00 88.75 407 GLY A N 1
ATOM 3047 C CA . GLY A 1 407 ? 8.659 -16.266 -30.097 1.00 88.75 407 GLY A CA 1
ATOM 3048 C C . GLY A 1 407 ? 9.666 -17.332 -30.499 1.00 88.75 407 GLY A C 1
ATOM 3049 O O . GLY A 1 407 ? 9.588 -17.795 -31.663 1.00 88.75 407 GLY A O 1
#

Foldseek 3Di:
DEAEPAADQAADDPQADPQEHEPVRVVVLVVVVVCVVVVAFYEYFYLNTCVQQLLAFSYWFQPPDVVTDNDCPPPNTGGRYNCSCVQPFQFVHKAKQLQADPVQAGFKKAFDDLLHPFIFHFCPPQFPNSRRIFIKGFGNCLVQPCVRVVSRDKDDGMAGPDPADRQFAQRDDQKWKFFADDALFKWWWKFKDDQQVFQWKKKKWKKWFAWAAQFKWWFKWKDFPPDLQIETFAFPVPQKDQQNGPNLVVPCCPPAAVSCQSQAPNVRGQRHDRYGDITHHHGPSHIDMTMTIPSVQRSTMMMMIGIIGGHHDDTTRGMIIAFIFMDTNNHTPFTGRQPDHSRRIDTPFGDPPHDGTPTYMDMGRGSTDMRQWMHDQRYIYGRIGLSSGNPVSSVSVVVSSCVSNPD

pLDDT: mean 95.32, std 4.13, range [75.44, 98.88]

Radius of gyration: 23.18 Å; chains: 1; bounding box: 55×49×67 Å

Sequence (407 aa):
MVWETGDDVIMRSQGQVPGTTTRSALETELNVRDYLNEGGKVLVGGQNALLAQGANGAYFYNPAAPPECTDPDDVACLPLVNDFPQYWLGAHTYVSGGGTAPDGTHYPIQGTGPLAGWNGTLNAEGSAGNQAHTASFLPTSSFLPPDEFPQFTSEIAGDWQRPGAAPFDPLTGSWYVYSGQSDQSYKRLARTVDLTGATSGELRFWTSYDTEAEWDFLFVEAHEVGTDAWTTLPDANGHTGTETGESCASGWVPQLHPFLAHYQGADCSPTGTTGTWNAATGPSGGWVEWSVDLSAYAGKQVELSISYVSDWATQGLGVFIDDARVLVNGAAVAETSFETDLGGWTVAGPAPGSDPNSGDWTRTQTAFEEGGIVVTPDTVYTGFGLEGLAPAVRDDLVKRSLDHLLG

Organism: NCBI:txid1076126

Secondary structure (DSSP, 8-state):
-EEE-TT-SS---TTPPTTB--HHHHHHHHHHHHHHHTT--EEEE-TTTTHHHHTTTSSEE-TTPSSPPS-TTSTTSEEP-SHHHHHTS-EEEEEETTTB-TTS-B--EEE-GGGTT-EE-TT-TTS-S-----EEEEEGGGTS-TTT-GGG--EEEEEE--SSS-TTS-SSTT-EEE----TT-EEEEEEEEE-TT-S-EEEEEEEEEE--TTTSEEEEEEEETT----EEE-BTTS--B---HHHHHTTHHHHT-GGGGGTS-TT--SB-SS-B--BB-S---S-EEEEEE-GGGTTSEEEEEEEEE--SS---SEEEEEEEEEEETTEEEEEE-SSSS-TT-EE--SPTTSPPPSS--EEES-S---BSEEE-SSEEEESS-GGGS-HHHHHHHHHHHHHHHH-